Protein AF-A4HXS5-F1 (afdb_monomer_lite)

InterPro domains:
  IPR011990 Tetratricopeptide-like helical domain superfamily [G3DSA:1.25.40.10] (96-306)

Organism: Leishmania infantum (NCBI:txid5671)

Sequence (420 aa):
MPPLTLEQVLARSMRLPRQRTQQQASRLYKRHESAELGGSPGWAPSTATGSSPVDSGAPRSSRIAALMGSRHAGKHGGAGCSGVSETVANKAKLNFFELMEREDAQRRASRLSIHSSGHLVRNSADLTTYLTTAQRTGDWEGGLRAFAEATALPAVAAMLPASEATATSAASTAGTSTTSTSLPPAPSRSGINPNEVQITAVLDMCANAEKWDLVEKIGVFFAPAYPDTFSRAVELLARRMPSDSSAGEGGWRSAFAYLTTRCPLPAAEITVEAFNVCLRGCEAALDWRGAMEVVRAMGPNPLQGWRAADEEEDEAGCAEAAASLGCPVTASDPTEADTVSSSPPTASASPARSMSTPPSPNVVSYATLIATLEQAGKESLASAVLNRLPAVEKEEITASYAALIMVWSNQILHKQRRRF

Secondary structure (DSSP, 8-state):
-PPPPHHHHHHHHTTTHHHHHHHHHHHHHHHHHHHSSSPPPP-------------------------------------------SSHHHHHHHHHHHHHHHHHHHHHHS-------S----SHHHHHHHHHHHHHHT-HHHHHHHHHHHHT-HHHHHHS---GGGTTSSS------------PPPP---PPPPPHHHHHHHHHHHHHTT-HHHHHHHHHHHTTT-HHHHHHHHHHHHT----S-TT---HHHHHHHIIIII--S-TTTS-HHHHHHHHHHHHHHT-HHHHHHHHHHSSS-TTTT---HHHHHHHHHHHHHHHHT-------------------------------PPPPP-HHHHHHHHHHHHHHT-HHHHHHHHHHS-HHHHHHHHHHHHHHHHHHHHHHHHHHHTT-

Foldseek 3Di:
DPFDDLLNLLVVLVVPVVVVVVVVVVVVVVVVVVVVPDDDPDDDDDDDDDDDDDDDDDDDDDDDDDDDDDDDDDDDDDDDDDDDPDPDVVVVVVVVVVVVVVVLVVVLVPPPVVPPPVPQPADLVSLLVVLLVCLSSLVLLVNLVSLCLQQVDVLSVVVRPPPPVPVPPPPPDPDDDDDDDDDPPDPPNNHDNHDPSNLLSSLSSCLSNVVLVSLLSSLQVCCVPCVVSVLSSLLSQLPDPQDPPPVRPFSLVVSLCSLPPVRPDQLVSVDLSSLLSSLVSCLVVLPLVSLLVSLLLAFDFLSPVDDDPVVVVVVVVVVVVVVVVDDPPDDDDDDDDDDDDDDDPPDDPDPPPPRRGHHHHDLSSLSSSLSSCVVNVVPVVSVVSLVRGPPVSNCVSVVSSVVVVVVVVVVVVVVVVVVD

Structure (mmCIF, N/CA/C/O backbone):
data_AF-A4HXS5-F1
#
_entry.id   AF-A4HXS5-F1
#
loop_
_atom_site.group_PDB
_atom_site.id
_atom_site.type_symbol
_atom_site.label_atom_id
_atom_site.label_alt_id
_atom_site.label_comp_id
_atom_site.label_asym_id
_atom_site.label_entity_id
_atom_site.label_seq_id
_atom_site.pdbx_PDB_ins_code
_atom_site.Cartn_x
_atom_site.Cartn_y
_atom_site.Cartn_z
_atom_site.occupancy
_atom_site.B_iso_or_equiv
_atom_site.auth_seq_id
_atom_site.auth_comp_id
_atom_site.auth_asym_id
_atom_site.auth_atom_id
_atom_site.pdbx_PDB_model_num
ATOM 1 N N . MET A 1 1 ? 0.702 -5.540 -3.771 1.00 55.38 1 MET A N 1
ATOM 2 C CA . MET A 1 1 ? 0.378 -6.340 -2.561 1.00 55.38 1 MET A CA 1
ATOM 3 C C . MET A 1 1 ? -0.875 -7.152 -2.856 1.00 55.38 1 MET A C 1
ATOM 5 O O . MET A 1 1 ? -1.703 -6.617 -3.582 1.00 55.38 1 MET A O 1
ATOM 9 N N . PRO A 1 2 ? -1.035 -8.390 -2.350 1.00 75.00 2 PRO A N 1
ATOM 10 C CA . PRO A 1 2 ? -2.293 -9.116 -2.530 1.00 75.00 2 PRO A CA 1
ATOM 11 C C . PRO A 1 2 ? -3.463 -8.298 -1.950 1.00 75.00 2 PRO A C 1
ATOM 13 O O . PRO A 1 2 ? -3.253 -7.600 -0.947 1.00 75.00 2 PRO A O 1
ATOM 16 N N . PRO A 1 3 ? -4.659 -8.340 -2.567 1.00 75.88 3 PRO A N 1
ATOM 17 C CA . PRO A 1 3 ? -5.843 -7.700 -2.006 1.00 75.88 3 PRO A CA 1
ATOM 18 C C . PRO A 1 3 ? -6.067 -8.227 -0.585 1.00 75.88 3 PRO A C 1
ATOM 20 O O . PRO A 1 3 ? -5.872 -9.416 -0.318 1.00 75.88 3 PRO A O 1
ATOM 23 N N . LEU A 1 4 ? -6.418 -7.335 0.346 1.00 76.38 4 LEU A N 1
ATOM 24 C CA . LEU A 1 4 ? -6.735 -7.775 1.701 1.00 76.38 4 LEU A CA 1
ATOM 25 C C . LEU A 1 4 ? -7.970 -8.659 1.653 1.00 76.38 4 LEU A C 1
ATOM 27 O O . LEU A 1 4 ? -8.987 -8.290 1.066 1.00 76.38 4 LEU A O 1
ATOM 31 N N . THR A 1 5 ? -7.881 -9.809 2.306 1.00 86.12 5 THR A N 1
ATOM 32 C CA . THR A 1 5 ? -9.061 -10.631 2.537 1.00 86.12 5 THR A CA 1
ATOM 33 C C . THR A 1 5 ? -9.920 -9.976 3.616 1.00 86.12 5 THR A C 1
ATOM 35 O O . THR A 1 5 ? -9.410 -9.281 4.502 1.00 86.12 5 THR A O 1
ATOM 38 N N . LEU A 1 6 ? -11.228 -10.224 3.572 1.00 83.06 6 LEU A N 1
ATOM 39 C CA . LEU A 1 6 ? -12.172 -9.798 4.608 1.00 83.06 6 LEU A CA 1
ATOM 40 C C . LEU A 1 6 ? -11.681 -10.191 6.015 1.00 83.06 6 LEU A C 1
ATOM 42 O O . LEU A 1 6 ? -11.707 -9.386 6.943 1.00 83.06 6 LEU A O 1
ATOM 46 N N . GLU A 1 7 ? -11.105 -11.388 6.145 1.00 79.81 7 GLU A N 1
ATOM 47 C CA . GLU A 1 7 ? -10.490 -11.882 7.381 1.00 79.81 7 GLU A CA 1
ATOM 48 C C . GLU A 1 7 ? -9.375 -10.969 7.907 1.00 79.81 7 GLU A C 1
ATOM 50 O O . GLU A 1 7 ? -9.277 -10.749 9.113 1.00 79.81 7 GLU A O 1
ATOM 55 N N . GLN A 1 8 ? -8.526 -10.425 7.028 1.00 85.69 8 GLN A N 1
ATOM 56 C CA . GLN A 1 8 ? -7.425 -9.552 7.435 1.00 85.69 8 GLN A CA 1
ATOM 57 C C . GLN A 1 8 ? -7.924 -8.191 7.928 1.00 85.69 8 GLN A C 1
ATOM 59 O O . GLN A 1 8 ? -7.355 -7.661 8.885 1.00 85.69 8 GLN A O 1
ATOM 64 N N . VAL A 1 9 ? -8.975 -7.640 7.310 1.00 79.00 9 VAL A N 1
ATOM 65 C CA . VAL A 1 9 ? -9.614 -6.387 7.753 1.00 79.00 9 VAL A CA 1
ATOM 66 C C . VAL A 1 9 ? -10.234 -6.578 9.137 1.00 79.00 9 VAL A C 1
ATOM 68 O O . VAL A 1 9 ? -9.950 -5.822 10.065 1.00 79.00 9 VAL A O 1
ATOM 71 N N . LEU A 1 10 ? -10.985 -7.660 9.329 1.00 79.88 10 LEU A N 1
ATOM 72 C CA . LEU A 1 10 ? -11.649 -7.954 10.601 1.00 79.88 10 LEU A CA 1
ATOM 73 C C . LEU A 1 10 ? -10.666 -8.335 11.711 1.00 79.88 10 LEU A C 1
ATOM 75 O O . LEU A 1 10 ? -10.813 -7.939 12.868 1.00 79.88 10 LEU A O 1
ATOM 79 N N . ALA A 1 11 ? -9.599 -9.059 11.373 1.00 81.94 11 ALA A N 1
ATOM 80 C CA . ALA A 1 11 ? -8.534 -9.355 12.323 1.00 81.94 11 ALA A CA 1
ATOM 81 C C . ALA A 1 11 ? -7.845 -8.080 12.832 1.00 81.94 11 ALA A C 1
ATOM 83 O O . ALA A 1 11 ? -7.330 -8.079 13.953 1.00 81.94 11 ALA A O 1
ATOM 84 N N . ARG A 1 12 ? -7.813 -7.003 12.035 1.00 79.94 12 ARG A N 1
ATOM 85 C CA . ARG A 1 12 ? -7.285 -5.698 12.457 1.00 79.94 12 ARG A CA 1
ATOM 86 C C . ARG A 1 12 ? -8.260 -4.964 13.369 1.00 79.94 12 ARG A C 1
ATOM 88 O O . ARG A 1 12 ? -7.825 -4.548 14.442 1.00 79.94 12 ARG A O 1
ATOM 95 N N . SER A 1 13 ? -9.548 -4.897 13.020 1.00 73.75 13 SER A N 1
ATOM 96 C CA . SER A 1 13 ? -10.560 -4.241 13.866 1.00 73.75 13 SER A CA 1
ATOM 97 C C . SER A 1 13 ? -10.621 -4.868 15.267 1.00 73.75 13 SER A C 1
ATOM 99 O O . SER A 1 13 ? -10.551 -4.170 16.280 1.00 73.75 13 SER A O 1
ATOM 101 N N . MET A 1 14 ? -10.577 -6.201 15.353 1.00 71.12 14 MET A N 1
ATOM 102 C CA . MET A 1 14 ? -10.619 -6.932 16.628 1.00 71.12 14 MET A CA 1
ATOM 103 C C . MET A 1 14 ? -9.320 -6.895 17.444 1.00 71.12 14 MET A C 1
ATOM 105 O O . MET A 1 14 ? -9.315 -7.299 18.609 1.00 71.12 14 MET A O 1
ATOM 109 N N . ARG A 1 15 ? -8.192 -6.434 16.887 1.00 68.38 15 ARG A N 1
ATOM 110 C CA . ARG A 1 15 ? -6.939 -6.296 17.659 1.00 68.38 15 ARG A CA 1
ATOM 111 C C . ARG A 1 15 ? -6.950 -5.080 18.591 1.00 68.38 15 ARG A C 1
ATOM 113 O O . ARG A 1 15 ? -6.119 -5.013 19.501 1.00 68.38 15 ARG A O 1
ATOM 120 N N . LEU A 1 16 ? -7.905 -4.166 18.429 1.00 56.75 16 LEU A N 1
ATOM 121 C CA . LEU A 1 16 ? -7.929 -2.868 19.104 1.00 56.75 16 LEU A CA 1
ATOM 122 C C . LEU A 1 16 ? -8.620 -2.763 20.477 1.00 56.75 16 LEU A C 1
ATOM 124 O O . LEU A 1 16 ? -8.361 -1.754 21.144 1.00 56.75 16 LEU A O 1
ATOM 128 N N . PRO A 1 17 ? -9.337 -3.769 21.034 1.00 57.59 17 PRO A N 1
ATOM 129 C CA . PRO A 1 17 ? -9.777 -3.685 22.424 1.00 57.59 17 PRO A CA 1
ATOM 130 C C . PRO A 1 17 ? -8.595 -3.483 23.368 1.00 57.59 17 PRO A C 1
ATOM 132 O O . PRO A 1 17 ? -8.714 -2.746 24.341 1.00 57.59 17 PRO A O 1
ATOM 135 N N . ARG A 1 18 ? -7.426 -4.071 23.059 1.00 59.59 18 ARG A N 1
ATOM 136 C CA . ARG A 1 18 ? -6.234 -3.983 23.911 1.00 59.59 18 ARG A CA 1
ATOM 137 C C . ARG A 1 18 ? -5.646 -2.589 23.982 1.00 59.59 18 ARG A C 1
ATOM 139 O O . ARG A 1 18 ? -5.269 -2.192 25.070 1.00 59.59 18 ARG A O 1
ATOM 146 N N . GLN A 1 19 ? -5.577 -1.841 22.884 1.00 64.75 19 GLN A N 1
ATOM 147 C CA . GLN A 1 19 ? -5.007 -0.495 22.952 1.00 64.75 19 GLN A CA 1
ATOM 148 C C . GLN A 1 19 ? -5.925 0.464 23.704 1.00 64.75 19 GLN A C 1
ATOM 150 O O . GLN A 1 19 ? -5.430 1.196 24.553 1.00 64.75 19 GLN A O 1
ATOM 155 N N . ARG A 1 20 ? -7.249 0.417 23.489 1.00 63.81 20 ARG A N 1
ATOM 156 C CA . ARG A 1 20 ? -8.184 1.250 24.263 1.00 63.81 20 ARG A CA 1
ATOM 157 C C . ARG A 1 20 ? -8.248 0.847 25.729 1.00 63.81 20 ARG A C 1
ATOM 159 O O . ARG A 1 20 ? -8.138 1.723 26.577 1.00 63.81 20 ARG A O 1
ATOM 166 N N . THR A 1 21 ? -8.346 -0.445 26.052 1.00 64.25 21 THR A N 1
ATOM 167 C CA . THR A 1 21 ? -8.286 -0.878 27.462 1.00 64.25 21 THR A CA 1
ATOM 168 C C . THR A 1 21 ? -6.932 -0.578 28.087 1.00 64.25 21 THR A C 1
ATOM 170 O O . THR A 1 21 ? -6.897 -0.176 29.239 1.00 64.25 21 THR A O 1
ATOM 173 N N . GLN A 1 22 ? -5.821 -0.679 27.353 1.00 73.81 22 GLN A N 1
ATOM 174 C CA . GLN A 1 22 ? -4.501 -0.303 27.860 1.00 73.81 22 GLN A CA 1
ATOM 175 C C . GLN A 1 22 ? -4.367 1.214 28.036 1.00 73.81 22 GLN A C 1
ATOM 177 O O . GLN A 1 22 ? -3.787 1.643 29.028 1.00 73.81 22 GLN A O 1
ATOM 182 N N . GLN A 1 23 ? -4.925 2.037 27.144 1.00 76.50 23 GLN A N 1
ATOM 183 C CA . GLN A 1 23 ? -4.972 3.498 27.285 1.00 76.50 23 GLN A CA 1
ATOM 184 C C . GLN A 1 23 ? -5.893 3.931 28.433 1.00 76.50 23 GLN A C 1
ATOM 186 O O . GLN A 1 23 ? -5.523 4.795 29.221 1.00 76.50 23 GLN A O 1
ATOM 191 N N . GLN A 1 24 ? -7.065 3.315 28.583 1.00 76.75 24 GLN A N 1
ATOM 192 C CA . GLN A 1 24 ? -7.969 3.569 29.706 1.00 76.75 24 GLN A CA 1
ATOM 193 C C . GLN A 1 24 ? -7.358 3.091 31.027 1.00 76.75 24 GLN A C 1
ATOM 195 O O . GLN A 1 24 ? -7.349 3.847 31.994 1.00 76.75 24 GLN A O 1
ATOM 200 N N . ALA A 1 25 ? -6.761 1.897 31.063 1.00 74.50 25 ALA A N 1
ATOM 201 C CA . ALA A 1 25 ? -6.050 1.394 32.234 1.00 74.50 25 ALA A CA 1
ATOM 202 C C . ALA A 1 25 ? -4.868 2.300 32.597 1.00 74.50 25 ALA A C 1
ATOM 204 O O . ALA A 1 25 ? -4.728 2.679 33.753 1.00 74.50 25 ALA A O 1
ATOM 205 N N . SER A 1 26 ? -4.052 2.725 31.628 1.00 79.12 26 SER A N 1
ATOM 206 C CA . SER A 1 26 ? -2.940 3.650 31.895 1.00 79.12 26 SER A CA 1
ATOM 207 C C . SER A 1 26 ? -3.409 5.046 32.316 1.00 79.12 26 SER A C 1
ATOM 209 O O . SER A 1 26 ? -2.752 5.663 33.150 1.00 79.12 26 SER A O 1
ATOM 211 N N . ARG A 1 27 ? -4.566 5.531 31.839 1.00 81.06 27 ARG A N 1
ATOM 212 C CA . ARG A 1 27 ? -5.207 6.749 32.370 1.00 81.06 27 ARG A CA 1
ATOM 213 C C . ARG A 1 27 ? -5.671 6.571 33.818 1.00 81.06 27 ARG A C 1
ATOM 215 O O . ARG A 1 27 ? -5.453 7.471 34.623 1.00 81.06 27 ARG A O 1
ATOM 222 N N . LEU A 1 28 ? -6.262 5.426 34.162 1.00 79.25 28 LEU A N 1
ATOM 223 C CA . LEU A 1 28 ? -6.671 5.119 35.538 1.00 79.25 28 LEU A CA 1
ATOM 224 C C . LEU A 1 28 ? -5.460 5.000 36.478 1.00 79.25 28 LEU A C 1
ATOM 226 O O . LEU A 1 28 ? -5.486 5.574 37.564 1.00 79.25 28 LEU A O 1
ATOM 230 N N . TYR A 1 29 ? -4.375 4.354 36.039 1.00 78.62 29 TYR A N 1
ATOM 231 C CA . TYR A 1 29 ? -3.130 4.260 36.810 1.00 78.62 29 TYR A CA 1
ATOM 232 C C . TYR A 1 29 ? -2.439 5.623 36.985 1.00 78.62 29 TYR A C 1
ATOM 234 O O . TYR A 1 29 ? -2.093 5.980 38.108 1.00 78.62 29 TYR A O 1
ATOM 242 N N . LYS A 1 30 ? -2.323 6.444 35.927 1.00 80.81 30 LYS A N 1
ATOM 243 C CA . LYS A 1 30 ? -1.758 7.807 36.037 1.00 80.81 30 LYS A CA 1
ATOM 244 C C . LYS A 1 30 ? -2.554 8.711 36.981 1.00 80.81 30 LYS A C 1
ATOM 246 O O . LYS A 1 30 ? -1.973 9.580 37.631 1.00 80.81 30 LYS A O 1
ATOM 251 N N . ARG A 1 31 ? -3.877 8.520 37.069 1.00 77.00 31 ARG A N 1
ATOM 252 C CA . ARG A 1 31 ? -4.730 9.285 37.989 1.00 77.00 31 ARG A CA 1
ATOM 253 C C . ARG A 1 31 ? -4.448 8.943 39.454 1.00 77.00 31 ARG A C 1
ATOM 255 O O . ARG A 1 31 ? -4.532 9.835 40.289 1.00 77.00 31 ARG A O 1
ATOM 262 N N . HIS A 1 32 ? -4.080 7.697 39.751 1.00 70.88 32 HIS A N 1
ATOM 263 C CA . HIS A 1 32 ? -3.674 7.291 41.098 1.00 70.88 32 HIS A CA 1
ATOM 264 C C . HIS A 1 32 ? -2.292 7.836 41.476 1.00 70.88 32 HIS A C 1
ATOM 266 O O . HIS A 1 32 ? -2.119 8.343 42.577 1.00 70.88 32 HIS A O 1
ATOM 272 N N . GLU A 1 33 ? -1.342 7.825 40.543 1.00 73.19 33 GLU A N 1
ATOM 273 C CA . GLU A 1 33 ? 0.026 8.303 40.791 1.00 73.19 33 GLU A CA 1
ATOM 274 C C . GLU A 1 33 ? 0.094 9.833 40.977 1.00 73.19 33 GLU A C 1
ATOM 276 O O . GLU A 1 33 ? 0.899 10.346 41.748 1.00 73.19 33 GLU A O 1
ATOM 281 N N . SER A 1 34 ? -0.815 10.578 40.334 1.00 67.62 34 SER A N 1
ATOM 282 C CA . SER A 1 34 ? -0.904 12.041 40.486 1.00 67.62 34 SER A CA 1
ATOM 283 C C . SER A 1 34 ? -1.618 12.482 41.772 1.00 67.62 34 SER A C 1
ATOM 285 O O . SER A 1 34 ? -1.484 13.634 42.177 1.00 67.62 34 SER A O 1
ATOM 287 N N . ALA A 1 35 ? -2.383 11.593 42.416 1.00 63.44 35 ALA A N 1
ATOM 288 C CA . ALA A 1 35 ? -3.103 11.901 43.651 1.00 63.44 35 ALA A CA 1
ATOM 289 C C . ALA A 1 35 ? -2.226 11.755 44.910 1.00 63.44 35 ALA A C 1
ATOM 291 O O . ALA A 1 35 ? -2.546 12.349 45.935 1.00 63.44 35 ALA A O 1
ATOM 292 N N . GLU A 1 36 ? -1.108 11.025 44.841 1.00 62.62 36 GLU A N 1
ATOM 293 C CA . GLU A 1 36 ? -0.224 10.801 45.998 1.00 62.62 36 GLU A CA 1
ATOM 294 C C . GLU A 1 36 ? 0.846 11.892 46.201 1.00 62.62 36 GLU A C 1
ATOM 296 O O . GLU A 1 36 ? 1.478 11.942 47.252 1.00 62.62 36 GLU A O 1
ATOM 301 N N . LEU A 1 37 ? 1.022 12.817 45.249 1.00 63.19 37 LEU A N 1
ATOM 302 C CA . LEU A 1 37 ? 2.010 13.910 45.333 1.00 63.19 37 LEU A CA 1
ATOM 303 C C . LEU A 1 37 ? 1.407 15.284 45.686 1.00 63.19 37 LEU A C 1
ATOM 305 O O . LEU A 1 37 ? 2.134 16.273 45.788 1.00 63.19 37 LEU A O 1
ATOM 309 N N . GLY A 1 38 ? 0.094 15.357 45.919 1.00 59.19 38 GLY A N 1
ATOM 310 C CA . GLY A 1 38 ? -0.591 16.560 46.395 1.00 59.19 38 GLY A CA 1
ATOM 311 C C . GLY A 1 38 ? -0.661 16.600 47.920 1.00 59.19 38 GLY A C 1
ATOM 312 O O . GLY A 1 38 ? -1.488 15.919 48.520 1.00 59.19 38 GLY A O 1
ATOM 313 N N . GLY A 1 39 ? 0.203 17.405 48.542 1.00 52.56 39 GLY A N 1
ATOM 314 C CA . GLY A 1 39 ? 0.246 17.631 49.987 1.00 52.56 39 GLY A CA 1
ATOM 315 C C . GLY A 1 39 ? -1.119 17.977 50.596 1.00 52.56 39 GLY A C 1
ATOM 316 O O . GLY A 1 39 ? -1.818 18.881 50.145 1.00 52.56 39 GLY A O 1
ATOM 317 N N . SER A 1 40 ? -1.461 17.240 51.649 1.00 52.09 40 SER A N 1
ATOM 318 C CA . SER A 1 40 ? -2.684 17.360 52.443 1.00 52.09 40 SER A CA 1
ATOM 319 C C . SER A 1 40 ? -2.570 18.487 53.485 1.00 52.09 40 SER A C 1
ATOM 321 O O . SER A 1 40 ? -1.656 18.431 54.312 1.00 52.09 40 SER A O 1
ATOM 323 N N . PRO A 1 41 ? -3.478 19.485 53.529 1.00 52.50 41 PRO A N 1
ATOM 324 C CA . PRO A 1 41 ? -3.761 20.239 54.741 1.00 52.50 41 PRO A CA 1
ATOM 325 C C . PRO A 1 41 ? -4.930 19.567 55.474 1.00 52.50 41 PRO A C 1
ATOM 327 O O . PRO A 1 41 ? -6.026 19.392 54.942 1.00 52.50 41 PRO A O 1
ATOM 330 N N . GLY A 1 42 ? -4.636 19.120 56.692 1.00 43.88 42 GLY A N 1
ATOM 331 C CA . GLY A 1 42 ? -5.389 18.088 57.388 1.00 43.88 42 GLY A CA 1
ATOM 332 C C . GLY A 1 42 ? -6.784 18.461 57.862 1.00 43.88 42 GLY A C 1
ATOM 333 O O . GLY A 1 42 ? -7.038 19.581 58.288 1.00 43.88 42 GLY A O 1
ATOM 334 N N . TRP A 1 43 ? -7.647 17.448 57.884 1.00 57.94 43 TRP A N 1
ATOM 335 C CA . TRP A 1 43 ? -8.905 17.429 58.619 1.00 57.94 43 TRP A CA 1
ATOM 336 C C . TRP A 1 43 ? -8.903 16.264 59.624 1.00 57.94 43 TRP A C 1
ATOM 338 O O . TRP A 1 43 ? -8.318 15.208 59.389 1.00 57.94 43 TRP A O 1
ATOM 348 N N . ALA A 1 44 ? -9.497 16.549 60.781 1.00 53.19 44 ALA A N 1
ATOM 349 C CA . ALA A 1 44 ? -9.387 15.874 62.072 1.00 53.19 44 ALA A CA 1
ATOM 350 C C . ALA A 1 44 ? -10.002 14.455 62.142 1.00 53.19 44 ALA A C 1
ATOM 352 O O . ALA A 1 44 ? -10.825 14.092 61.300 1.00 53.19 44 ALA A O 1
ATOM 353 N N . PRO A 1 45 ? -9.641 13.652 63.168 1.00 47.72 45 PRO A N 1
ATOM 354 C CA . PRO A 1 45 ? -10.030 12.252 63.268 1.00 47.72 45 PRO A CA 1
ATOM 355 C C . PRO A 1 45 ? -11.356 12.067 64.020 1.00 47.72 45 PRO A C 1
ATOM 357 O O . PRO A 1 45 ? -11.674 12.794 64.961 1.00 47.72 45 PRO A O 1
ATOM 360 N N . SER A 1 46 ? -12.102 11.020 63.672 1.00 59.50 46 SER A N 1
ATOM 361 C CA . SER A 1 46 ? -13.064 10.410 64.590 1.00 59.50 46 SER A CA 1
ATOM 362 C C . SER A 1 46 ? -13.016 8.892 64.506 1.00 59.50 46 SER A C 1
ATOM 364 O O . SER A 1 46 ? -13.161 8.274 63.456 1.00 59.50 46 SER A O 1
ATOM 366 N N . THR A 1 47 ? -12.742 8.344 65.679 1.00 43.22 47 THR A N 1
ATOM 367 C CA . THR A 1 47 ? -12.621 6.958 66.112 1.00 43.22 47 THR A CA 1
ATOM 368 C C . THR A 1 47 ? -13.971 6.250 66.214 1.00 43.22 47 THR A C 1
ATOM 370 O O . THR A 1 47 ? -14.867 6.794 66.853 1.00 43.22 47 THR A O 1
ATOM 373 N N . ALA A 1 48 ? -14.067 5.005 65.731 1.00 52.53 48 ALA A N 1
ATOM 374 C CA . ALA A 1 48 ? -14.857 3.936 66.367 1.00 52.53 48 ALA A CA 1
ATOM 375 C C . ALA A 1 48 ? -14.502 2.543 65.797 1.00 52.53 48 ALA A C 1
ATOM 377 O O . ALA A 1 48 ? -14.963 2.124 64.742 1.00 52.53 48 ALA A O 1
ATOM 378 N N . THR A 1 49 ? -13.610 1.884 66.532 1.00 48.31 49 THR A N 1
ATOM 379 C CA . THR A 1 49 ? -13.542 0.472 66.951 1.00 48.31 49 THR A CA 1
ATOM 380 C C . THR A 1 49 ? -14.521 -0.557 66.352 1.00 48.31 49 THR A C 1
ATOM 382 O O . THR A 1 49 ? -15.732 -0.442 66.508 1.00 48.31 49 THR A O 1
ATOM 385 N N . GLY A 1 50 ? -13.975 -1.666 65.831 1.00 52.12 50 GLY A N 1
ATOM 386 C CA . GLY A 1 50 ? -14.721 -2.893 65.517 1.00 52.12 50 GLY A CA 1
ATOM 387 C C . GLY A 1 50 ? -13.820 -4.032 65.019 1.00 52.12 50 GLY A C 1
ATOM 388 O O . GLY A 1 50 ? -13.488 -4.108 63.846 1.00 52.12 50 GLY A O 1
ATOM 389 N N . SER A 1 51 ? -13.399 -4.880 65.952 1.00 45.81 51 SER A N 1
ATOM 390 C CA . SER A 1 51 ? -12.443 -5.999 65.898 1.00 45.81 51 SER A CA 1
ATOM 391 C C . SER A 1 51 ? -12.932 -7.298 65.231 1.00 45.81 51 SER A C 1
ATOM 393 O O . SER A 1 51 ? -14.075 -7.681 65.456 1.00 45.81 51 SER A O 1
ATOM 395 N N . SER A 1 52 ? -12.028 -8.056 64.583 1.00 49.47 52 SER A N 1
ATOM 396 C CA . SER A 1 52 ? -11.800 -9.503 64.840 1.00 49.47 52 SER A CA 1
ATOM 397 C C . SER A 1 52 ? -10.669 -10.097 63.956 1.00 49.47 52 SER A C 1
ATOM 399 O O . SER A 1 52 ? -10.632 -9.785 62.765 1.00 49.47 52 SER A O 1
ATOM 401 N N . PRO A 1 53 ? -9.770 -10.950 64.501 1.00 47.56 53 PRO A N 1
ATOM 402 C CA . PRO A 1 53 ? -8.628 -11.559 63.809 1.00 47.56 53 PRO A CA 1
ATOM 403 C C . PRO A 1 53 ? -8.755 -13.086 63.607 1.00 47.56 53 PRO A C 1
ATOM 405 O O . PRO A 1 53 ? -9.240 -13.785 64.491 1.00 47.56 53 PRO A O 1
ATOM 408 N N . VAL A 1 54 ? -8.227 -13.618 62.499 1.00 57.44 54 VAL A N 1
ATOM 409 C CA . VAL A 1 54 ? -7.739 -15.012 62.353 1.00 57.44 54 VAL A CA 1
ATOM 410 C C . VAL A 1 54 ? -7.018 -15.157 61.004 1.00 57.44 54 VAL A C 1
ATOM 412 O O . VAL A 1 54 ? -7.394 -14.493 60.046 1.00 57.44 54 VAL A O 1
ATOM 415 N N . ASP A 1 55 ? -6.129 -16.112 60.763 1.00 44.31 55 ASP A N 1
ATOM 416 C CA . ASP A 1 55 ? -4.855 -16.499 61.375 1.00 44.31 55 ASP A CA 1
ATOM 417 C C . ASP A 1 55 ? -4.146 -17.362 60.298 1.00 44.31 55 ASP A C 1
ATOM 419 O O . ASP A 1 55 ? -4.805 -18.080 59.551 1.00 44.31 55 ASP A O 1
ATOM 423 N N . SER A 1 56 ? -2.821 -17.236 60.218 1.00 41.12 56 SER A N 1
ATOM 424 C CA . SER A 1 56 ? -1.801 -18.215 59.793 1.00 41.12 56 SER A CA 1
ATOM 425 C C . SER A 1 56 ? -1.958 -19.128 58.556 1.00 41.12 56 SER A C 1
ATOM 427 O O . SER A 1 56 ? -2.819 -19.999 58.489 1.00 41.12 56 SER A O 1
ATOM 429 N N . GLY A 1 57 ? -0.939 -19.101 57.675 1.00 42.09 57 GLY A N 1
ATOM 430 C CA . GLY A 1 57 ? -0.617 -20.260 56.823 1.00 42.09 57 GLY A CA 1
ATOM 431 C C . GLY A 1 57 ? 0.315 -20.035 55.622 1.00 42.09 57 GLY A C 1
ATOM 432 O O . GLY A 1 57 ? -0.127 -20.147 54.485 1.00 42.09 57 GLY A O 1
ATOM 433 N N . ALA A 1 58 ? 1.613 -19.791 55.840 1.00 45.25 58 ALA A N 1
ATOM 434 C CA . ALA A 1 58 ? 2.660 -20.098 54.844 1.00 45.25 58 ALA A CA 1
ATOM 435 C C . ALA A 1 58 ? 3.129 -21.558 55.032 1.00 45.25 58 ALA A C 1
ATOM 437 O O . ALA A 1 58 ? 3.056 -22.050 56.162 1.00 45.25 58 ALA A O 1
ATOM 438 N N . PRO A 1 59 ? 3.660 -22.257 53.999 1.00 50.12 59 PRO A N 1
ATOM 439 C CA . PRO A 1 59 ? 5.128 -22.308 53.882 1.00 50.12 59 PRO A CA 1
ATOM 440 C C . PRO A 1 59 ? 5.737 -22.580 52.470 1.00 50.12 59 PRO A C 1
ATOM 442 O O . PRO A 1 59 ? 5.163 -23.240 51.617 1.00 50.12 59 PRO A O 1
ATOM 445 N N . ARG A 1 60 ? 6.994 -22.125 52.314 1.00 44.78 60 ARG A N 1
ATOM 446 C CA . ARG A 1 60 ? 8.203 -22.813 51.778 1.00 44.78 60 ARG A CA 1
ATOM 447 C C . ARG A 1 60 ? 8.229 -23.534 50.398 1.00 44.78 60 ARG A C 1
ATOM 449 O O . ARG A 1 60 ? 7.730 -24.634 50.244 1.00 44.78 60 ARG A O 1
ATOM 456 N N . SER A 1 61 ? 9.156 -23.030 49.562 1.00 40.28 61 SER A N 1
ATOM 457 C CA . SER A 1 61 ? 10.394 -23.696 49.062 1.00 40.28 61 SER A CA 1
ATOM 458 C C . SER A 1 61 ? 10.363 -24.810 47.990 1.00 40.28 61 SER A C 1
ATOM 460 O O . SER A 1 61 ? 10.027 -25.950 48.280 1.00 40.28 61 SER A O 1
ATOM 462 N N . SER A 1 62 ? 10.963 -24.528 46.819 1.00 45.91 62 SER A N 1
ATOM 463 C CA . SER A 1 62 ? 12.071 -25.260 46.122 1.00 45.91 62 SER A CA 1
ATOM 464 C C . SER A 1 62 ? 12.151 -24.738 44.666 1.00 45.91 62 SER A C 1
ATOM 466 O O . SER A 1 62 ? 11.116 -24.536 44.051 1.00 45.91 62 SER A O 1
ATOM 468 N N . ARG A 1 63 ? 13.252 -24.280 44.047 1.00 41.19 63 ARG A N 1
ATOM 469 C CA . ARG A 1 63 ? 14.694 -24.615 43.963 1.00 41.19 63 ARG A CA 1
ATOM 470 C C . ARG A 1 63 ? 15.024 -25.809 43.049 1.00 41.19 63 ARG A C 1
ATOM 472 O O . ARG A 1 63 ? 15.248 -26.898 43.552 1.00 41.19 63 ARG A O 1
ATOM 479 N N . ILE A 1 64 ? 15.168 -25.541 41.742 1.00 46.81 64 ILE A N 1
ATOM 480 C CA . ILE A 1 64 ? 15.972 -26.271 40.727 1.00 46.81 64 ILE A CA 1
ATOM 481 C C . ILE A 1 64 ? 16.375 -25.188 39.690 1.00 46.81 64 ILE A C 1
ATOM 483 O O . ILE A 1 64 ? 15.482 -24.552 39.149 1.00 46.81 64 ILE A O 1
ATOM 487 N N . ALA A 1 65 ? 17.604 -24.689 39.500 1.00 40.50 65 ALA A N 1
ATOM 488 C CA . ALA A 1 65 ? 18.964 -25.227 39.357 1.00 40.50 65 ALA A CA 1
ATOM 489 C C . ALA A 1 65 ? 19.307 -25.800 37.958 1.00 40.50 65 ALA A C 1
ATOM 491 O O . ALA A 1 65 ? 18.955 -26.931 37.652 1.00 40.50 65 ALA A O 1
ATOM 492 N N . ALA A 1 66 ? 20.128 -25.025 37.222 1.00 44.16 66 ALA A N 1
ATOM 493 C CA . ALA A 1 66 ? 21.412 -25.417 36.601 1.00 44.16 66 ALA A CA 1
ATOM 494 C C . ALA A 1 66 ? 21.567 -25.412 35.056 1.00 44.16 66 ALA A C 1
ATOM 496 O O . ALA A 1 66 ? 20.667 -25.812 34.328 1.00 44.16 66 ALA A O 1
ATOM 497 N N . LEU A 1 67 ? 22.820 -25.069 34.662 1.00 44.91 67 LEU A N 1
ATOM 498 C CA . LEU A 1 67 ? 23.600 -25.364 33.427 1.00 44.91 67 LEU A CA 1
ATOM 499 C C . LEU A 1 67 ? 23.522 -24.309 32.291 1.00 44.91 67 LEU A C 1
ATOM 501 O O . LEU A 1 67 ? 22.431 -23.995 31.849 1.00 44.91 67 LEU A O 1
ATOM 505 N N . MET A 1 68 ? 24.583 -23.705 31.717 1.00 49.41 68 MET A N 1
ATOM 506 C CA . MET A 1 68 ? 26.066 -23.767 31.784 1.00 49.41 68 MET A CA 1
ATOM 507 C C . MET A 1 68 ? 26.639 -22.387 31.345 1.00 49.41 68 MET A C 1
ATOM 509 O O . MET A 1 68 ? 25.992 -21.715 30.554 1.00 49.41 68 MET A O 1
ATOM 513 N N . GLY A 1 69 ? 27.732 -21.848 31.919 1.00 46.09 69 GLY A N 1
ATOM 514 C CA . GLY A 1 69 ? 29.137 -21.969 31.442 1.00 46.09 69 GLY A CA 1
ATOM 515 C C . GLY A 1 69 ? 29.506 -20.823 30.463 1.00 46.09 69 GLY A C 1
ATOM 516 O O . GLY A 1 69 ? 28.703 -20.509 29.608 1.00 46.09 69 GLY A O 1
ATOM 517 N N . SER A 1 70 ? 30.650 -20.126 30.449 1.00 52.28 70 SER A N 1
ATOM 518 C CA . SER A 1 70 ? 31.967 -20.255 31.083 1.00 52.28 70 SER A CA 1
ATOM 519 C C . SER A 1 70 ? 32.827 -19.012 30.704 1.00 52.28 70 SER A C 1
ATOM 521 O O . SER A 1 70 ? 32.790 -18.623 29.545 1.00 52.28 70 SER A O 1
ATOM 523 N N . ARG A 1 71 ? 33.553 -18.424 31.684 1.00 49.00 71 ARG A N 1
ATOM 524 C CA . ARG A 1 71 ? 34.971 -17.921 31.730 1.00 49.00 71 ARG A CA 1
ATOM 525 C C . ARG A 1 71 ? 35.561 -17.111 30.537 1.00 49.00 71 ARG A C 1
ATOM 527 O O . ARG A 1 71 ? 35.341 -17.472 29.398 1.00 49.00 71 ARG A O 1
ATOM 534 N N . HIS A 1 72 ? 36.382 -16.052 30.656 1.00 52.34 72 HIS A N 1
ATOM 535 C CA . HIS A 1 72 ? 37.510 -15.650 31.537 1.00 52.34 72 HIS A CA 1
ATOM 536 C C . HIS A 1 72 ? 37.666 -14.101 31.464 1.00 52.34 72 HIS A C 1
ATOM 538 O O . HIS A 1 72 ? 37.452 -13.544 30.397 1.00 52.34 72 HIS A O 1
ATOM 544 N N . ALA A 1 73 ? 37.867 -13.296 32.518 1.00 47.06 73 ALA A N 1
ATOM 545 C CA . ALA A 1 73 ? 38.959 -13.162 33.503 1.00 47.06 73 ALA A CA 1
ATOM 546 C C . ALA A 1 73 ? 40.288 -12.578 32.954 1.00 47.06 73 ALA A C 1
ATOM 548 O O . ALA A 1 73 ? 41.100 -13.299 32.388 1.00 47.06 73 ALA A O 1
ATOM 549 N N . GLY A 1 74 ? 40.532 -11.290 33.239 1.00 57.94 74 GLY A N 1
ATOM 550 C CA . GLY A 1 74 ? 41.820 -10.589 33.141 1.00 57.94 74 GLY A CA 1
ATOM 551 C C . GLY A 1 74 ? 41.758 -9.293 33.963 1.00 57.94 74 GLY A C 1
ATOM 552 O O . GLY A 1 74 ? 40.801 -8.540 33.842 1.00 57.94 74 GLY A O 1
ATOM 553 N N . LYS A 1 75 ? 42.706 -9.112 34.886 1.00 56.78 75 LYS A N 1
ATOM 554 C CA . LYS A 1 75 ? 42.622 -8.347 36.146 1.00 56.78 75 LYS A CA 1
ATOM 555 C C . LYS A 1 75 ? 43.634 -7.187 36.166 1.00 56.78 75 LYS A C 1
ATOM 557 O O . LYS A 1 75 ? 44.579 -7.212 35.388 1.00 56.78 75 LYS A O 1
ATOM 562 N N . HIS A 1 76 ? 43.474 -6.312 37.169 1.00 55.25 76 HIS A N 1
ATOM 563 C CA . HIS A 1 76 ? 44.338 -5.213 37.661 1.00 55.25 76 HIS A CA 1
ATOM 564 C C . HIS A 1 76 ? 43.972 -3.830 37.096 1.00 55.25 76 HIS A C 1
ATOM 566 O O . HIS A 1 76 ? 43.924 -3.653 35.893 1.00 55.25 76 HIS A O 1
ATOM 572 N N . GLY A 1 77 ? 43.688 -2.790 37.881 1.00 45.34 77 GLY A N 1
ATOM 573 C CA . GLY A 1 77 ? 43.770 -2.564 39.326 1.00 45.34 77 GLY A CA 1
ATOM 574 C C . GLY A 1 77 ? 44.154 -1.094 39.540 1.00 45.34 77 GLY A C 1
ATOM 575 O O . GLY A 1 77 ? 45.112 -0.643 38.927 1.00 45.34 77 GLY A O 1
ATOM 576 N N . GLY A 1 78 ? 43.428 -0.347 40.374 1.00 56.06 78 GLY A N 1
ATOM 577 C CA . GLY A 1 78 ? 43.799 1.034 40.713 1.00 56.06 78 GLY A CA 1
ATOM 578 C C . GLY A 1 78 ? 42.619 1.858 41.213 1.00 56.06 78 GLY A C 1
ATOM 579 O O . GLY A 1 78 ? 41.757 2.243 40.436 1.00 56.06 78 GLY A O 1
ATOM 580 N N . ALA A 1 79 ? 42.574 2.060 42.527 1.00 48.38 79 ALA A N 1
ATOM 581 C CA . ALA A 1 79 ? 41.501 2.695 43.279 1.00 48.38 79 ALA A CA 1
ATOM 582 C C . ALA A 1 79 ? 41.455 4.223 43.115 1.00 48.38 79 ALA A C 1
ATOM 584 O O . ALA A 1 79 ? 42.496 4.864 43.001 1.00 48.38 79 ALA A O 1
ATOM 585 N N . GLY A 1 80 ? 40.255 4.803 43.224 1.00 48.97 80 GLY A N 1
ATOM 586 C CA . GLY A 1 80 ? 40.104 6.238 43.466 1.00 48.97 80 GLY A CA 1
ATOM 587 C C . GLY A 1 80 ? 38.704 6.793 43.213 1.00 48.97 80 GLY A C 1
ATOM 588 O O . GLY A 1 80 ? 38.410 7.222 42.110 1.00 48.97 80 GLY A O 1
ATOM 589 N N . CYS A 1 81 ? 37.898 6.838 44.276 1.00 53.44 81 CYS A N 1
ATOM 590 C CA . CYS A 1 81 ? 36.867 7.845 44.564 1.00 53.44 81 CYS A CA 1
ATOM 591 C C . CYS A 1 81 ? 35.650 8.033 43.627 1.00 53.44 81 CYS A C 1
ATOM 593 O O . CYS A 1 81 ? 35.696 8.732 42.627 1.00 53.44 81 CYS A O 1
ATOM 595 N N . SER A 1 82 ? 34.508 7.550 44.137 1.00 48.31 82 SER A N 1
ATOM 596 C CA . SER A 1 82 ? 33.293 8.339 44.424 1.00 48.31 82 SER A CA 1
ATOM 597 C C . SER A 1 82 ? 32.617 9.119 43.283 1.00 48.31 82 SER A C 1
ATOM 599 O O . SER A 1 82 ? 33.040 10.216 42.933 1.00 48.31 82 SER A O 1
ATOM 601 N N . GLY A 1 83 ? 31.451 8.627 42.841 1.00 48.81 83 GLY A N 1
ATOM 602 C CA . GLY A 1 83 ? 30.433 9.457 42.184 1.00 48.81 83 GLY A CA 1
ATOM 603 C C . GLY A 1 83 ? 29.565 8.719 41.161 1.00 48.81 83 GLY A C 1
ATOM 604 O O . GLY A 1 83 ? 29.982 8.514 40.031 1.00 48.81 83 GLY A O 1
ATOM 605 N N . VAL A 1 84 ? 28.346 8.342 41.566 1.00 59.00 84 VAL A N 1
ATOM 606 C CA . VAL A 1 84 ? 27.132 8.186 40.728 1.00 59.00 84 VAL A CA 1
ATOM 607 C C . VAL A 1 84 ? 27.339 7.514 39.352 1.00 59.00 84 VAL A C 1
ATOM 609 O O . VAL A 1 84 ? 27.431 8.172 38.322 1.00 59.00 84 VAL A O 1
ATOM 612 N N . SER A 1 85 ? 27.386 6.180 39.312 1.00 49.19 85 SER A N 1
ATOM 613 C CA . SER A 1 85 ? 27.582 5.399 38.076 1.00 49.19 85 SER A CA 1
ATOM 614 C C . SER A 1 85 ? 26.367 4.526 37.753 1.00 49.19 85 SER A C 1
ATOM 616 O O . SER A 1 85 ? 26.422 3.308 37.870 1.00 49.19 85 SER A O 1
ATOM 618 N N . GLU A 1 86 ? 25.266 5.143 37.324 1.00 54.50 86 GLU A N 1
ATOM 619 C CA . GLU A 1 86 ? 24.089 4.415 36.822 1.00 54.50 86 GLU A CA 1
ATOM 620 C C . GLU A 1 86 ? 23.514 5.076 35.558 1.00 54.50 86 GLU A C 1
ATOM 622 O O . GLU A 1 86 ? 22.318 5.277 35.417 1.00 54.50 86 GLU A O 1
ATOM 627 N N . THR A 1 87 ? 24.376 5.472 34.613 1.00 58.00 87 THR A N 1
ATOM 628 C CA . THR A 1 87 ? 23.933 5.992 33.296 1.00 58.00 87 THR A CA 1
ATOM 629 C C . THR A 1 87 ? 24.833 5.611 32.112 1.00 58.00 87 THR A C 1
ATOM 631 O O . THR A 1 87 ? 24.466 5.840 30.961 1.00 58.00 87 THR A O 1
ATOM 634 N N . VAL A 1 88 ? 25.986 4.966 32.328 1.00 58.31 88 VAL A N 1
ATOM 635 C CA . VAL A 1 88 ? 26.988 4.763 31.258 1.00 58.31 88 VAL A CA 1
ATOM 636 C C . VAL A 1 88 ? 26.684 3.549 30.364 1.00 58.31 88 VAL A C 1
ATOM 638 O O . VAL A 1 88 ? 26.903 3.604 29.154 1.00 58.31 88 VAL A O 1
ATOM 641 N N . ALA A 1 89 ? 26.097 2.475 30.905 1.00 58.59 89 ALA A N 1
ATOM 642 C CA . ALA A 1 89 ? 25.810 1.262 30.126 1.00 58.59 89 ALA A CA 1
ATOM 643 C C . ALA A 1 89 ? 24.660 1.439 29.112 1.00 58.59 89 ALA A C 1
ATOM 645 O O . ALA A 1 89 ? 24.689 0.849 28.032 1.00 58.59 89 ALA A O 1
ATOM 646 N N . ASN A 1 90 ? 23.678 2.295 29.417 1.00 59.16 90 ASN A N 1
ATOM 647 C CA . ASN A 1 90 ? 22.586 2.608 28.488 1.00 59.16 90 ASN A CA 1
ATOM 648 C C . ASN A 1 90 ? 23.012 3.625 27.417 1.00 59.16 90 ASN A C 1
ATOM 650 O O . ASN A 1 90 ? 22.544 3.544 26.283 1.00 59.16 90 ASN A O 1
ATOM 654 N N . LYS A 1 91 ? 23.978 4.503 27.723 1.00 59.62 91 LYS A N 1
ATOM 655 C CA . LYS A 1 91 ? 24.559 5.441 26.750 1.00 59.62 91 LYS A CA 1
ATOM 656 C C . LYS A 1 91 ? 25.354 4.717 25.653 1.00 59.62 91 LYS A C 1
ATOM 658 O O . LYS A 1 91 ? 25.285 5.096 24.491 1.00 59.62 91 LYS A O 1
ATOM 663 N N . ALA A 1 92 ? 26.024 3.611 25.992 1.00 60.09 92 ALA A N 1
ATOM 664 C CA . ALA A 1 92 ? 26.741 2.787 25.014 1.00 60.09 92 ALA A CA 1
ATOM 665 C C . ALA A 1 92 ? 25.812 2.014 24.054 1.00 60.09 92 ALA A C 1
ATOM 667 O O . ALA A 1 92 ? 26.177 1.794 22.903 1.00 60.09 92 ALA A O 1
ATOM 668 N N . LYS A 1 93 ? 24.607 1.619 24.495 1.00 62.09 93 LYS A N 1
ATOM 669 C CA . LYS A 1 93 ? 23.626 0.938 23.628 1.00 62.09 93 LYS A CA 1
ATOM 670 C C . LYS A 1 93 ? 22.877 1.899 22.704 1.00 62.09 93 LYS A C 1
ATOM 672 O O . LYS A 1 93 ? 22.573 1.514 21.579 1.00 62.09 93 LYS A O 1
ATOM 677 N N . LEU A 1 94 ? 22.629 3.134 23.143 1.00 59.38 94 LEU A N 1
ATOM 678 C CA . LEU A 1 94 ? 22.048 4.178 22.288 1.00 59.38 94 LEU A CA 1
ATOM 679 C C . LEU A 1 94 ? 23.028 4.620 21.188 1.00 59.38 94 LEU A C 1
ATOM 681 O O . LEU A 1 94 ? 22.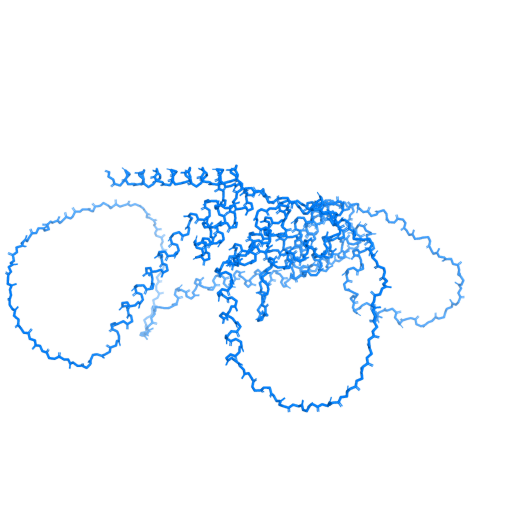612 4.796 20.047 1.00 59.38 94 LEU A O 1
ATOM 685 N N . ASN A 1 95 ? 24.335 4.627 21.478 1.00 76.88 95 ASN A N 1
ATOM 686 C CA . ASN A 1 95 ? 25.365 4.897 20.474 1.00 76.88 95 ASN A CA 1
ATOM 687 C C . ASN A 1 95 ? 25.397 3.871 19.328 1.00 76.88 95 ASN A C 1
ATOM 689 O O . ASN A 1 95 ? 25.828 4.230 18.244 1.00 76.88 95 ASN A O 1
ATOM 693 N N . PHE A 1 96 ? 24.978 2.611 19.516 1.00 79.75 96 PHE A N 1
ATOM 694 C CA . PHE A 1 96 ? 25.036 1.626 18.424 1.00 79.75 96 PHE A CA 1
ATOM 695 C C . PHE A 1 96 ? 24.006 1.916 17.327 1.00 79.75 96 PHE A C 1
ATOM 697 O O . PHE A 1 96 ? 24.338 1.829 16.148 1.00 79.75 96 PHE A O 1
ATOM 704 N N . PHE A 1 97 ? 22.776 2.281 17.702 1.00 79.25 97 PHE A N 1
ATOM 705 C CA . PHE A 1 97 ? 21.738 2.626 16.728 1.00 79.25 97 PHE A CA 1
ATOM 706 C C . PHE A 1 97 ? 22.040 3.953 16.038 1.00 79.25 97 PHE A C 1
ATOM 708 O O . PHE A 1 97 ? 21.964 4.001 14.818 1.00 79.25 97 PHE A O 1
ATOM 715 N N . GLU A 1 98 ? 22.484 4.975 16.778 1.00 84.75 98 GLU A N 1
ATOM 716 C CA . GLU A 1 98 ? 22.947 6.230 16.169 1.00 84.75 98 GLU A CA 1
ATOM 717 C C . GLU A 1 98 ? 24.162 6.015 15.260 1.00 84.75 98 GLU A C 1
ATOM 719 O O . GLU A 1 98 ? 24.260 6.648 14.215 1.00 84.75 98 GLU A O 1
ATOM 724 N N . LEU A 1 99 ? 25.090 5.120 15.616 1.00 84.06 99 LEU A N 1
ATOM 725 C CA . LEU A 1 99 ? 26.266 4.831 14.794 1.00 84.06 99 LEU A CA 1
ATOM 726 C C . LEU A 1 99 ? 25.901 4.013 13.552 1.00 84.06 99 LEU A C 1
ATOM 728 O O . LEU A 1 99 ? 26.428 4.318 12.488 1.00 84.06 99 LEU A O 1
ATOM 732 N N . MET A 1 100 ? 24.963 3.061 13.649 1.00 82.12 100 MET A N 1
ATOM 733 C CA . MET A 1 100 ? 24.385 2.405 12.470 1.00 82.12 100 MET A CA 1
ATOM 734 C C . MET A 1 100 ? 23.652 3.409 11.586 1.00 82.12 100 MET A C 1
ATOM 736 O O . MET A 1 100 ? 23.910 3.437 10.395 1.00 82.12 100 MET A O 1
ATOM 740 N N . GLU A 1 101 ? 22.774 4.249 12.136 1.00 85.12 101 GLU A N 1
ATOM 741 C CA . GLU A 1 101 ? 22.015 5.240 11.367 1.00 85.12 101 GLU A CA 1
ATOM 742 C C . GLU A 1 101 ? 22.935 6.289 10.734 1.00 85.12 101 GLU A C 1
ATOM 744 O O . GLU A 1 101 ? 22.733 6.667 9.582 1.00 85.12 101 GLU A O 1
ATOM 749 N N . ARG A 1 102 ? 24.002 6.692 11.435 1.00 84.62 102 ARG A N 1
ATOM 750 C CA . ARG A 1 102 ? 25.050 7.572 10.912 1.00 84.62 102 ARG A CA 1
ATOM 751 C C . ARG A 1 102 ? 25.892 6.892 9.843 1.00 84.62 102 ARG A C 1
ATOM 753 O O . ARG A 1 102 ? 26.202 7.548 8.859 1.00 84.62 102 ARG A O 1
ATOM 760 N N . GLU A 1 103 ? 26.264 5.624 10.000 1.00 83.44 103 GLU A N 1
ATOM 761 C CA . GLU A 1 103 ? 26.980 4.870 8.965 1.00 83.44 103 GLU A CA 1
ATOM 762 C C . GLU A 1 103 ? 26.094 4.680 7.732 1.00 83.44 103 GLU A C 1
ATOM 764 O O . GLU A 1 103 ? 26.560 4.862 6.615 1.00 83.44 103 GLU A O 1
ATOM 769 N N . ASP A 1 104 ? 24.807 4.395 7.914 1.00 79.19 104 ASP A N 1
ATOM 770 C CA . ASP A 1 104 ? 23.844 4.236 6.828 1.00 79.19 104 ASP A CA 1
ATOM 771 C C . ASP A 1 104 ? 23.575 5.578 6.129 1.00 79.19 104 ASP A C 1
ATOM 773 O O . ASP A 1 104 ? 23.591 5.660 4.902 1.00 79.19 104 ASP A O 1
ATOM 777 N N . ALA A 1 105 ? 23.437 6.668 6.890 1.00 78.94 105 ALA A N 1
ATOM 778 C CA . ALA A 1 105 ? 23.393 8.028 6.362 1.00 78.94 105 ALA A CA 1
ATOM 779 C C . ALA A 1 105 ? 24.707 8.406 5.667 1.00 78.94 105 ALA A C 1
ATOM 781 O O . ALA A 1 105 ? 24.676 9.074 4.640 1.00 78.94 105 ALA A O 1
ATOM 782 N N . GLN A 1 106 ? 25.857 7.948 6.170 1.00 78.00 106 GLN A N 1
ATOM 783 C CA . GLN A 1 106 ? 27.161 8.168 5.555 1.00 78.00 106 GLN A CA 1
ATOM 784 C C . GLN A 1 106 ? 27.348 7.314 4.303 1.00 78.00 106 GLN A C 1
ATOM 786 O O . GLN A 1 106 ? 27.974 7.801 3.377 1.00 78.00 106 GLN A O 1
ATOM 791 N N . ARG A 1 107 ? 26.757 6.117 4.207 1.00 76.19 107 ARG A N 1
ATOM 792 C CA . ARG A 1 107 ? 26.682 5.322 2.969 1.00 76.19 107 ARG A CA 1
ATOM 793 C C . ARG A 1 107 ? 25.761 5.972 1.938 1.00 76.19 107 ARG A C 1
ATOM 795 O O . ARG A 1 107 ? 26.076 5.946 0.753 1.00 76.19 107 ARG A O 1
ATOM 802 N N . ARG A 1 108 ? 24.660 6.598 2.378 1.00 70.38 108 ARG A N 1
ATOM 803 C CA . ARG A 1 108 ? 23.786 7.426 1.523 1.00 70.38 108 ARG A CA 1
ATOM 804 C C . ARG A 1 108 ? 24.490 8.712 1.069 1.00 70.38 108 ARG A C 1
ATOM 806 O O . ARG A 1 108 ? 24.362 9.108 -0.085 1.00 70.38 108 ARG A O 1
ATOM 813 N N . ALA A 1 109 ? 25.252 9.352 1.959 1.00 67.88 109 ALA A N 1
ATOM 814 C CA . ALA A 1 109 ? 25.966 10.605 1.704 1.00 67.88 109 ALA A CA 1
ATOM 815 C C . ALA A 1 109 ? 27.289 10.406 0.956 1.00 67.88 109 ALA A C 1
ATOM 817 O O . ALA A 1 109 ? 27.681 11.273 0.174 1.00 67.88 109 ALA A O 1
ATOM 818 N N . SER A 1 110 ? 27.952 9.256 1.122 1.00 62.53 110 SER A N 1
ATOM 819 C CA . SER A 1 110 ? 28.985 8.761 0.218 1.00 62.53 110 SER A CA 1
ATOM 820 C C . SER A 1 110 ? 28.279 8.320 -1.053 1.00 62.53 110 SER A C 1
ATOM 822 O O . SER A 1 110 ? 28.165 7.132 -1.352 1.00 62.53 110 SER A O 1
ATOM 824 N N . ARG A 1 111 ? 27.753 9.312 -1.777 1.00 55.97 111 ARG A N 1
ATOM 825 C CA . ARG A 1 111 ? 27.344 9.207 -3.162 1.00 55.97 111 ARG A CA 1
ATOM 826 C C . ARG A 1 111 ? 28.521 8.567 -3.884 1.00 55.97 111 ARG A C 1
ATOM 828 O O . ARG A 1 111 ? 29.433 9.256 -4.335 1.00 55.97 111 ARG A O 1
ATOM 835 N N . LEU A 1 112 ? 28.483 7.244 -4.025 1.00 57.91 112 LEU A N 1
ATOM 836 C CA . LEU A 1 112 ? 28.932 6.606 -5.243 1.00 57.91 112 LEU A CA 1
ATOM 837 C C . LEU A 1 112 ? 28.047 7.258 -6.291 1.00 57.91 112 LEU A C 1
ATOM 839 O O . LEU A 1 112 ? 26.947 6.790 -6.569 1.00 57.91 112 LEU A O 1
ATOM 843 N N . SER A 1 113 ? 28.466 8.442 -6.746 1.00 59.75 113 SER A N 1
ATOM 844 C CA . SER A 1 113 ? 27.938 9.027 -7.949 1.00 59.75 113 SER A CA 1
ATOM 845 C C . SER A 1 113 ? 28.121 7.901 -8.936 1.00 59.75 113 SER A C 1
ATOM 847 O O . SER A 1 113 ? 29.253 7.491 -9.214 1.00 59.75 113 SER A O 1
ATOM 849 N N . ILE A 1 114 ? 27.002 7.299 -9.335 1.00 61.16 114 ILE A N 1
ATOM 850 C CA . ILE A 1 114 ? 26.978 6.325 -10.407 1.00 61.16 114 ILE A CA 1
ATOM 851 C C . ILE A 1 114 ? 27.235 7.192 -11.627 1.00 61.16 114 ILE A C 1
ATOM 853 O O . ILE A 1 114 ? 26.316 7.610 -12.328 1.00 61.16 114 ILE A O 1
ATOM 857 N N . HIS A 1 115 ? 28.494 7.620 -11.748 1.00 55.81 115 HIS A N 1
ATOM 858 C CA . HIS A 1 115 ? 28.956 8.512 -12.771 1.00 55.81 115 HIS A CA 1
ATOM 859 C C . HIS A 1 115 ? 28.516 7.848 -14.051 1.00 55.81 115 HIS A C 1
ATOM 861 O O . HIS A 1 115 ? 28.718 6.645 -14.232 1.00 55.81 115 HIS A O 1
ATOM 867 N N . SER A 1 116 ? 27.847 8.643 -14.874 1.00 57.62 116 SER A N 1
ATOM 868 C CA . SER A 1 116 ? 27.380 8.318 -16.205 1.00 57.62 116 SER A CA 1
ATOM 869 C C . SER A 1 116 ? 28.575 7.930 -17.074 1.00 57.62 116 SER A C 1
ATOM 871 O O . SER A 1 116 ? 28.977 8.658 -17.980 1.00 57.62 116 SER A O 1
ATOM 873 N N . SER A 1 117 ? 29.205 6.790 -16.798 1.00 58.97 117 SER A N 1
ATOM 874 C CA . SER A 1 117 ? 29.958 6.087 -17.807 1.00 58.97 117 SER A CA 1
ATOM 875 C C . SER A 1 117 ? 28.923 5.856 -18.889 1.00 58.97 117 SER A C 1
ATOM 877 O O . SER A 1 117 ? 27.930 5.179 -18.626 1.00 58.97 117 SER A O 1
ATOM 879 N N . GLY A 1 118 ? 29.099 6.474 -20.058 1.00 62.78 118 GLY A N 1
ATOM 880 C CA . GLY A 1 118 ? 28.173 6.419 -21.197 1.00 62.78 118 GLY A CA 1
ATOM 881 C C . GLY A 1 118 ? 27.925 5.009 -21.751 1.00 62.78 118 GLY A C 1
ATOM 882 O O . GLY A 1 118 ? 27.495 4.850 -22.889 1.00 62.78 118 GLY A O 1
ATOM 883 N N . HIS A 1 119 ? 28.206 3.972 -20.966 1.00 60.84 119 HIS A N 1
ATOM 884 C CA . HIS A 1 119 ? 27.684 2.637 -21.111 1.00 60.84 119 HIS A CA 1
ATOM 885 C C . HIS A 1 119 ? 26.179 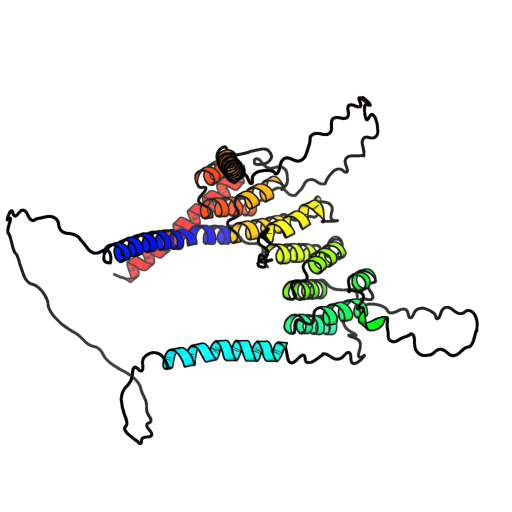2.664 -20.850 1.00 60.84 119 HIS A C 1
ATOM 887 O O . HIS A 1 119 ? 25.704 2.422 -19.742 1.00 60.84 119 HIS A O 1
ATOM 893 N N . LEU A 1 120 ? 25.450 3.005 -21.919 1.00 65.00 120 LEU A N 1
ATOM 894 C CA . LEU A 1 120 ? 24.003 2.893 -22.007 1.00 65.00 120 LEU A CA 1
ATOM 895 C C . LEU A 1 120 ? 23.549 1.611 -21.315 1.00 65.00 120 LEU A C 1
ATOM 897 O O . LEU A 1 120 ? 24.056 0.530 -21.611 1.00 65.00 120 LEU A O 1
ATOM 901 N N . VAL A 1 121 ? 22.557 1.741 -20.450 1.00 78.19 121 VAL A N 1
ATOM 902 C CA . VAL A 1 121 ? 21.667 0.649 -20.088 1.00 78.19 121 VAL A CA 1
ATOM 903 C C . VAL A 1 121 ? 21.114 0.066 -21.396 1.00 78.19 121 VAL A C 1
ATOM 905 O O . VAL A 1 121 ? 20.261 0.675 -22.037 1.00 78.19 121 VAL A O 1
ATOM 908 N N . ARG A 1 122 ? 21.677 -1.057 -21.865 1.00 81.56 122 ARG A N 1
ATOM 909 C CA . ARG A 1 122 ? 21.333 -1.633 -23.182 1.00 81.56 122 ARG A CA 1
ATOM 910 C C . ARG A 1 122 ? 20.163 -2.606 -23.111 1.00 81.56 122 ARG A C 1
ATOM 912 O O . ARG A 1 122 ? 19.576 -2.914 -24.142 1.00 81.56 122 ARG A O 1
ATOM 919 N N . ASN A 1 123 ? 19.845 -3.103 -21.919 1.00 90.94 123 ASN A N 1
ATOM 920 C CA . ASN A 1 123 ? 18.830 -4.122 -21.696 1.00 90.94 123 ASN A CA 1
ATOM 921 C C . ASN A 1 123 ? 17.839 -3.692 -20.599 1.00 90.94 123 ASN A C 1
ATOM 923 O O . ASN A 1 123 ? 18.174 -2.935 -19.688 1.00 90.94 123 ASN A O 1
ATOM 927 N N . SER A 1 124 ? 16.616 -4.218 -20.661 1.00 94.12 124 SER A N 1
ATOM 928 C CA . SER A 1 124 ? 15.553 -4.005 -19.678 1.00 94.12 124 SER A CA 1
ATOM 929 C C . SER A 1 124 ? 15.935 -4.477 -18.266 1.00 94.12 124 SER A C 1
ATOM 931 O O . SER A 1 124 ? 15.546 -3.847 -17.277 1.00 94.12 124 SER A O 1
ATOM 933 N N . ALA A 1 125 ? 16.727 -5.549 -18.156 1.00 95.19 125 ALA A N 1
ATOM 934 C CA . ALA A 1 125 ? 17.239 -6.059 -16.882 1.00 95.19 125 ALA A CA 1
ATOM 935 C C . ALA A 1 125 ? 18.246 -5.094 -16.229 1.00 95.19 125 ALA A C 1
ATOM 937 O O . ALA A 1 125 ? 18.159 -4.819 -15.028 1.00 95.19 125 ALA A O 1
ATOM 938 N N . ASP A 1 126 ? 19.146 -4.519 -17.030 1.00 94.44 126 ASP A N 1
ATOM 939 C CA . ASP A 1 126 ? 20.123 -3.530 -16.566 1.00 94.44 126 ASP A CA 1
ATOM 940 C C . ASP A 1 126 ? 19.409 -2.263 -16.086 1.00 94.44 126 ASP A C 1
ATOM 942 O O . ASP A 1 126 ? 19.755 -1.722 -15.037 1.00 94.44 126 ASP A O 1
ATOM 946 N N . LEU A 1 127 ? 18.353 -1.840 -16.798 1.00 95.81 127 LEU A N 1
ATOM 947 C CA . LEU A 1 127 ? 17.555 -0.670 -16.422 1.00 95.81 127 LEU A CA 1
ATOM 948 C C . LEU A 1 127 ? 16.900 -0.871 -15.064 1.00 95.81 127 LEU A C 1
ATOM 950 O O . LEU A 1 127 ? 16.966 -0.005 -14.200 1.00 95.81 127 LEU A O 1
ATOM 954 N N . THR A 1 128 ? 16.314 -2.046 -14.858 1.00 96.75 128 THR A N 1
ATOM 955 C CA . THR A 1 128 ? 15.674 -2.405 -13.590 1.00 96.75 128 THR A CA 1
ATOM 956 C C . THR A 1 128 ? 16.693 -2.418 -12.447 1.00 96.75 128 THR A C 1
ATOM 958 O O . THR A 1 128 ? 16.443 -1.883 -11.366 1.00 96.75 128 THR A O 1
ATOM 961 N N . THR A 1 129 ? 17.883 -2.973 -12.687 1.00 95.88 129 THR A N 1
ATOM 962 C CA . THR A 1 129 ? 18.970 -3.010 -11.696 1.00 95.88 129 THR A CA 1
ATOM 963 C C . THR A 1 129 ? 19.470 -1.603 -11.361 1.00 95.88 129 THR A C 1
ATOM 965 O O . THR A 1 129 ? 19.685 -1.276 -10.193 1.00 95.88 129 THR A O 1
ATOM 968 N N . TYR A 1 130 ? 19.596 -0.736 -12.366 1.00 95.25 130 TYR A N 1
ATOM 969 C CA . TYR A 1 130 ? 19.976 0.658 -12.167 1.00 95.25 130 TYR A CA 1
ATOM 970 C C . TYR A 1 130 ? 18.923 1.417 -11.353 1.00 95.25 130 TYR A C 1
ATOM 972 O O . TYR A 1 130 ? 19.262 2.051 -10.360 1.00 95.25 130 TYR A O 1
ATOM 980 N N . LEU A 1 131 ? 17.643 1.293 -11.711 1.00 96.81 131 LEU A N 1
ATOM 981 C CA . LEU A 1 131 ? 16.536 1.953 -11.015 1.00 96.81 131 LEU A CA 1
ATOM 982 C C . LEU A 1 131 ? 16.404 1.510 -9.559 1.00 96.81 131 LEU A C 1
ATOM 984 O O . LEU A 1 131 ? 16.257 2.343 -8.671 1.00 96.81 131 LEU A O 1
ATOM 988 N N . THR A 1 132 ? 16.522 0.211 -9.291 1.00 96.38 132 THR A N 1
ATOM 989 C CA . THR A 1 132 ? 16.511 -0.311 -7.914 1.00 96.38 132 THR A CA 1
ATOM 990 C C . THR A 1 132 ? 17.733 0.144 -7.116 1.00 96.38 132 THR A C 1
ATOM 992 O O . THR A 1 132 ? 17.643 0.349 -5.906 1.00 96.38 132 THR A O 1
ATOM 995 N N . THR A 1 133 ? 18.875 0.354 -7.774 1.00 95.06 133 THR A N 1
ATOM 996 C CA . THR A 1 133 ? 20.058 0.946 -7.139 1.00 95.06 133 THR A CA 1
ATOM 997 C C . THR A 1 133 ? 19.832 2.428 -6.838 1.00 95.06 133 THR A C 1
ATOM 999 O O . THR A 1 133 ? 20.053 2.841 -5.703 1.00 95.06 133 THR A O 1
ATOM 1002 N N . ALA A 1 134 ? 19.311 3.201 -7.795 1.00 95.25 134 ALA A N 1
ATOM 1003 C CA . ALA A 1 134 ? 18.955 4.611 -7.626 1.00 95.25 134 ALA A CA 1
ATOM 1004 C C . ALA A 1 134 ? 17.915 4.818 -6.509 1.00 95.25 134 ALA A C 1
ATOM 1006 O O . ALA A 1 134 ? 18.047 5.720 -5.684 1.00 95.25 134 ALA A O 1
ATOM 1007 N N . GLN A 1 135 ? 16.929 3.921 -6.410 1.00 95.88 135 GLN A N 1
ATOM 1008 C CA . GLN A 1 135 ? 15.960 3.879 -5.314 1.00 95.88 135 GLN A CA 1
ATOM 1009 C C . GLN A 1 135 ? 16.631 3.708 -3.943 1.00 95.88 135 GLN A C 1
ATOM 1011 O O . GLN A 1 135 ? 16.215 4.344 -2.977 1.00 95.88 135 GLN A O 1
ATOM 1016 N N . ARG A 1 136 ? 17.655 2.848 -3.839 1.00 94.88 136 ARG A N 1
ATOM 1017 C CA . ARG A 1 136 ? 18.390 2.597 -2.585 1.00 94.88 136 ARG A CA 1
ATOM 1018 C C . ARG A 1 136 ? 19.330 3.741 -2.213 1.00 94.88 136 ARG A C 1
ATOM 1020 O O . ARG A 1 136 ? 19.507 4.009 -1.030 1.00 94.88 136 ARG A O 1
ATOM 1027 N N . THR A 1 137 ? 19.944 4.392 -3.200 1.00 93.62 137 THR A N 1
ATOM 1028 C CA . THR A 1 137 ? 20.861 5.522 -2.981 1.00 93.62 137 THR A CA 1
ATOM 1029 C C . THR A 1 137 ? 20.138 6.859 -2.819 1.00 93.62 137 THR A C 1
ATOM 1031 O O . THR A 1 137 ? 20.757 7.831 -2.393 1.00 93.62 137 THR A O 1
ATOM 1034 N N . GLY A 1 138 ? 18.843 6.925 -3.146 1.00 93.69 138 GLY A N 1
ATOM 1035 C CA . GLY A 1 138 ? 18.067 8.166 -3.162 1.00 93.69 138 GLY A CA 1
ATOM 1036 C C . GLY A 1 138 ? 18.388 9.077 -4.354 1.00 93.69 138 GLY A C 1
ATOM 1037 O O . GLY A 1 138 ? 17.995 10.244 -4.351 1.00 93.69 138 GLY A O 1
ATOM 1038 N N . ASP A 1 139 ? 19.093 8.577 -5.377 1.00 94.50 139 ASP A N 1
ATOM 1039 C CA . ASP A 1 139 ? 19.438 9.335 -6.588 1.00 94.50 139 ASP A CA 1
ATOM 1040 C C . ASP A 1 139 ? 18.298 9.306 -7.616 1.00 94.50 139 ASP A C 1
ATOM 1042 O O . ASP A 1 139 ? 18.408 8.754 -8.714 1.00 94.50 139 ASP A O 1
ATOM 1046 N N . TRP A 1 140 ? 17.159 9.886 -7.234 1.00 95.69 140 TRP A N 1
ATOM 1047 C CA . TRP A 1 140 ? 15.955 9.878 -8.063 1.00 95.69 140 TRP A CA 1
ATOM 1048 C C . TRP A 1 140 ? 16.135 10.637 -9.389 1.00 95.69 140 TRP A C 1
ATOM 1050 O O . TRP A 1 140 ? 15.544 10.247 -10.394 1.00 95.69 140 TRP A O 1
ATOM 1060 N N . GLU A 1 141 ? 16.972 11.679 -9.427 1.00 95.38 141 GLU A N 1
ATOM 1061 C CA . GLU A 1 141 ? 17.270 12.435 -10.652 1.00 95.38 141 GLU A CA 1
ATOM 1062 C C . GLU A 1 141 ? 18.094 11.605 -11.639 1.00 95.38 141 GLU A C 1
ATOM 1064 O O . GLU A 1 141 ? 17.777 11.573 -12.830 1.00 95.38 141 GLU A O 1
ATOM 1069 N N . GLY A 1 142 ? 19.141 10.922 -11.156 1.00 93.25 142 GLY A N 1
ATOM 1070 C CA . GLY A 1 142 ? 19.945 10.004 -11.962 1.00 93.25 142 GLY A CA 1
ATOM 1071 C C . GLY A 1 142 ? 19.113 8.840 -12.494 1.00 93.25 142 GLY A C 1
ATOM 1072 O O . GLY A 1 142 ? 19.138 8.561 -13.693 1.00 93.25 142 GLY A O 1
ATOM 1073 N N . GLY A 1 143 ? 18.299 8.229 -11.629 1.00 95.31 143 GLY A N 1
ATOM 1074 C CA . GLY A 1 143 ? 17.353 7.174 -11.997 1.00 95.31 143 GLY A CA 1
ATOM 1075 C C . GLY A 1 143 ? 16.356 7.602 -13.072 1.00 95.31 143 GLY A C 1
ATOM 1076 O O . GLY A 1 143 ? 16.201 6.911 -14.080 1.00 95.31 143 GLY A O 1
ATOM 1077 N N . LEU A 1 144 ? 15.715 8.763 -12.899 1.00 96.06 144 LEU A N 1
ATOM 1078 C CA . LEU A 1 144 ? 14.720 9.270 -13.844 1.00 96.06 144 LEU A CA 1
ATOM 1079 C C . LEU A 1 144 ? 15.358 9.675 -15.181 1.00 96.06 144 LEU A C 1
ATOM 1081 O O . LEU A 1 144 ? 14.782 9.412 -16.237 1.00 96.06 144 LEU A O 1
ATOM 1085 N N . ARG A 1 145 ? 16.570 10.245 -15.155 1.00 94.25 145 ARG A N 1
ATOM 1086 C CA . ARG A 1 145 ? 17.348 10.549 -16.364 1.00 94.25 145 ARG A CA 1
ATOM 1087 C C . ARG A 1 145 ? 17.720 9.281 -17.129 1.00 94.25 145 ARG A C 1
ATOM 1089 O O . ARG A 1 145 ? 17.450 9.205 -18.323 1.00 94.25 145 ARG A O 1
ATOM 1096 N N . ALA A 1 146 ? 18.257 8.267 -16.448 1.00 93.75 146 ALA A N 1
ATOM 1097 C CA . ALA A 1 146 ? 18.591 6.986 -17.068 1.00 93.75 146 ALA A CA 1
ATOM 1098 C C . ALA A 1 146 ? 17.351 6.295 -17.660 1.00 93.75 146 ALA A C 1
ATOM 1100 O O . ALA A 1 146 ? 17.416 5.735 -18.752 1.00 93.75 146 ALA A O 1
ATOM 1101 N N . PHE A 1 147 ? 16.205 6.382 -16.979 1.00 96.00 147 PHE A N 1
ATOM 1102 C CA . PHE A 1 147 ? 14.933 5.878 -17.492 1.00 96.00 147 PHE A CA 1
ATOM 1103 C C . PHE A 1 147 ? 14.468 6.629 -18.744 1.00 96.00 147 PHE A C 1
ATOM 1105 O O . PHE A 1 147 ? 14.118 5.990 -19.736 1.00 96.00 147 PHE A O 1
ATOM 1112 N N . ALA A 1 148 ? 14.510 7.964 -18.743 1.00 94.75 148 ALA A N 1
ATOM 1113 C CA . ALA A 1 148 ? 14.142 8.778 -19.902 1.00 94.75 148 ALA A CA 1
ATOM 1114 C C . ALA A 1 148 ? 15.061 8.516 -21.110 1.00 94.75 148 ALA A C 1
ATOM 1116 O O . ALA A 1 148 ? 14.582 8.385 -22.235 1.00 94.75 148 ALA A O 1
ATOM 1117 N N . GLU A 1 149 ? 16.370 8.384 -20.883 1.00 92.81 149 GLU A N 1
ATOM 1118 C CA . GLU A 1 149 ? 17.350 8.091 -21.933 1.00 92.81 149 GLU A CA 1
ATOM 1119 C C . GLU A 1 149 ? 17.193 6.678 -22.507 1.00 92.81 149 GLU A C 1
ATOM 1121 O O . GLU A 1 149 ? 17.241 6.506 -23.726 1.00 92.81 149 GLU A O 1
ATOM 1126 N N . ALA A 1 150 ? 16.987 5.673 -21.649 1.00 94.31 150 ALA A N 1
ATOM 1127 C CA . ALA A 1 150 ? 16.853 4.281 -22.068 1.00 94.31 150 ALA A CA 1
ATOM 1128 C C . ALA A 1 150 ? 15.524 4.011 -22.789 1.00 94.31 150 ALA A C 1
ATOM 1130 O O . ALA A 1 150 ? 15.492 3.253 -23.759 1.00 94.31 150 ALA A O 1
ATOM 1131 N N . THR A 1 151 ? 14.432 4.635 -22.339 1.00 94.81 151 THR A N 1
ATOM 1132 C CA . THR A 1 151 ? 13.098 4.471 -22.946 1.00 94.81 151 THR A CA 1
ATOM 1133 C C . THR A 1 151 ? 12.849 5.417 -24.118 1.00 94.81 151 THR A C 1
ATOM 1135 O O . THR A 1 151 ? 11.930 5.192 -24.901 1.00 94.81 151 THR A O 1
ATOM 1138 N N . ALA A 1 152 ? 13.672 6.463 -24.257 1.00 93.62 152 ALA A N 1
ATOM 1139 C CA . ALA A 1 152 ? 13.523 7.530 -25.243 1.00 93.62 152 ALA A CA 1
ATOM 1140 C C . ALA A 1 152 ? 12.129 8.195 -25.231 1.00 93.62 152 ALA A C 1
ATOM 1142 O O . ALA A 1 152 ? 11.666 8.674 -26.265 1.00 93.62 152 ALA A O 1
ATOM 1143 N N . LEU A 1 153 ? 11.454 8.231 -24.072 1.00 93.62 153 LEU A N 1
ATOM 1144 C CA . LEU A 1 153 ? 10.119 8.815 -23.913 1.00 93.62 153 LEU A CA 1
ATOM 1145 C C . LEU A 1 153 ? 10.196 10.337 -23.684 1.00 93.62 153 LEU A C 1
ATOM 1147 O O . LEU A 1 153 ? 10.581 10.768 -22.591 1.00 93.62 153 LEU A O 1
ATOM 1151 N N . PRO A 1 154 ? 9.762 11.180 -24.648 1.00 92.75 154 PRO A N 1
ATOM 1152 C CA . PRO A 1 154 ? 9.889 12.635 -24.527 1.00 92.75 154 PRO A CA 1
ATOM 1153 C C . PRO A 1 154 ? 9.084 13.216 -23.362 1.00 92.75 154 PRO A C 1
ATOM 1155 O O . PRO A 1 154 ? 9.506 14.183 -22.737 1.00 92.75 154 PRO A O 1
ATOM 1158 N N . ALA A 1 155 ? 7.941 12.607 -23.037 1.00 92.94 155 ALA A N 1
ATOM 1159 C CA . ALA A 1 155 ? 7.093 13.051 -21.936 1.00 92.94 155 ALA A CA 1
ATOM 1160 C C . ALA A 1 155 ? 7.790 12.914 -20.576 1.00 92.94 155 ALA A C 1
ATOM 1162 O O . ALA A 1 155 ? 7.705 13.819 -19.755 1.00 92.94 155 ALA A O 1
ATOM 1163 N N . VAL A 1 156 ? 8.526 11.820 -20.359 1.00 93.00 156 VAL A N 1
ATOM 1164 C CA . VAL A 1 156 ? 9.308 11.620 -19.132 1.00 93.00 156 VAL A CA 1
ATOM 1165 C C . VAL A 1 156 ? 10.490 12.588 -19.097 1.00 93.00 156 VAL A C 1
ATOM 1167 O O . VAL A 1 156 ? 10.770 13.177 -18.056 1.00 93.00 156 VAL A O 1
ATOM 1170 N N . ALA A 1 157 ? 11.142 12.821 -20.241 1.00 93.19 157 ALA A N 1
ATOM 1171 C CA . ALA A 1 157 ? 12.211 13.813 -20.343 1.00 93.19 157 ALA A CA 1
ATOM 1172 C C . ALA A 1 157 ? 11.722 15.232 -19.996 1.00 93.19 157 ALA A C 1
ATOM 1174 O O . ALA A 1 157 ? 12.444 15.982 -19.348 1.00 93.19 157 ALA A O 1
ATOM 1175 N N . ALA A 1 158 ? 10.481 15.577 -20.352 1.00 94.38 158 ALA A N 1
ATOM 1176 C CA . ALA A 1 158 ? 9.858 16.851 -19.995 1.00 94.38 158 ALA A CA 1
ATOM 1177 C C . ALA A 1 158 ? 9.478 16.965 -18.503 1.00 94.38 158 ALA A C 1
ATOM 1179 O O . ALA A 1 158 ? 9.260 18.073 -18.017 1.00 94.38 158 ALA A O 1
ATOM 1180 N N . MET A 1 159 ? 9.386 15.847 -17.769 1.00 93.56 159 MET A N 1
ATOM 1181 C CA . MET A 1 159 ? 9.133 15.852 -16.320 1.00 93.56 159 MET A CA 1
ATOM 1182 C C . MET A 1 159 ? 10.393 16.131 -15.498 1.00 93.56 159 MET A C 1
ATOM 1184 O O . MET A 1 159 ? 10.276 16.513 -14.332 1.00 93.56 159 MET A O 1
ATOM 1188 N N . LEU A 1 160 ? 11.584 15.935 -16.073 1.00 91.69 160 LEU A N 1
ATOM 1189 C CA . LEU A 1 160 ? 12.830 16.293 -15.406 1.00 91.69 160 LEU A CA 1
ATOM 1190 C C . LEU A 1 160 ? 12.875 17.817 -15.246 1.00 91.69 160 LEU A C 1
ATOM 1192 O O . LEU A 1 160 ? 12.677 18.529 -16.235 1.00 91.69 160 LEU A O 1
ATOM 1196 N N . PRO A 1 161 ? 13.142 18.341 -14.034 1.00 83.38 161 PRO A N 1
ATOM 1197 C CA . PRO A 1 161 ? 13.396 19.764 -13.888 1.00 83.38 161 PRO A CA 1
ATOM 1198 C C . PRO A 1 161 ? 14.545 20.109 -14.832 1.00 83.38 161 PRO A C 1
ATOM 1200 O O . PRO A 1 161 ? 15.574 19.425 -14.824 1.00 83.38 161 PRO A O 1
ATOM 1203 N N . ALA A 1 162 ? 14.348 21.122 -15.680 1.00 76.12 162 ALA A N 1
ATOM 1204 C CA . ALA A 1 162 ? 15.415 21.659 -16.506 1.00 76.12 162 ALA A CA 1
ATOM 1205 C C . ALA A 1 162 ? 16.520 22.077 -15.541 1.00 76.12 162 ALA A C 1
ATOM 1207 O O . ALA A 1 162 ? 16.397 23.089 -14.859 1.00 76.12 162 ALA A O 1
ATOM 1208 N N . SER A 1 163 ? 17.531 21.224 -15.381 1.00 63.25 163 SER A N 1
ATOM 1209 C CA . SER A 1 163 ? 18.606 21.471 -14.439 1.00 63.25 163 SER A CA 1
ATOM 1210 C C . SER A 1 163 ? 19.270 22.760 -14.898 1.00 63.25 163 SER A C 1
ATOM 1212 O O . SER A 1 163 ? 19.963 22.773 -15.921 1.00 63.25 163 SER A O 1
ATOM 1214 N N . GLU A 1 164 ? 19.002 23.850 -14.173 1.00 56.28 164 GLU A N 1
ATOM 1215 C CA . GLU A 1 164 ? 19.480 25.204 -14.479 1.00 56.28 164 GLU A CA 1
ATOM 1216 C C . GLU A 1 164 ? 21.006 25.232 -14.671 1.00 56.28 164 GLU A C 1
ATOM 1218 O O . GLU A 1 164 ? 21.541 26.092 -15.365 1.00 56.28 164 GLU A O 1
ATOM 1223 N N . ALA A 1 165 ? 21.707 24.219 -14.158 1.00 53.81 165 ALA A N 1
ATOM 1224 C CA . ALA A 1 165 ? 23.141 24.024 -14.296 1.00 53.81 165 ALA A CA 1
ATOM 1225 C C . ALA A 1 165 ? 23.643 23.736 -15.728 1.00 53.81 165 ALA A C 1
ATOM 1227 O O . ALA A 1 165 ? 24.851 23.789 -15.945 1.00 53.81 165 ALA A O 1
ATOM 1228 N N . THR A 1 166 ? 22.781 23.455 -16.716 1.00 52.94 166 THR A N 1
ATOM 1229 C CA . THR A 1 166 ? 23.250 23.141 -18.090 1.00 52.94 166 THR A CA 1
ATOM 1230 C C . THR A 1 166 ? 23.107 24.302 -19.080 1.00 52.94 166 THR A C 1
ATOM 1232 O O . THR A 1 166 ? 23.686 24.255 -20.164 1.00 52.94 166 THR A O 1
ATOM 1235 N N . ALA A 1 167 ? 22.403 25.380 -18.721 1.00 54.56 167 ALA A N 1
ATOM 1236 C CA . ALA A 1 167 ? 22.233 26.532 -19.613 1.00 54.56 167 ALA A CA 1
ATOM 1237 C C . ALA A 1 167 ? 23.492 27.421 -19.718 1.00 54.56 167 ALA A C 1
ATOM 1239 O O . ALA A 1 167 ? 23.613 28.206 -20.655 1.00 54.56 167 ALA A O 1
ATOM 1240 N N . THR A 1 168 ? 24.462 27.288 -18.809 1.00 54.16 168 THR A N 1
ATOM 1241 C CA . THR A 1 168 ? 25.642 28.171 -18.744 1.00 54.16 168 THR A CA 1
ATOM 1242 C C . THR A 1 168 ? 26.918 27.621 -19.391 1.00 54.16 168 THR A C 1
ATOM 1244 O O . THR A 1 168 ? 27.882 28.370 -19.517 1.00 54.16 168 THR A O 1
ATOM 1247 N N . SER A 1 169 ? 26.949 26.374 -19.885 1.00 49.69 169 SER A N 1
ATOM 1248 C CA . SER A 1 169 ? 28.190 25.769 -20.421 1.00 49.69 169 SER A CA 1
ATOM 1249 C C . SER A 1 169 ? 28.264 25.609 -21.951 1.00 49.69 169 SER A C 1
ATOM 1251 O O . SER A 1 169 ? 29.214 25.002 -22.443 1.00 49.69 169 SER A O 1
ATOM 1253 N N . ALA A 1 170 ? 27.325 26.171 -22.723 1.00 48.75 170 ALA A N 1
ATOM 1254 C CA . ALA A 1 170 ? 27.372 26.151 -24.197 1.00 48.75 170 ALA A CA 1
ATOM 1255 C C . ALA A 1 170 ? 27.574 27.537 -24.850 1.00 48.75 170 ALA A C 1
ATOM 1257 O O . ALA A 1 170 ? 27.605 27.640 -26.073 1.00 48.75 170 ALA A O 1
ATOM 1258 N N . ALA A 1 171 ? 27.750 28.605 -24.062 1.00 49.28 171 ALA A N 1
ATOM 1259 C CA . ALA A 1 171 ? 27.878 29.978 -24.571 1.00 49.28 171 ALA A CA 1
ATOM 1260 C C . ALA A 1 171 ? 29.330 30.482 -24.755 1.00 49.28 171 ALA A C 1
ATOM 1262 O O . ALA A 1 171 ? 29.525 31.631 -25.140 1.00 49.28 171 ALA A O 1
ATOM 1263 N N . SER A 1 172 ? 30.352 29.640 -24.553 1.00 50.84 172 SER A N 1
ATOM 1264 C CA . SER A 1 172 ? 31.768 30.021 -24.717 1.00 50.84 172 SER A CA 1
ATOM 1265 C C . SER A 1 172 ? 32.479 29.215 -25.803 1.00 50.84 172 SER A C 1
ATOM 1267 O O . SER A 1 172 ? 33.467 28.531 -25.557 1.00 50.84 172 SER A O 1
ATOM 1269 N N . THR A 1 173 ? 32.000 29.318 -27.041 1.00 48.75 173 THR A N 1
ATOM 1270 C CA . THR A 1 173 ? 32.877 29.274 -28.224 1.00 48.75 173 THR A CA 1
ATOM 1271 C C . THR A 1 173 ? 32.278 30.180 -29.298 1.00 48.75 173 THR A C 1
ATOM 1273 O O . THR A 1 173 ? 31.703 29.741 -30.290 1.00 48.75 173 THR A O 1
ATOM 1276 N N . ALA A 1 174 ? 32.358 31.489 -29.053 1.00 51.56 174 ALA A N 1
ATOM 1277 C CA . ALA A 1 174 ? 32.154 32.492 -30.084 1.00 51.56 174 ALA A CA 1
ATOM 1278 C C . ALA A 1 174 ? 33.275 32.349 -31.122 1.00 51.56 174 ALA A C 1
ATOM 1280 O O . ALA A 1 174 ? 34.448 32.534 -30.807 1.00 51.56 174 ALA A O 1
ATOM 1281 N N . GLY A 1 175 ? 32.912 31.985 -32.349 1.00 58.06 175 GLY A N 1
ATOM 1282 C CA . GLY A 1 175 ? 33.877 31.830 -33.429 1.00 58.06 175 GLY A CA 1
ATOM 1283 C C . GLY A 1 175 ? 33.250 31.276 -34.696 1.00 58.06 175 GLY A C 1
ATOM 1284 O O . GLY A 1 175 ? 33.542 30.153 -35.076 1.00 58.06 175 GLY A O 1
ATOM 1285 N N . THR A 1 176 ? 32.380 32.077 -35.319 1.00 49.38 176 THR A N 1
ATOM 1286 C CA . THR A 1 176 ? 32.261 32.218 -36.784 1.00 49.38 176 THR A CA 1
ATOM 1287 C C . THR A 1 176 ? 32.483 30.963 -37.635 1.00 49.38 176 THR A C 1
ATOM 1289 O O . THR A 1 176 ? 33.624 30.599 -37.908 1.00 49.38 176 THR A O 1
ATOM 1292 N N . SER A 1 177 ? 31.413 30.419 -38.219 1.00 48.34 177 SER A N 1
ATOM 1293 C CA . SER A 1 177 ? 31.242 30.424 -39.683 1.00 48.34 177 SER A CA 1
ATOM 1294 C C . SER A 1 177 ? 29.924 29.775 -40.094 1.00 48.34 177 SER A C 1
ATOM 1296 O O . SER A 1 177 ? 29.619 28.620 -39.815 1.00 48.34 177 SER A O 1
ATOM 1298 N N . THR A 1 178 ? 29.154 30.597 -40.784 1.00 49.06 178 THR A N 1
ATOM 1299 C CA . THR A 1 178 ? 27.961 30.337 -41.574 1.00 49.06 178 THR A CA 1
ATOM 1300 C C . THR A 1 178 ? 28.159 29.194 -42.571 1.00 49.06 178 THR A C 1
ATOM 1302 O O . THR A 1 178 ? 28.867 29.378 -43.556 1.00 49.06 178 THR A O 1
ATOM 1305 N N . THR A 1 179 ? 27.476 28.061 -42.387 1.00 52.44 179 THR A N 1
ATOM 1306 C CA . THR A 1 179 ? 27.155 27.162 -43.511 1.00 52.44 179 THR A CA 1
ATOM 1307 C C . THR A 1 179 ? 25.944 26.286 -43.197 1.00 52.44 179 THR A C 1
ATOM 1309 O O . THR A 1 179 ? 26.020 25.303 -42.473 1.00 52.44 179 THR A O 1
ATOM 1312 N N . SER A 1 180 ? 24.811 26.722 -43.739 1.00 48.69 180 SER A N 1
ATOM 1313 C CA . SER A 1 180 ? 23.886 25.938 -44.561 1.00 48.69 180 SER A CA 1
ATOM 1314 C C . SER A 1 180 ? 23.564 24.481 -44.174 1.00 48.69 180 SER A C 1
ATOM 1316 O O . SER A 1 180 ? 24.311 23.553 -44.460 1.00 48.69 180 SER A O 1
ATOM 1318 N N . THR A 1 181 ? 22.333 24.297 -43.687 1.00 46.72 181 THR A N 1
ATOM 1319 C CA . THR A 1 181 ? 21.337 23.379 -44.281 1.00 46.72 181 THR A CA 1
ATOM 1320 C C . THR A 1 181 ? 21.728 21.902 -44.454 1.00 46.72 181 THR A C 1
ATOM 1322 O O . THR A 1 181 ? 21.789 21.382 -45.561 1.00 46.72 181 THR A O 1
ATOM 1325 N N . SER A 1 182 ? 21.843 21.161 -43.353 1.00 54.22 182 SER A N 1
ATOM 1326 C CA . SER A 1 182 ? 21.312 19.791 -43.310 1.00 54.22 182 SER A CA 1
ATOM 1327 C C . SER A 1 182 ? 20.948 19.450 -41.870 1.00 54.22 182 SER A C 1
ATOM 1329 O O . SER A 1 182 ? 21.787 19.504 -40.975 1.00 54.22 182 SER A O 1
ATOM 1331 N N . LEU A 1 183 ? 19.664 19.170 -41.628 1.00 61.28 183 LEU A N 1
ATOM 1332 C CA . LEU A 1 183 ? 19.219 18.566 -40.377 1.00 61.28 183 LEU A CA 1
ATOM 1333 C C . LEU A 1 183 ? 19.951 17.214 -40.293 1.00 61.28 183 LEU A C 1
ATOM 1335 O O . LEU A 1 183 ? 19.734 16.387 -41.185 1.00 61.28 183 LEU A O 1
ATOM 1339 N N . PRO A 1 184 ? 20.843 16.969 -39.315 1.00 64.19 184 PRO A N 1
ATOM 1340 C CA . PRO A 1 184 ? 21.423 15.645 -39.176 1.00 64.19 184 PRO A CA 1
ATOM 1341 C C . PRO A 1 184 ? 20.264 14.661 -38.952 1.00 64.19 184 PRO A C 1
ATOM 1343 O O . PRO A 1 184 ? 19.363 14.970 -38.164 1.00 64.19 184 PRO A O 1
ATOM 1346 N N . PRO A 1 185 ? 20.227 13.515 -39.658 1.00 66.25 185 PRO A N 1
ATOM 1347 C CA . PRO A 1 185 ? 19.174 12.530 -39.464 1.00 66.25 185 PRO A CA 1
ATOM 1348 C C . PRO A 1 185 ? 19.158 12.151 -37.985 1.00 66.25 185 PRO A C 1
ATOM 1350 O O . PRO A 1 185 ? 20.168 11.688 -37.451 1.00 66.25 185 PRO A O 1
ATOM 1353 N N . ALA A 1 186 ? 18.035 12.422 -37.311 1.00 63.94 186 ALA A N 1
ATOM 1354 C CA . ALA A 1 186 ? 17.868 12.087 -35.907 1.00 63.94 186 ALA A CA 1
ATOM 1355 C C . ALA A 1 186 ? 18.211 10.599 -35.749 1.00 63.94 186 ALA A C 1
ATOM 1357 O O . ALA A 1 186 ? 17.613 9.776 -36.450 1.00 63.94 186 ALA A O 1
ATOM 1358 N N . PRO A 1 187 ? 19.195 10.231 -34.905 1.00 67.88 187 PRO A N 1
ATOM 1359 C CA . PRO A 1 187 ? 19.527 8.832 -34.725 1.00 6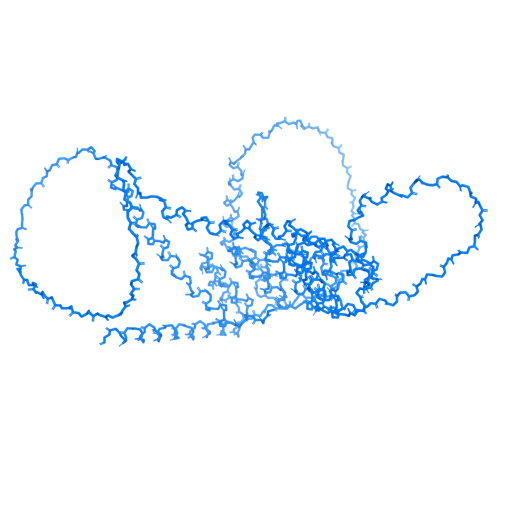7.88 187 PRO A CA 1
ATOM 1360 C C . PRO A 1 187 ? 18.253 8.139 -34.257 1.00 67.88 187 PRO A C 1
ATOM 1362 O O . PRO A 1 187 ? 17.674 8.546 -33.248 1.00 67.88 187 PRO A O 1
ATOM 1365 N N . SER A 1 188 ? 17.798 7.133 -35.006 1.00 72.31 188 SER A N 1
ATOM 1366 C CA . SER A 1 188 ? 16.666 6.281 -34.647 1.00 72.31 188 SER A CA 1
ATOM 1367 C C . SER A 1 188 ? 17.040 5.479 -33.403 1.00 72.31 188 SER A C 1
ATOM 1369 O O . SER A 1 188 ? 17.384 4.301 -33.469 1.00 72.31 188 SER A O 1
ATOM 1371 N N . ARG A 1 189 ? 17.070 6.147 -32.249 1.00 70.88 189 ARG A N 1
ATOM 1372 C CA . ARG A 1 189 ? 17.281 5.522 -30.953 1.00 70.88 189 ARG A CA 1
ATOM 1373 C C . ARG A 1 189 ? 16.024 4.715 -30.680 1.00 70.88 189 ARG A C 1
ATOM 1375 O O . ARG A 1 189 ? 15.018 5.257 -30.238 1.00 70.88 189 ARG A O 1
ATOM 1382 N N . SER A 1 190 ? 16.075 3.430 -31.019 1.00 82.25 190 SER A N 1
ATOM 1383 C CA . SER A 1 190 ? 15.067 2.468 -30.594 1.00 82.25 190 SER A CA 1
ATOM 1384 C C . SER A 1 190 ? 15.134 2.395 -29.072 1.00 82.25 190 SER A C 1
ATOM 1386 O O . SER A 1 190 ? 16.018 1.738 -28.523 1.00 82.25 190 SER A O 1
ATOM 1388 N N . GLY A 1 191 ? 14.255 3.135 -28.400 1.00 90.06 191 GLY A N 1
ATOM 1389 C CA . GLY A 1 191 ? 14.112 3.077 -26.951 1.00 90.06 191 GLY A CA 1
ATOM 1390 C C . GLY A 1 191 ? 13.666 1.687 -26.500 1.00 90.06 191 GLY A C 1
ATOM 1391 O O . GLY A 1 191 ? 13.023 0.944 -27.244 1.00 90.06 191 GLY A O 1
ATOM 1392 N N . ILE A 1 192 ? 14.017 1.331 -25.269 1.00 92.50 192 ILE A N 1
ATOM 1393 C CA . ILE A 1 192 ? 13.483 0.150 -24.592 1.00 92.50 192 ILE A CA 1
ATOM 1394 C C . ILE A 1 192 ? 12.028 0.458 -24.229 1.00 92.50 192 ILE A C 1
ATOM 1396 O O . ILE A 1 192 ? 11.760 1.464 -23.575 1.00 92.50 192 ILE A O 1
ATOM 1400 N N . ASN A 1 193 ? 11.082 -0.396 -24.626 1.00 94.56 193 ASN A N 1
ATOM 1401 C CA . ASN A 1 193 ? 9.701 -0.252 -24.166 1.00 94.56 193 ASN A CA 1
ATOM 1402 C C . ASN A 1 193 ? 9.667 -0.498 -22.644 1.00 94.56 193 ASN A C 1
ATOM 1404 O O . ASN A 1 193 ? 10.075 -1.587 -22.219 1.00 94.56 193 ASN A O 1
ATOM 1408 N N . PRO A 1 194 ? 9.264 0.492 -21.823 1.00 95.88 194 PRO A N 1
ATOM 1409 C CA . PRO A 1 194 ? 9.272 0.329 -20.380 1.00 95.88 194 PRO A CA 1
ATOM 1410 C C . PRO A 1 194 ? 8.311 -0.778 -19.967 1.00 95.88 194 PRO A C 1
ATOM 1412 O O . PRO A 1 194 ? 7.165 -0.785 -20.400 1.00 95.88 194 PRO A O 1
ATOM 1415 N N . ASN A 1 195 ? 8.758 -1.691 -19.110 1.00 95.94 195 ASN A N 1
ATOM 1416 C CA . ASN A 1 195 ? 7.878 -2.694 -18.513 1.00 95.94 195 ASN A CA 1
ATOM 1417 C C . ASN A 1 195 ? 7.291 -2.197 -17.177 1.00 95.94 195 ASN A C 1
ATOM 1419 O O . ASN A 1 195 ? 7.769 -1.228 -16.583 1.00 95.94 195 ASN A O 1
ATOM 1423 N N . GLU A 1 196 ? 6.271 -2.895 -16.678 1.00 96.69 196 GLU A N 1
ATOM 1424 C CA . GLU A 1 196 ? 5.603 -2.574 -15.409 1.00 96.69 196 GLU A CA 1
ATOM 1425 C C . GLU A 1 196 ? 6.587 -2.501 -14.222 1.00 96.69 196 GLU A C 1
ATOM 1427 O O . GLU A 1 196 ? 6.511 -1.605 -13.380 1.00 96.69 196 GLU A O 1
ATOM 1432 N N . VAL A 1 197 ? 7.574 -3.402 -14.185 1.00 97.25 197 VAL A N 1
ATOM 1433 C CA . VAL A 1 197 ? 8.590 -3.478 -13.121 1.00 97.25 197 VAL A CA 1
ATOM 1434 C C . VAL A 1 197 ? 9.477 -2.228 -13.091 1.00 97.25 197 VAL A C 1
ATOM 1436 O O . VAL A 1 197 ? 9.828 -1.729 -12.026 1.00 97.25 197 VAL A O 1
ATOM 1439 N N . GLN A 1 198 ? 9.829 -1.682 -14.253 1.00 97.62 198 GLN A N 1
ATOM 1440 C CA . GLN A 1 198 ? 10.623 -0.459 -14.347 1.00 97.62 198 GLN A CA 1
ATOM 1441 C C . GLN A 1 198 ? 9.803 0.761 -13.934 1.00 97.62 198 GLN A C 1
ATOM 1443 O O . GLN A 1 198 ? 10.300 1.596 -13.184 1.00 97.62 198 GLN A O 1
ATOM 1448 N N . ILE A 1 199 ? 8.543 0.851 -14.371 1.00 97.88 199 ILE A N 1
ATOM 1449 C CA . ILE A 1 199 ? 7.662 1.972 -14.016 1.00 97.88 199 ILE A CA 1
ATOM 1450 C C . ILE A 1 199 ? 7.411 1.983 -12.504 1.00 97.88 199 ILE A C 1
ATOM 1452 O O . ILE A 1 199 ? 7.554 3.024 -11.864 1.00 97.88 199 ILE A O 1
ATOM 1456 N N . THR A 1 200 ? 7.111 0.826 -11.908 1.00 97.75 200 THR A N 1
ATOM 1457 C CA . THR A 1 200 ? 6.939 0.702 -10.451 1.00 97.75 200 THR A CA 1
ATOM 1458 C C . THR A 1 200 ? 8.215 1.051 -9.683 1.00 97.75 200 THR A C 1
ATOM 1460 O O . THR A 1 200 ? 8.130 1.758 -8.680 1.00 97.75 200 THR A O 1
ATOM 1463 N N . ALA A 1 201 ? 9.396 0.656 -10.171 1.00 97.56 201 ALA A N 1
ATOM 1464 C CA . ALA A 1 201 ? 10.670 1.049 -9.568 1.00 97.56 201 ALA A CA 1
ATOM 1465 C C . ALA A 1 201 ? 10.909 2.570 -9.628 1.00 97.56 201 ALA A C 1
ATOM 1467 O O . ALA A 1 201 ? 11.375 3.150 -8.647 1.00 97.56 201 ALA A O 1
ATOM 1468 N N . VAL A 1 202 ? 10.556 3.234 -10.737 1.00 98.19 202 VAL A N 1
ATOM 1469 C CA . VAL A 1 202 ? 10.632 4.703 -10.853 1.00 98.19 202 VAL A CA 1
ATOM 1470 C C . VAL A 1 202 ? 9.658 5.380 -9.887 1.00 98.19 202 VAL A C 1
ATOM 1472 O O . VAL A 1 202 ? 10.056 6.307 -9.183 1.00 98.19 202 VAL A O 1
ATOM 1475 N N . LEU A 1 203 ? 8.406 4.913 -9.813 1.00 98.31 203 LEU A N 1
ATOM 1476 C CA . LEU A 1 203 ? 7.406 5.446 -8.882 1.00 98.31 203 LEU A CA 1
ATOM 1477 C C . LEU A 1 203 ? 7.878 5.320 -7.426 1.00 98.31 203 LEU A C 1
ATOM 1479 O O . LEU A 1 203 ? 7.835 6.298 -6.682 1.00 98.31 203 LEU A O 1
ATOM 1483 N N . ASP A 1 204 ? 8.384 4.147 -7.037 1.00 97.88 204 ASP A N 1
ATOM 1484 C CA . ASP A 1 204 ? 8.891 3.899 -5.686 1.00 97.88 204 ASP A CA 1
ATOM 1485 C C . ASP A 1 204 ? 10.130 4.752 -5.368 1.00 97.88 204 ASP A C 1
ATOM 1487 O O . ASP A 1 204 ? 10.269 5.266 -4.260 1.00 97.88 204 ASP A O 1
ATOM 1491 N N . MET A 1 205 ? 11.022 4.942 -6.340 1.00 97.62 205 MET A N 1
ATOM 1492 C CA . MET A 1 205 ? 12.180 5.829 -6.222 1.00 97.62 205 MET A CA 1
ATOM 1493 C C . MET A 1 205 ? 11.762 7.292 -6.022 1.00 97.62 205 MET A C 1
ATOM 1495 O O . MET A 1 205 ? 12.287 7.956 -5.129 1.00 97.62 205 MET A O 1
ATOM 1499 N N . CYS A 1 206 ? 10.806 7.796 -6.809 1.00 97.38 206 CYS A N 1
ATOM 1500 C CA . CYS A 1 206 ? 10.279 9.153 -6.655 1.00 97.38 206 CYS A CA 1
ATOM 1501 C C . CYS A 1 206 ? 9.560 9.339 -5.311 1.00 97.38 206 CYS A C 1
ATOM 1503 O O . CYS A 1 206 ? 9.756 10.365 -4.662 1.00 97.38 206 CYS A O 1
ATOM 1505 N N . ALA A 1 207 ? 8.778 8.351 -4.868 1.00 96.75 207 ALA A N 1
ATOM 1506 C CA . ALA A 1 207 ? 8.098 8.383 -3.574 1.00 96.75 207 ALA A CA 1
ATOM 1507 C C . ALA A 1 207 ? 9.085 8.369 -2.395 1.00 96.75 207 ALA A C 1
ATOM 1509 O O . ALA A 1 207 ? 8.931 9.157 -1.466 1.00 96.75 207 ALA A O 1
ATOM 1510 N N . ASN A 1 208 ? 10.143 7.550 -2.459 1.00 95.38 208 ASN A N 1
ATOM 1511 C CA . ASN A 1 208 ? 11.212 7.532 -1.453 1.00 95.38 208 ASN A CA 1
ATOM 1512 C C . ASN A 1 208 ? 11.962 8.870 -1.355 1.00 95.38 208 ASN A C 1
ATOM 1514 O O . ASN A 1 208 ? 12.481 9.206 -0.296 1.00 95.38 208 ASN A O 1
ATOM 1518 N N . ALA A 1 209 ? 12.028 9.623 -2.455 1.00 95.25 209 ALA A N 1
ATOM 1519 C CA . ALA A 1 209 ? 12.606 10.963 -2.504 1.00 95.25 209 ALA A CA 1
ATOM 1520 C C . ALA A 1 209 ? 11.587 12.089 -2.228 1.00 95.25 209 ALA A C 1
ATOM 1522 O O . ALA A 1 209 ? 11.885 13.260 -2.479 1.00 95.25 209 ALA A O 1
ATOM 1523 N N . GLU A 1 210 ? 10.379 11.738 -1.773 1.00 95.12 210 GLU A N 1
ATOM 1524 C CA . GLU A 1 210 ? 9.265 12.651 -1.484 1.00 95.12 210 GLU A CA 1
ATOM 1525 C C . GLU A 1 210 ? 8.855 13.539 -2.677 1.00 95.12 210 GLU A C 1
ATOM 1527 O O . GLU A 1 210 ? 8.310 14.632 -2.519 1.00 95.12 210 GLU A O 1
ATOM 1532 N N . LYS A 1 211 ? 9.093 13.075 -3.912 1.00 95.56 211 LYS A N 1
ATOM 1533 C CA . LYS A 1 211 ? 8.709 13.775 -5.148 1.00 95.56 211 LYS A CA 1
ATOM 1534 C C . LYS A 1 211 ? 7.312 13.366 -5.603 1.00 95.56 211 LYS A C 1
ATOM 1536 O O . LYS A 1 211 ? 7.133 12.790 -6.675 1.00 95.56 211 LYS A O 1
ATOM 1541 N N . TRP A 1 212 ? 6.316 13.684 -4.781 1.00 95.19 212 TRP A N 1
ATOM 1542 C CA . TRP A 1 212 ? 4.917 13.289 -4.987 1.00 95.19 212 TRP A CA 1
ATOM 1543 C C . TRP A 1 212 ? 4.324 13.800 -6.305 1.00 95.19 212 TRP A C 1
ATOM 1545 O O . TRP A 1 212 ? 3.654 13.040 -6.998 1.00 95.19 212 TRP A O 1
ATOM 1555 N N . ASP A 1 213 ? 4.671 15.019 -6.728 1.00 94.94 213 ASP A N 1
ATOM 1556 C CA . ASP A 1 213 ? 4.226 15.562 -8.020 1.00 94.94 213 ASP A CA 1
ATOM 1557 C C . ASP A 1 213 ? 4.706 14.711 -9.209 1.00 94.94 213 ASP A C 1
ATOM 1559 O O . ASP A 1 213 ? 4.018 14.599 -10.224 1.0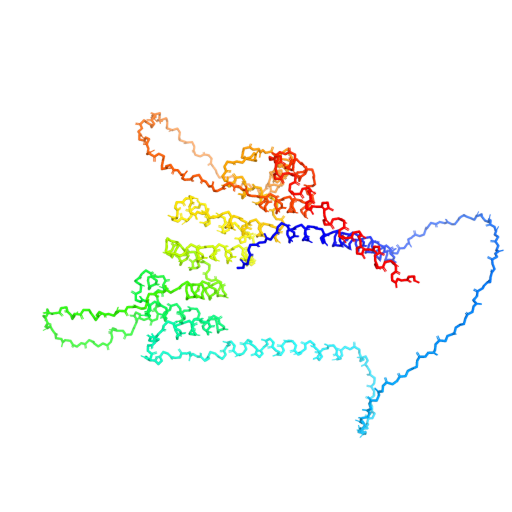0 94.94 213 ASP A O 1
ATOM 1563 N N . LEU A 1 214 ? 5.896 14.103 -9.102 1.00 96.31 214 LEU A N 1
ATOM 1564 C CA . LEU A 1 214 ? 6.414 13.194 -10.127 1.00 96.31 214 LEU A CA 1
ATOM 1565 C C . LEU A 1 214 ? 5.684 11.854 -10.089 1.00 96.31 214 LEU A C 1
ATOM 1567 O O . LEU A 1 214 ? 5.348 11.337 -11.148 1.00 96.31 214 LEU A O 1
ATOM 1571 N N . VAL A 1 215 ? 5.389 11.323 -8.898 1.00 97.31 215 VAL A N 1
ATOM 1572 C CA . VAL A 1 215 ? 4.588 10.094 -8.741 1.00 97.31 215 VAL A CA 1
ATOM 1573 C C . VAL A 1 215 ? 3.232 10.256 -9.431 1.00 97.31 215 VAL A C 1
ATOM 1575 O O . VAL A 1 215 ? 2.833 9.392 -10.211 1.00 97.31 215 VAL A O 1
ATOM 1578 N N . GLU A 1 216 ? 2.562 11.391 -9.222 1.00 95.75 216 GLU A N 1
ATOM 1579 C CA . GLU A 1 216 ? 1.278 11.693 -9.859 1.00 95.75 216 GLU A CA 1
ATOM 1580 C C . GLU A 1 216 ? 1.399 11.791 -11.386 1.00 95.75 216 GLU A C 1
ATOM 1582 O O . GLU A 1 216 ? 0.649 11.131 -12.110 1.00 95.75 216 GLU A O 1
ATOM 1587 N N . LYS A 1 217 ? 2.361 12.578 -11.889 1.00 95.44 217 LYS A N 1
ATOM 1588 C CA . LYS A 1 217 ? 2.576 12.777 -13.334 1.00 95.44 217 LYS A CA 1
ATOM 1589 C C . LYS A 1 217 ? 2.939 11.478 -14.051 1.00 95.44 217 LYS A C 1
ATOM 1591 O O . LYS A 1 217 ? 2.381 11.193 -15.109 1.00 95.44 217 LYS A O 1
ATOM 1596 N N . ILE A 1 218 ? 3.849 10.690 -13.479 1.00 96.38 218 ILE A N 1
ATOM 1597 C CA . ILE A 1 218 ? 4.293 9.408 -14.042 1.00 96.38 218 ILE A CA 1
ATOM 1598 C C . ILE A 1 218 ? 3.140 8.404 -14.014 1.00 96.38 218 ILE A C 1
ATOM 1600 O O . ILE A 1 218 ? 2.877 7.759 -15.027 1.00 96.38 218 ILE A O 1
ATOM 1604 N N . GLY A 1 219 ? 2.406 8.315 -12.900 1.00 95.50 219 GLY A N 1
ATOM 1605 C CA . GLY A 1 219 ? 1.244 7.436 -12.797 1.00 95.50 219 GLY A CA 1
ATOM 1606 C C . GLY A 1 219 ? 0.158 7.782 -13.820 1.00 95.50 219 GLY A C 1
ATOM 1607 O O . GLY A 1 219 ? -0.332 6.889 -14.498 1.00 95.50 219 GLY A O 1
ATOM 1608 N N . VAL A 1 220 ? -0.161 9.073 -14.008 1.00 94.06 220 VAL A N 1
ATOM 1609 C CA . VAL A 1 220 ? -1.155 9.535 -15.003 1.00 94.06 220 VAL A CA 1
ATOM 1610 C C . VAL A 1 220 ? -0.699 9.194 -16.416 1.00 94.06 220 VAL A C 1
ATOM 1612 O O . VAL A 1 220 ? -1.499 8.748 -17.233 1.00 94.06 220 VAL A O 1
ATOM 1615 N N . PHE A 1 221 ? 0.590 9.382 -16.700 1.00 94.81 221 PHE A N 1
ATOM 1616 C CA . PHE A 1 221 ? 1.153 9.120 -18.018 1.00 94.81 221 PHE A CA 1
ATOM 1617 C C . PHE A 1 221 ? 1.094 7.634 -18.400 1.00 94.81 221 PHE A C 1
ATOM 1619 O O . PHE A 1 221 ? 0.751 7.312 -19.536 1.00 94.81 221 PHE A O 1
ATOM 1626 N N . PHE A 1 222 ? 1.398 6.729 -17.464 1.00 95.00 222 PHE A N 1
ATOM 1627 C CA . PHE A 1 222 ? 1.414 5.286 -17.726 1.00 95.00 222 PHE A CA 1
ATOM 1628 C C . PHE A 1 222 ? 0.083 4.575 -17.452 1.00 95.00 222 PHE A C 1
ATOM 1630 O O . PHE A 1 222 ? -0.070 3.431 -17.883 1.00 95.00 222 PHE A O 1
ATOM 1637 N N . ALA A 1 223 ? -0.886 5.235 -16.809 1.00 93.25 223 ALA A N 1
ATOM 1638 C CA . ALA A 1 223 ? -2.167 4.635 -16.438 1.00 93.25 223 ALA A CA 1
ATOM 1639 C C . ALA A 1 223 ? -2.882 3.910 -17.594 1.00 93.25 223 ALA A C 1
ATOM 1641 O O . ALA A 1 223 ? -3.276 2.764 -17.379 1.00 93.25 223 ALA A O 1
ATOM 1642 N N . PRO A 1 224 ? -3.010 4.481 -18.815 1.00 91.88 224 PRO A N 1
ATOM 1643 C CA . PRO A 1 224 ? -3.750 3.819 -19.896 1.00 91.88 224 PRO A CA 1
ATOM 1644 C C . PRO A 1 224 ? -3.103 2.522 -20.397 1.00 91.88 224 PRO A C 1
ATOM 1646 O O . PRO A 1 224 ? -3.785 1.665 -20.947 1.00 91.88 224 PRO A O 1
ATOM 1649 N N . ALA A 1 225 ? -1.782 2.384 -20.246 1.00 93.00 225 ALA A N 1
ATOM 1650 C CA . ALA A 1 225 ? -1.036 1.214 -20.711 1.00 93.00 225 ALA A CA 1
ATOM 1651 C C . ALA A 1 225 ? -0.781 0.188 -19.595 1.00 93.00 225 ALA A C 1
ATOM 1653 O O . ALA A 1 225 ? -0.631 -0.999 -19.876 1.00 93.00 225 ALA A O 1
ATOM 1654 N N . TYR A 1 226 ? -0.721 0.642 -18.341 1.00 93.50 226 TYR A N 1
ATOM 1655 C CA . TYR A 1 226 ? -0.318 -0.156 -17.187 1.00 93.50 226 TYR A CA 1
ATOM 1656 C C . TYR A 1 226 ? -1.211 0.154 -15.969 1.00 93.50 226 TYR A C 1
ATOM 1658 O O . TYR A 1 226 ? -0.780 0.876 -15.060 1.00 93.50 226 TYR A O 1
ATOM 1666 N N . PRO A 1 227 ? -2.440 -0.390 -15.896 1.00 90.81 227 PRO A N 1
ATOM 1667 C CA . PRO A 1 227 ? -3.387 -0.099 -14.809 1.00 90.81 227 PRO A CA 1
ATOM 1668 C C . PRO A 1 227 ? -2.857 -0.484 -13.414 1.00 90.81 227 PRO A C 1
ATOM 1670 O O . PRO A 1 227 ? -3.164 0.172 -12.414 1.00 90.81 227 PRO A O 1
ATOM 1673 N N . ASP A 1 228 ? -1.982 -1.487 -13.332 1.00 90.69 228 ASP A N 1
ATOM 1674 C CA . ASP A 1 228 ? -1.327 -1.873 -12.077 1.00 90.69 228 ASP A CA 1
ATOM 1675 C C . ASP A 1 228 ? -0.346 -0.799 -11.577 1.00 90.69 228 ASP A C 1
ATOM 1677 O O . ASP A 1 228 ? -0.260 -0.531 -10.374 1.00 90.69 228 ASP A O 1
ATOM 1681 N N . THR A 1 229 ? 0.331 -0.088 -12.489 1.00 92.94 229 THR A N 1
ATOM 1682 C CA . THR A 1 229 ? 1.207 1.041 -12.122 1.00 92.94 229 THR A CA 1
ATOM 1683 C C . THR A 1 229 ? 0.407 2.227 -11.594 1.00 92.94 229 THR A C 1
ATOM 1685 O O . THR A 1 229 ? 0.852 2.902 -10.665 1.00 92.94 229 THR A O 1
ATOM 1688 N N . PHE A 1 230 ? -0.804 2.442 -12.117 1.00 92.94 230 PHE A N 1
ATOM 1689 C CA . PHE A 1 230 ? -1.730 3.443 -11.596 1.00 92.94 230 PHE A CA 1
ATOM 1690 C C . PHE A 1 230 ? -2.167 3.099 -10.168 1.00 92.94 230 PHE A C 1
ATOM 1692 O O . PHE A 1 230 ? -2.038 3.925 -9.263 1.00 92.94 230 PHE A O 1
ATOM 1699 N N . SER A 1 231 ? -2.578 1.850 -9.933 1.00 92.56 231 SER A N 1
ATOM 1700 C CA . SER A 1 231 ? -2.908 1.354 -8.589 1.00 92.56 231 SER A CA 1
ATOM 1701 C C . SER A 1 231 ? -1.730 1.507 -7.618 1.00 92.56 231 SER A C 1
ATOM 1703 O O . SER A 1 231 ? -1.916 1.875 -6.455 1.00 92.56 231 SER A O 1
ATOM 1705 N N . ARG A 1 232 ? -0.494 1.295 -8.095 1.00 95.19 232 ARG A N 1
ATOM 1706 C CA . ARG A 1 232 ? 0.720 1.533 -7.307 1.00 95.19 232 ARG A CA 1
ATOM 1707 C C . ARG A 1 232 ? 0.933 3.013 -6.982 1.00 95.19 232 ARG A C 1
ATOM 1709 O O . ARG A 1 232 ? 1.284 3.321 -5.846 1.00 95.19 232 ARG A O 1
ATOM 1716 N N . ALA A 1 233 ? 0.706 3.927 -7.924 1.00 96.50 233 ALA A N 1
ATOM 1717 C CA . ALA A 1 233 ? 0.801 5.365 -7.670 1.00 96.50 233 ALA A CA 1
ATOM 1718 C C . ALA A 1 233 ? -0.198 5.813 -6.587 1.00 96.50 233 ALA A C 1
ATOM 1720 O O . ALA A 1 233 ? 0.190 6.503 -5.645 1.00 96.50 233 ALA A O 1
ATOM 1721 N N . VAL A 1 234 ? -1.447 5.335 -6.652 1.00 96.38 234 VAL A N 1
ATOM 1722 C CA . VAL A 1 234 ? -2.480 5.572 -5.622 1.00 96.38 234 VAL A CA 1
ATOM 1723 C C . VAL A 1 234 ? -2.018 5.052 -4.255 1.00 96.38 234 VAL A C 1
ATOM 1725 O O . VAL A 1 234 ? -2.160 5.742 -3.247 1.00 96.38 234 VAL A O 1
ATOM 1728 N N . GLU A 1 235 ? -1.412 3.860 -4.209 1.00 95.75 235 GLU A N 1
ATOM 1729 C CA . GLU A 1 235 ? -0.851 3.280 -2.980 1.00 95.75 235 GLU A CA 1
ATOM 1730 C C . GLU A 1 235 ? 0.271 4.123 -2.379 1.00 95.75 235 GLU A C 1
ATOM 1732 O O . GLU A 1 235 ? 0.301 4.319 -1.163 1.00 95.75 235 GLU A O 1
ATOM 1737 N N . LEU A 1 236 ? 1.176 4.636 -3.208 1.00 96.62 236 LEU A N 1
ATOM 1738 C CA . LEU A 1 236 ? 2.258 5.501 -2.750 1.00 96.62 236 LEU A CA 1
ATOM 1739 C C . LEU A 1 236 ? 1.721 6.826 -2.206 1.00 96.62 236 LEU A C 1
ATOM 1741 O O . LEU A 1 236 ? 2.132 7.242 -1.125 1.00 96.62 236 LEU A O 1
ATOM 1745 N N . LEU A 1 237 ? 0.761 7.441 -2.899 1.00 96.62 237 LEU A N 1
ATOM 1746 C CA . LEU A 1 237 ? 0.126 8.682 -2.454 1.00 96.62 237 LEU A CA 1
ATOM 1747 C C . LEU A 1 237 ? -0.632 8.486 -1.138 1.00 96.62 237 LEU A C 1
ATOM 1749 O O . LEU A 1 237 ? -0.481 9.291 -0.225 1.00 96.62 237 LEU A O 1
ATOM 1753 N N . ALA A 1 238 ? -1.368 7.382 -0.982 1.00 95.31 238 ALA A N 1
ATOM 1754 C CA . ALA A 1 238 ? -2.122 7.098 0.240 1.00 95.31 238 ALA A CA 1
ATOM 1755 C C . ALA A 1 238 ? -1.215 6.865 1.461 1.00 95.31 238 ALA A C 1
ATOM 1757 O O . ALA A 1 238 ? -1.629 7.115 2.591 1.00 95.31 238 ALA A O 1
ATOM 1758 N N . ARG A 1 239 ? 0.021 6.399 1.236 1.00 93.19 239 ARG A N 1
ATOM 1759 C CA . ARG A 1 239 ? 1.051 6.203 2.270 1.00 93.19 239 ARG A CA 1
ATOM 1760 C C . ARG A 1 239 ? 1.828 7.471 2.610 1.00 93.19 239 ARG A C 1
ATOM 1762 O O . ARG A 1 239 ? 2.645 7.428 3.529 1.00 93.19 239 ARG A O 1
ATOM 1769 N N . ARG A 1 240 ? 1.619 8.570 1.880 1.00 93.62 240 ARG A N 1
ATOM 1770 C CA . ARG A 1 240 ? 2.278 9.843 2.161 1.00 93.62 240 ARG A CA 1
ATOM 1771 C C . ARG A 1 240 ? 1.956 10.264 3.592 1.00 93.62 240 ARG A C 1
ATOM 1773 O O . ARG A 1 240 ? 0.805 10.539 3.933 1.00 93.62 240 ARG A O 1
ATOM 1780 N N . MET A 1 241 ? 2.994 10.317 4.416 1.00 87.00 241 MET A N 1
ATOM 1781 C CA . MET A 1 241 ? 2.896 10.913 5.739 1.00 87.00 241 MET A CA 1
ATOM 1782 C C . MET A 1 241 ? 2.770 12.430 5.571 1.00 87.00 241 MET A C 1
ATOM 1784 O O . MET A 1 241 ? 3.432 12.992 4.692 1.00 87.00 241 MET A O 1
ATOM 1788 N N . PRO A 1 242 ? 1.931 13.105 6.372 1.00 83.19 242 PRO A N 1
ATOM 1789 C CA . PRO A 1 242 ? 1.926 14.556 6.398 1.00 83.19 242 PRO A CA 1
ATOM 1790 C C . PRO A 1 242 ? 3.299 15.012 6.908 1.00 83.19 242 PRO A C 1
ATOM 1792 O O . PRO A 1 242 ? 3.599 14.878 8.091 1.00 83.19 242 PRO A O 1
ATOM 1795 N N . SER A 1 243 ? 4.165 15.487 6.008 1.00 82.44 243 SER A N 1
ATOM 1796 C CA . SER A 1 243 ? 5.330 16.291 6.396 1.00 82.44 243 SER A CA 1
ATOM 1797 C C . SER A 1 243 ? 4.806 17.489 7.190 1.00 82.44 243 SER A C 1
ATOM 1799 O O . SER A 1 243 ? 3.716 17.950 6.866 1.00 82.44 243 SER A O 1
ATOM 1801 N N . ASP A 1 244 ? 5.554 17.975 8.185 1.00 69.38 244 ASP A N 1
ATOM 1802 C CA . ASP A 1 244 ? 5.162 18.914 9.263 1.00 69.38 244 ASP A CA 1
ATOM 1803 C C . ASP A 1 244 ? 4.488 20.257 8.863 1.00 69.38 244 ASP A C 1
ATOM 1805 O O . ASP A 1 244 ? 4.370 21.169 9.684 1.00 69.38 244 ASP A O 1
ATOM 1809 N N . SER A 1 245 ? 4.024 20.431 7.622 1.00 59.94 245 SER A N 1
ATOM 1810 C CA . SER A 1 245 ? 3.126 21.514 7.256 1.00 59.94 245 SER A CA 1
ATOM 1811 C C . SER A 1 245 ? 1.828 21.400 8.062 1.00 59.94 245 SER A C 1
ATOM 1813 O O . SER A 1 245 ? 1.084 20.419 8.028 1.00 59.94 245 SER A O 1
ATOM 1815 N N . SER A 1 246 ? 1.564 22.458 8.820 1.00 58.16 246 SER A N 1
ATOM 1816 C CA . SER A 1 246 ? 0.478 22.605 9.791 1.00 58.16 246 SER A CA 1
ATOM 1817 C C . SER A 1 246 ? -0.942 22.480 9.221 1.00 58.16 246 SER A C 1
ATOM 1819 O O . SER A 1 246 ? -1.907 22.584 9.970 1.00 58.16 246 SER A O 1
ATOM 1821 N N . ALA A 1 247 ? -1.086 22.231 7.920 1.00 62.78 247 ALA A N 1
ATOM 1822 C CA . ALA A 1 247 ? -2.358 22.010 7.241 1.00 62.78 247 ALA A CA 1
ATOM 1823 C C . ALA A 1 247 ? -2.534 20.552 6.775 1.00 62.78 247 ALA A C 1
ATOM 1825 O O . ALA A 1 247 ? -3.335 20.311 5.881 1.00 62.78 247 ALA A O 1
ATOM 1826 N N . GLY A 1 248 ? -1.768 19.614 7.353 1.00 62.06 248 GLY A N 1
ATOM 1827 C CA . GLY A 1 248 ? -1.584 18.213 6.954 1.00 62.06 248 GLY A CA 1
ATOM 1828 C C . GLY A 1 248 ? -2.824 17.454 6.479 1.00 62.06 248 GLY A C 1
ATOM 1829 O O . GLY A 1 248 ? -3.375 16.616 7.192 1.00 62.06 248 GLY A O 1
ATOM 1830 N N . GLU A 1 249 ? -3.211 17.680 5.227 1.00 77.19 249 GLU A N 1
ATOM 1831 C CA . GLU A 1 249 ? -4.099 16.798 4.490 1.00 77.19 249 GLU A CA 1
ATOM 1832 C C . GLU A 1 249 ? -3.413 15.432 4.401 1.00 77.19 249 GLU A C 1
ATOM 1834 O O . GLU A 1 249 ? -2.326 15.296 3.835 1.00 77.19 249 GLU A O 1
ATOM 1839 N N . GLY A 1 250 ? -4.014 14.419 5.030 1.00 87.12 250 GLY A N 1
ATOM 1840 C CA . GLY A 1 250 ? -3.452 13.070 5.042 1.00 87.12 250 GLY A CA 1
ATOM 1841 C C . GLY A 1 250 ? -3.250 12.540 3.620 1.00 87.12 250 GLY A C 1
ATOM 1842 O O . GLY A 1 250 ? -4.024 12.867 2.721 1.00 87.12 250 GLY A O 1
ATOM 1843 N N . GLY A 1 251 ? -2.245 11.682 3.409 1.00 93.81 251 GLY A N 1
ATOM 1844 C CA . GLY A 1 251 ? -1.919 11.133 2.083 1.00 93.81 251 GLY A CA 1
ATOM 1845 C C . GLY A 1 251 ? -3.103 10.490 1.352 1.00 93.81 251 GLY A C 1
ATOM 1846 O O . GLY A 1 251 ? -3.185 10.532 0.123 1.00 93.81 251 GLY A O 1
ATOM 1847 N N . TRP A 1 252 ? -4.086 9.973 2.098 1.00 94.81 252 TRP A N 1
ATOM 1848 C CA . TRP A 1 252 ? -5.332 9.450 1.538 1.00 94.81 252 TRP A CA 1
ATOM 1849 C C . TRP A 1 252 ? -6.112 10.496 0.723 1.00 94.81 252 TRP A C 1
ATOM 1851 O O . TRP A 1 252 ? -6.685 10.125 -0.299 1.00 94.81 252 TRP A O 1
ATOM 1861 N N . ARG A 1 253 ? -6.092 11.786 1.106 1.00 95.19 253 ARG A N 1
ATOM 1862 C CA . ARG A 1 253 ? -6.753 12.878 0.364 1.00 95.19 253 ARG A CA 1
ATOM 1863 C C . ARG A 1 253 ? -6.074 13.134 -0.965 1.00 95.19 253 ARG A C 1
ATOM 1865 O O . ARG A 1 253 ? -6.759 13.239 -1.975 1.00 95.19 253 ARG A O 1
ATOM 1872 N N . SER A 1 254 ? -4.740 13.163 -0.992 1.00 94.00 254 SER A N 1
ATOM 1873 C CA . SER A 1 254 ? -3.990 13.286 -2.248 1.00 94.00 254 SER A CA 1
ATOM 1874 C C . SER A 1 254 ? -4.283 12.105 -3.176 1.00 94.00 254 SER A C 1
ATOM 1876 O O . SER A 1 254 ? -4.573 12.308 -4.351 1.00 94.00 254 SER A O 1
ATOM 1878 N N . ALA A 1 255 ? -4.299 10.877 -2.645 1.00 96.44 255 ALA A N 1
ATOM 1879 C CA . ALA A 1 255 ? -4.658 9.685 -3.414 1.00 96.44 255 ALA A CA 1
ATOM 1880 C C . ALA A 1 255 ? -6.110 9.723 -3.923 1.00 96.44 255 ALA A C 1
ATOM 1882 O O . ALA A 1 255 ? -6.384 9.355 -5.063 1.00 96.44 255 ALA A O 1
ATOM 1883 N N . PHE A 1 256 ? -7.044 10.203 -3.104 1.00 96.06 256 PHE A N 1
ATOM 1884 C CA . PHE A 1 256 ? -8.451 10.314 -3.472 1.00 96.06 256 PHE A CA 1
ATOM 1885 C C . PHE A 1 256 ? -8.695 11.412 -4.517 1.00 96.06 256 PHE A C 1
ATOM 1887 O O . PHE A 1 256 ? -9.397 11.182 -5.503 1.00 96.06 256 PHE A O 1
ATOM 1894 N N . ALA A 1 257 ? -8.052 12.572 -4.373 1.00 94.19 257 ALA A N 1
ATOM 1895 C CA . ALA A 1 257 ? -8.051 13.628 -5.380 1.00 94.19 257 ALA A CA 1
ATOM 1896 C C . ALA A 1 257 ? -7.427 13.134 -6.692 1.00 94.19 257 ALA A C 1
ATOM 1898 O O . ALA A 1 257 ? -7.944 13.409 -7.774 1.00 94.19 257 ALA A O 1
ATOM 1899 N N . TYR A 1 258 ? -6.351 12.352 -6.611 1.00 94.06 258 TYR A N 1
ATOM 1900 C CA . TYR A 1 258 ? -5.719 11.729 -7.766 1.00 94.06 258 TYR A CA 1
ATOM 1901 C C . TYR A 1 258 ? -6.679 10.790 -8.516 1.00 94.06 258 TYR A C 1
ATOM 1903 O O . TYR A 1 258 ? -6.797 10.893 -9.737 1.00 94.06 258 TYR A O 1
ATOM 1911 N N . LEU A 1 259 ? -7.435 9.956 -7.792 1.00 93.81 259 LEU A N 1
ATOM 1912 C CA . LEU A 1 259 ? -8.453 9.069 -8.368 1.00 93.81 259 LEU A CA 1
ATOM 1913 C C . LEU A 1 259 ? -9.621 9.820 -9.015 1.00 93.81 259 LEU A C 1
ATOM 1915 O O . LEU A 1 259 ? -10.062 9.446 -10.097 1.00 93.81 259 LEU A O 1
ATOM 1919 N N . THR A 1 260 ? -10.133 10.854 -8.351 1.00 92.00 260 THR A N 1
ATOM 1920 C CA . THR A 1 260 ? -11.398 11.506 -8.730 1.00 92.00 260 THR A CA 1
ATOM 1921 C C . THR A 1 260 ? -11.227 12.672 -9.698 1.00 92.00 260 THR A C 1
ATOM 1923 O O . THR A 1 260 ? -12.107 12.912 -10.520 1.00 92.00 260 THR A O 1
ATOM 1926 N N . THR A 1 261 ? -10.110 13.400 -9.623 1.00 90.31 261 THR A N 1
ATOM 1927 C CA . THR A 1 261 ? -9.908 14.638 -10.399 1.00 90.31 261 THR A CA 1
ATOM 1928 C C . THR A 1 261 ? -8.832 14.525 -11.471 1.00 90.31 261 THR A C 1
ATOM 1930 O O . THR A 1 261 ? -8.910 15.226 -12.478 1.00 90.31 261 THR A O 1
ATOM 1933 N N . ARG A 1 262 ? -7.820 13.667 -11.277 1.00 85.31 262 ARG A N 1
ATOM 1934 C CA . ARG A 1 262 ? -6.638 13.610 -12.160 1.00 85.31 262 ARG A CA 1
ATOM 1935 C C . ARG A 1 262 ? -6.543 12.348 -13.003 1.00 85.31 262 ARG A C 1
ATOM 1937 O O . ARG A 1 262 ? -5.724 12.313 -13.919 1.00 85.31 262 ARG A O 1
ATOM 1944 N N . CYS A 1 263 ? -7.340 11.327 -12.705 1.00 79.50 263 CYS A N 1
ATOM 1945 C CA . CYS A 1 263 ? -7.301 10.068 -13.428 1.00 79.50 263 CYS A CA 1
ATOM 1946 C C . CYS A 1 263 ? -7.744 10.274 -14.890 1.00 79.50 263 CYS A C 1
ATOM 1948 O O . CYS A 1 263 ? -8.877 10.698 -15.124 1.00 79.50 263 CYS A O 1
ATOM 1950 N N . PRO A 1 264 ? -6.883 9.984 -15.885 1.00 75.75 264 PRO A N 1
ATOM 1951 C CA . PRO A 1 264 ? -7.255 10.067 -17.295 1.00 75.75 264 PRO A CA 1
ATOM 1952 C C . PRO A 1 264 ? -8.072 8.851 -17.752 1.00 75.75 264 PRO A C 1
ATOM 1954 O O . PRO A 1 264 ? -8.556 8.841 -18.884 1.00 75.75 264 PRO A O 1
ATOM 1957 N N . LEU A 1 265 ? -8.183 7.815 -16.913 1.00 78.81 265 LEU A N 1
ATOM 1958 C CA . LEU A 1 265 ? -8.900 6.595 -17.249 1.00 78.81 265 LEU A CA 1
ATOM 1959 C C . LEU A 1 265 ? -10.409 6.849 -17.213 1.00 78.81 265 LEU A C 1
ATOM 1961 O O . LEU A 1 265 ? -10.891 7.570 -16.331 1.00 78.81 265 LEU A O 1
ATOM 1965 N N . PRO A 1 266 ? -11.185 6.236 -18.122 1.00 81.31 266 PRO A N 1
ATOM 1966 C CA . PRO A 1 266 ? -12.617 6.141 -17.906 1.00 81.31 266 PRO A CA 1
ATOM 1967 C C . PRO A 1 266 ? -12.836 5.449 -16.555 1.00 81.31 266 PRO A C 1
ATOM 1969 O O . PRO A 1 266 ? -12.195 4.453 -16.244 1.00 81.31 266 PRO A O 1
ATOM 1972 N N . ALA A 1 267 ? -13.753 5.943 -15.732 1.00 76.38 267 ALA A N 1
ATOM 1973 C CA . ALA A 1 267 ? -14.022 5.386 -14.405 1.00 76.38 267 ALA A CA 1
ATOM 1974 C C . ALA A 1 267 ? -14.441 3.907 -14.426 1.00 76.38 267 ALA A C 1
ATOM 1976 O O . ALA A 1 267 ? -14.359 3.257 -13.392 1.00 76.38 267 ALA A O 1
ATOM 1977 N N . ALA A 1 268 ? -14.833 3.366 -15.587 1.00 76.00 268 ALA A N 1
ATOM 1978 C CA . ALA A 1 268 ? -15.051 1.933 -15.778 1.00 76.00 268 ALA A CA 1
ATOM 1979 C C . ALA A 1 268 ? -13.763 1.097 -15.611 1.00 76.00 268 ALA A C 1
ATOM 1981 O O . ALA A 1 268 ? -13.844 -0.088 -15.310 1.00 76.00 268 ALA A O 1
ATOM 1982 N N . GLU A 1 269 ? -12.589 1.704 -15.798 1.00 85.06 269 GLU A N 1
ATOM 1983 C CA . GLU A 1 269 ? -11.275 1.073 -15.626 1.00 85.06 269 GLU A CA 1
ATOM 1984 C C . GLU A 1 269 ? -10.683 1.311 -14.230 1.00 85.06 269 GLU A C 1
ATOM 1986 O O . GLU A 1 269 ? -9.703 0.665 -13.857 1.00 85.06 269 GLU A O 1
ATOM 1991 N N . ILE A 1 270 ? -11.268 2.211 -13.429 1.00 90.12 270 ILE A N 1
ATOM 1992 C CA . ILE A 1 270 ? -10.827 2.414 -12.048 1.00 90.12 270 ILE A CA 1
ATOM 1993 C C . ILE A 1 270 ? -11.330 1.239 -11.216 1.00 90.12 270 ILE A C 1
ATOM 1995 O O . ILE A 1 270 ? -12.531 1.030 -11.051 1.00 90.12 270 ILE A O 1
ATOM 1999 N N . THR A 1 271 ? -10.394 0.471 -10.677 1.00 92.00 271 THR A N 1
ATOM 2000 C CA . THR A 1 271 ? -10.692 -0.724 -9.895 1.00 92.00 271 THR A CA 1
ATOM 2001 C C . THR A 1 271 ? -11.156 -0.370 -8.477 1.00 92.00 271 THR A C 1
ATOM 2003 O O . THR A 1 271 ? -10.786 0.662 -7.905 1.00 92.00 271 THR A O 1
ATOM 2006 N N . VAL A 1 272 ? -11.966 -1.244 -7.870 1.00 94.38 272 VAL A N 1
ATOM 2007 C CA . VAL A 1 272 ? -12.420 -1.099 -6.471 1.00 94.38 272 VAL A CA 1
ATOM 2008 C C . VAL A 1 272 ? -11.223 -1.095 -5.511 1.00 94.38 272 VAL A C 1
ATOM 2010 O O . VAL A 1 272 ? -11.228 -0.428 -4.474 1.00 94.38 272 VAL A O 1
ATOM 2013 N N . GLU A 1 273 ? -10.159 -1.806 -5.875 1.00 93.69 273 GLU A N 1
ATOM 2014 C CA . GLU A 1 273 ? -8.902 -1.903 -5.146 1.00 93.69 273 GLU A CA 1
ATOM 2015 C C . GLU A 1 273 ? -8.253 -0.535 -4.925 1.00 93.69 273 GLU A C 1
ATOM 2017 O O . GLU A 1 273 ? -7.715 -0.295 -3.842 1.00 93.69 273 GLU A O 1
ATOM 2022 N N . ALA A 1 274 ? -8.339 0.375 -5.898 1.00 94.06 274 ALA A N 1
ATOM 2023 C CA . ALA A 1 274 ? -7.765 1.710 -5.783 1.00 94.06 274 ALA A CA 1
ATOM 2024 C C . ALA A 1 274 ? -8.495 2.560 -4.725 1.00 94.06 274 ALA A C 1
ATOM 2026 O O . ALA A 1 274 ? -7.860 3.215 -3.900 1.00 94.06 274 ALA A O 1
ATOM 2027 N N . PHE A 1 275 ? -9.824 2.464 -4.643 1.00 96.25 275 PHE A N 1
ATOM 2028 C CA . PHE A 1 275 ? -10.587 3.082 -3.552 1.00 96.25 275 PHE A CA 1
ATOM 2029 C C . PHE A 1 275 ? -10.301 2.410 -2.200 1.00 96.25 275 PHE A C 1
ATOM 2031 O O . PHE A 1 275 ? -10.130 3.093 -1.189 1.00 96.25 275 PHE A O 1
ATOM 2038 N N . ASN A 1 276 ? -10.148 1.082 -2.173 1.00 96.19 276 ASN A N 1
ATOM 2039 C CA . ASN A 1 276 ? -9.756 0.348 -0.963 1.00 96.19 276 ASN A CA 1
ATOM 2040 C C . ASN A 1 276 ? -8.348 0.727 -0.466 1.00 96.19 276 ASN A C 1
ATOM 2042 O O . ASN A 1 276 ? -8.040 0.582 0.717 1.00 96.19 276 ASN A O 1
ATOM 2046 N N . VAL A 1 277 ? -7.462 1.217 -1.335 1.00 94.81 277 VAL A N 1
ATOM 2047 C CA . VAL A 1 277 ? -6.187 1.825 -0.929 1.00 94.81 277 VAL A CA 1
ATOM 2048 C C . VAL A 1 277 ? -6.423 3.142 -0.183 1.00 94.81 277 VAL A C 1
ATOM 2050 O O . VAL A 1 277 ? -5.864 3.314 0.900 1.00 94.81 277 VAL A O 1
ATOM 2053 N N . CYS A 1 278 ? -7.276 4.032 -0.700 1.00 96.81 278 CYS A N 1
ATOM 2054 C CA . CYS A 1 278 ? -7.643 5.274 -0.011 1.00 96.81 278 CYS A CA 1
ATOM 2055 C C . CYS A 1 278 ? -8.289 4.999 1.351 1.00 96.81 278 CYS A C 1
ATOM 2057 O O . CYS A 1 278 ? -7.849 5.574 2.343 1.00 96.81 278 CYS A O 1
ATOM 2059 N N . LEU A 1 279 ? -9.234 4.051 1.430 1.00 97.25 279 LEU A N 1
ATOM 2060 C CA . LEU A 1 279 ? -9.875 3.660 2.694 1.00 97.25 279 LEU A CA 1
ATOM 2061 C C . LEU A 1 279 ? -8.873 3.178 3.745 1.00 97.25 279 LEU A C 1
ATOM 2063 O O . LEU A 1 279 ? -9.029 3.485 4.921 1.00 97.25 279 LEU A O 1
ATOM 2067 N N . ARG A 1 280 ? -7.809 2.478 3.339 1.00 93.81 280 ARG A N 1
ATOM 2068 C CA . ARG A 1 280 ? -6.725 2.088 4.257 1.00 93.81 280 ARG A CA 1
ATOM 2069 C C . ARG A 1 280 ? -5.900 3.267 4.741 1.00 93.81 280 ARG A C 1
ATOM 2071 O O . ARG A 1 280 ? -5.437 3.252 5.876 1.00 93.81 280 ARG A O 1
ATOM 2078 N N . GLY A 1 281 ? -5.698 4.265 3.886 1.00 93.62 281 GLY A N 1
ATOM 2079 C CA . GLY A 1 281 ? -5.090 5.527 4.293 1.00 93.62 281 GLY A CA 1
ATOM 2080 C C . GLY A 1 281 ? -5.960 6.256 5.323 1.00 93.62 281 GLY A C 1
ATOM 2081 O O . GLY A 1 281 ? -5.435 6.732 6.327 1.00 93.62 281 GLY A O 1
ATOM 2082 N N . CYS A 1 282 ? -7.285 6.268 5.127 1.00 95.62 282 CYS A N 1
ATOM 2083 C CA . CYS A 1 282 ? -8.239 6.798 6.105 1.00 95.62 282 CYS A CA 1
ATOM 2084 C C . CYS A 1 282 ? -8.202 6.011 7.424 1.00 95.62 282 CYS A C 1
ATOM 2086 O O . CYS A 1 282 ? -8.124 6.625 8.484 1.00 95.62 282 CYS A O 1
ATOM 2088 N N . GLU A 1 283 ? -8.191 4.671 7.367 1.00 94.62 283 GLU A N 1
ATOM 2089 C CA . GLU A 1 283 ? -8.069 3.788 8.539 1.00 94.62 283 GLU A CA 1
ATOM 2090 C C . GLU A 1 283 ? -6.787 4.098 9.325 1.00 94.62 283 GLU A C 1
ATOM 2092 O O . GLU A 1 283 ? -6.831 4.310 10.534 1.00 94.62 283 GLU A O 1
ATOM 2097 N N . ALA A 1 284 ? -5.644 4.192 8.638 1.00 92.25 284 ALA A N 1
ATOM 2098 C CA . ALA A 1 284 ? -4.356 4.487 9.262 1.00 92.25 284 ALA A CA 1
ATOM 2099 C C . ALA A 1 284 ? -4.309 5.879 9.916 1.00 92.25 284 ALA A C 1
ATOM 2101 O O . ALA A 1 284 ? -3.661 6.047 10.949 1.00 92.25 284 ALA A O 1
ATOM 2102 N N . ALA A 1 285 ? -4.999 6.863 9.331 1.00 92.38 285 ALA A N 1
ATOM 2103 C CA . ALA A 1 285 ? -5.128 8.214 9.873 1.00 92.38 285 ALA A CA 1
ATOM 2104 C C . ALA A 1 285 ? -6.258 8.358 10.914 1.00 92.38 285 ALA A C 1
ATOM 2106 O O . ALA A 1 285 ? -6.389 9.425 11.510 1.00 92.38 285 ALA A O 1
ATOM 2107 N N . LEU A 1 286 ? -7.075 7.314 11.124 1.00 93.31 286 LEU A N 1
ATOM 2108 C CA . LEU A 1 286 ? -8.328 7.354 11.891 1.00 93.31 286 LEU A CA 1
ATOM 2109 C C . LEU A 1 286 ? -9.299 8.458 11.419 1.00 93.31 286 LEU A C 1
ATOM 2111 O O . LEU A 1 286 ? -10.115 8.960 12.196 1.00 93.31 286 LEU A O 1
ATOM 2115 N N . ASP A 1 287 ? -9.231 8.826 10.135 1.00 94.62 287 ASP A N 1
ATOM 2116 C CA . ASP A 1 287 ? -10.087 9.846 9.524 1.00 94.62 287 ASP A CA 1
ATOM 2117 C C . ASP A 1 287 ? -11.376 9.204 8.998 1.00 94.62 287 ASP A C 1
ATOM 2119 O O . ASP A 1 287 ? -11.511 8.841 7.825 1.00 94.62 287 ASP A O 1
ATOM 2123 N N . TRP A 1 288 ? -12.337 9.029 9.903 1.00 95.44 288 TRP A N 1
ATOM 2124 C CA . TRP A 1 288 ? -13.623 8.416 9.581 1.00 95.44 288 TRP A CA 1
ATOM 2125 C C . TRP A 1 288 ? -14.464 9.248 8.600 1.00 95.44 288 TRP A C 1
ATOM 2127 O O . TRP A 1 288 ? -15.236 8.671 7.832 1.00 95.44 288 TRP A O 1
ATOM 2137 N N . ARG A 1 289 ? -14.295 10.579 8.579 1.00 95.31 289 ARG A N 1
ATOM 2138 C CA . ARG A 1 289 ? -14.972 11.468 7.618 1.00 95.31 289 ARG A CA 1
ATOM 2139 C C . ARG A 1 289 ? -14.453 11.210 6.215 1.00 95.31 289 ARG A C 1
ATOM 2141 O O . ARG A 1 289 ? -15.246 11.019 5.297 1.00 95.31 289 ARG A O 1
ATOM 2148 N N . GLY A 1 290 ? -13.133 11.104 6.085 1.00 95.75 290 GLY A N 1
ATOM 2149 C CA . GLY A 1 290 ? -12.497 10.705 4.840 1.00 95.75 290 GLY A CA 1
ATOM 2150 C C . GLY A 1 290 ? -12.944 9.337 4.348 1.00 95.75 290 GLY A C 1
ATOM 2151 O O . GLY A 1 290 ? -13.273 9.178 3.178 1.00 95.75 290 GLY A O 1
ATOM 2152 N N . ALA A 1 291 ? -13.047 8.353 5.244 1.00 97.38 291 ALA A N 1
ATOM 2153 C CA . ALA A 1 291 ? -13.540 7.030 4.868 1.00 97.38 291 ALA A CA 1
ATOM 2154 C C . ALA A 1 291 ? -14.986 7.080 4.330 1.00 97.38 291 ALA A C 1
ATOM 2156 O O . ALA A 1 291 ? -15.286 6.453 3.313 1.00 97.38 291 ALA A O 1
ATOM 2157 N N . MET A 1 292 ? -15.870 7.852 4.975 1.00 97.12 292 MET A N 1
ATOM 2158 C CA . MET A 1 292 ? -17.247 8.067 4.509 1.00 97.12 292 MET A CA 1
ATOM 2159 C C . MET A 1 292 ? -17.287 8.770 3.147 1.00 97.12 292 MET A C 1
ATOM 2161 O O . MET A 1 292 ? -18.053 8.365 2.275 1.00 97.12 292 MET A O 1
ATOM 2165 N N . GLU A 1 293 ? -16.461 9.798 2.948 1.00 96.25 293 GLU A N 1
ATOM 2166 C CA . GLU A 1 293 ? -16.331 10.514 1.675 1.00 96.25 293 GLU A CA 1
ATOM 2167 C C . GLU A 1 293 ? -15.894 9.577 0.542 1.00 96.25 293 GLU A C 1
ATOM 2169 O O . GLU A 1 293 ? -16.540 9.531 -0.507 1.00 96.25 293 GLU A O 1
ATOM 2174 N N . VAL A 1 294 ? -14.863 8.763 0.784 1.00 97.19 294 VAL A N 1
ATOM 2175 C CA . VAL A 1 294 ? -14.351 7.797 -0.193 1.00 97.19 294 VAL A CA 1
ATOM 2176 C C . VAL A 1 294 ? -15.440 6.799 -0.591 1.00 97.19 294 VAL A C 1
ATOM 2178 O O . VAL A 1 294 ? -15.674 6.631 -1.785 1.00 97.19 294 VAL A O 1
ATOM 2181 N N . VAL A 1 295 ? -16.159 6.181 0.360 1.00 97.69 295 VAL A N 1
ATOM 2182 C CA . VAL A 1 295 ? -17.240 5.225 0.028 1.00 97.69 295 VAL A CA 1
ATOM 2183 C C . VAL A 1 295 ? -18.413 5.906 -0.680 1.00 97.69 295 VAL A C 1
ATOM 2185 O O . VAL A 1 295 ? -18.980 5.336 -1.611 1.00 97.69 295 VAL A O 1
ATOM 2188 N N . ARG A 1 296 ? -18.776 7.136 -0.301 1.00 96.56 296 ARG A N 1
ATOM 2189 C CA . ARG A 1 296 ? -19.835 7.901 -0.984 1.00 96.56 296 ARG A CA 1
ATOM 2190 C C . ARG A 1 296 ? -19.480 8.219 -2.439 1.00 96.56 296 ARG A C 1
ATOM 2192 O O . ARG A 1 296 ? -20.381 8.280 -3.267 1.00 96.56 296 ARG A O 1
ATOM 2199 N N . ALA A 1 297 ? -18.199 8.401 -2.751 1.00 94.75 297 ALA A N 1
ATOM 2200 C CA . ALA A 1 297 ? -17.726 8.662 -4.110 1.00 94.75 297 ALA A CA 1
ATOM 2201 C C . ALA A 1 297 ? -17.554 7.402 -4.972 1.00 94.75 297 ALA A C 1
ATOM 2203 O O . ALA A 1 297 ? -17.404 7.508 -6.190 1.00 94.75 297 ALA A O 1
ATOM 2204 N N . MET A 1 298 ? -17.591 6.213 -4.368 1.00 95.44 298 MET A N 1
ATOM 2205 C CA . MET A 1 298 ? -17.710 4.961 -5.115 1.00 95.44 298 MET A CA 1
ATOM 2206 C C . MET A 1 298 ? -19.090 4.885 -5.784 1.00 95.44 298 MET A C 1
ATOM 2208 O O . MET A 1 298 ? -19.974 5.677 -5.465 1.00 95.44 298 MET A O 1
ATOM 2212 N N . GLY A 1 299 ? -19.260 3.952 -6.724 1.00 91.50 299 GLY A N 1
ATOM 2213 C CA . GLY A 1 299 ? -20.457 3.726 -7.544 1.00 91.50 299 GLY A CA 1
ATOM 2214 C C . GLY A 1 299 ? -21.777 3.634 -6.782 1.00 91.50 299 GLY A C 1
ATOM 2215 O O . GLY A 1 299 ? -21.791 3.770 -5.563 1.00 91.50 299 GLY A O 1
ATOM 2216 N N . PRO A 1 300 ? -22.901 3.379 -7.475 1.00 94.38 300 PRO A N 1
ATOM 2217 C CA . PRO A 1 300 ? -24.230 3.370 -6.869 1.00 94.38 300 PRO A CA 1
ATOM 2218 C C . PRO A 1 300 ? -24.235 2.574 -5.566 1.00 94.38 300 PRO A C 1
ATOM 2220 O O . PRO A 1 300 ? -23.954 1.376 -5.559 1.00 94.38 300 PRO A O 1
ATOM 2223 N N . ASN A 1 301 ? -24.476 3.260 -4.452 1.00 95.88 301 ASN A N 1
ATOM 2224 C CA . ASN A 1 301 ? -24.392 2.650 -3.136 1.00 95.88 301 ASN A CA 1
ATOM 2225 C C . ASN A 1 301 ? -25.369 3.316 -2.159 1.00 95.88 301 ASN A C 1
ATOM 2227 O O . ASN A 1 301 ? -25.656 4.505 -2.301 1.00 95.88 301 ASN A O 1
ATOM 2231 N N . PRO A 1 302 ? -25.882 2.580 -1.156 1.00 96.81 302 PRO A N 1
ATOM 2232 C CA . PRO A 1 302 ? -26.907 3.075 -0.234 1.00 96.81 302 PRO A CA 1
ATOM 2233 C C . PRO A 1 302 ? -26.453 4.242 0.652 1.00 96.81 302 PRO A C 1
ATOM 2235 O O . PRO A 1 302 ? -27.280 4.834 1.344 1.00 96.81 302 PRO A O 1
ATOM 2238 N N . LEU A 1 303 ? -25.155 4.564 0.671 1.00 97.06 303 LEU A N 1
ATOM 2239 C CA . LEU A 1 303 ? -24.615 5.680 1.442 1.00 97.06 303 LEU A CA 1
ATOM 2240 C C . LEU A 1 303 ? -24.532 6.971 0.611 1.00 97.06 303 LEU A C 1
ATOM 2242 O O . LEU A 1 303 ? -24.333 8.041 1.189 1.00 97.06 303 LEU A O 1
ATOM 2246 N N . GLN A 1 304 ? -24.721 6.908 -0.715 1.00 94.44 304 GLN A N 1
ATOM 2247 C CA . GLN A 1 304 ? -24.781 8.095 -1.570 1.00 94.44 304 GLN A CA 1
ATOM 2248 C C . GLN A 1 304 ? -25.953 8.988 -1.155 1.00 94.44 304 GLN A C 1
ATOM 2250 O O . GLN A 1 304 ? -27.108 8.571 -1.151 1.00 94.44 304 GLN A O 1
ATOM 2255 N N . GLY A 1 305 ? -25.647 10.228 -0.775 1.00 92.06 305 GLY A N 1
ATOM 2256 C CA . GLY A 1 305 ? -26.638 11.199 -0.302 1.00 92.06 305 GLY A CA 1
ATOM 2257 C C . GLY A 1 305 ? -27.116 10.985 1.137 1.00 92.06 305 GLY A C 1
ATOM 2258 O O . GLY A 1 305 ? -27.803 11.850 1.676 1.00 92.06 305 GLY A O 1
ATOM 2259 N N . TRP A 1 306 ? -26.730 9.893 1.800 1.00 94.00 306 TRP A N 1
ATOM 2260 C CA . TRP A 1 306 ? -27.015 9.733 3.218 1.00 94.00 306 TRP A CA 1
ATOM 2261 C C . TRP A 1 306 ? -26.031 10.555 4.056 1.00 94.00 306 TRP A C 1
ATOM 2263 O O . TRP A 1 306 ? -24.822 10.355 3.939 1.00 94.00 306 TRP A O 1
ATOM 2273 N N . ARG A 1 307 ? -26.540 11.427 4.934 1.00 92.06 307 ARG A N 1
ATOM 2274 C CA . ARG A 1 307 ? -25.785 12.089 6.011 1.00 92.06 307 ARG A CA 1
ATOM 2275 C C . ARG A 1 307 ? -26.304 11.629 7.369 1.00 92.06 307 ARG A C 1
ATOM 2277 O O . ARG A 1 307 ? -27.509 11.434 7.542 1.00 92.06 307 ARG A O 1
ATOM 2284 N N . ALA A 1 308 ? -25.395 11.387 8.305 1.00 89.62 308 ALA A N 1
ATOM 2285 C CA . ALA A 1 308 ? -25.765 11.011 9.665 1.00 89.62 308 ALA A CA 1
ATOM 2286 C C . ALA A 1 308 ? -25.983 12.260 10.523 1.00 89.62 308 ALA A C 1
ATOM 2288 O O . ALA A 1 308 ? -25.281 13.246 10.334 1.00 89.62 308 ALA A O 1
ATOM 2289 N N . ALA A 1 309 ? -26.892 12.196 11.498 1.00 89.00 309 ALA A N 1
ATOM 2290 C CA . ALA A 1 309 ? -27.077 13.282 12.466 1.00 89.00 309 ALA A CA 1
ATOM 2291 C C . ALA A 1 309 ? -25.758 13.610 13.198 1.00 89.00 309 ALA A C 1
ATOM 2293 O O . ALA A 1 309 ? -25.378 14.770 13.306 1.00 89.00 309 ALA A O 1
ATOM 2294 N N . ASP A 1 310 ? -24.991 12.577 13.564 1.00 83.69 310 ASP A N 1
ATOM 2295 C CA . ASP A 1 310 ? -23.677 12.710 14.208 1.00 83.69 310 ASP A CA 1
ATOM 2296 C C . ASP A 1 310 ? -22.638 13.471 13.348 1.00 83.69 310 ASP A C 1
ATOM 2298 O O . ASP A 1 310 ? -21.661 13.995 13.881 1.00 83.69 310 ASP A O 1
ATOM 2302 N N . GLU A 1 311 ? -22.798 13.527 12.015 1.00 84.50 311 GLU A N 1
ATOM 2303 C CA . GLU A 1 311 ? -21.907 14.322 11.152 1.00 84.50 311 GLU A CA 1
ATOM 2304 C C . GLU A 1 311 ? -22.179 15.824 11.276 1.00 84.50 311 GLU A C 1
ATOM 2306 O O . GLU A 1 311 ? -21.233 16.612 11.166 1.00 84.50 311 GLU A O 1
ATOM 2311 N N . GLU A 1 312 ? -23.441 16.197 11.510 1.00 85.12 312 GLU A N 1
ATOM 2312 C CA . GLU A 1 312 ? -23.909 17.582 11.628 1.00 85.12 312 GLU A CA 1
ATOM 2313 C C . GLU A 1 312 ? -23.488 18.205 12.966 1.00 85.12 312 GLU A C 1
ATOM 2315 O O . GLU A 1 312 ? -23.062 19.359 12.994 1.00 85.12 312 GLU A O 1
ATOM 2320 N N . GLU A 1 313 ? -23.522 17.437 14.062 1.00 87.00 313 GLU A N 1
ATOM 2321 C CA . GLU A 1 313 ? -23.124 17.914 15.398 1.00 87.00 313 GLU A CA 1
ATOM 2322 C C . GLU A 1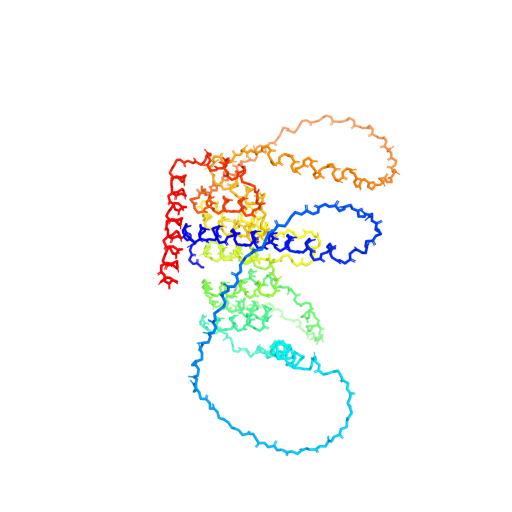 313 ? -21.647 18.333 15.456 1.00 87.00 313 GLU A C 1
ATOM 2324 O O . GLU A 1 313 ? -21.296 19.391 15.984 1.00 87.00 313 GLU A O 1
ATOM 2329 N N . ASP A 1 314 ? -20.772 17.525 14.861 1.00 82.75 314 ASP A N 1
ATOM 2330 C CA . ASP A 1 314 ? -19.335 17.792 14.811 1.00 82.75 314 ASP A CA 1
ATOM 2331 C C . ASP A 1 314 ? -19.006 19.001 13.895 1.00 82.75 314 ASP A C 1
ATOM 2333 O O . ASP A 1 314 ? -18.055 19.734 14.170 1.00 82.75 314 ASP A O 1
ATOM 2337 N N . GLU A 1 315 ? -19.776 19.248 12.821 1.00 81.56 315 GLU A N 1
ATOM 2338 C CA . GLU A 1 315 ? -19.588 20.455 11.989 1.00 81.56 315 GLU A CA 1
ATOM 2339 C C . GLU A 1 315 ? -20.075 21.724 12.693 1.00 81.56 315 GLU A C 1
ATOM 2341 O O . GLU A 1 315 ? -19.400 22.756 12.626 1.00 81.56 315 GLU A O 1
ATOM 2346 N N . ALA A 1 316 ? -21.194 21.645 13.420 1.00 84.50 316 ALA A N 1
ATOM 2347 C CA . ALA A 1 316 ? -21.694 22.753 14.227 1.00 84.50 316 ALA A CA 1
ATOM 2348 C C . ALA A 1 316 ? -20.678 23.166 15.307 1.00 84.50 316 ALA A C 1
ATOM 2350 O O . ALA A 1 316 ? -20.399 24.355 15.469 1.00 84.50 316 ALA A O 1
ATOM 2351 N N . GLY A 1 317 ? -20.048 22.190 15.973 1.00 80.94 317 GLY A N 1
ATOM 2352 C CA . GLY A 1 317 ? -19.007 22.453 16.969 1.00 80.94 317 GLY A CA 1
ATOM 2353 C C . GLY A 1 317 ? -17.763 23.142 16.391 1.00 80.94 317 GLY A C 1
ATOM 2354 O O . GLY A 1 317 ? -17.201 24.042 17.019 1.00 80.94 317 GLY A O 1
ATOM 2355 N N . CYS A 1 318 ? -17.341 22.779 15.174 1.00 75.50 318 CYS A N 1
ATOM 2356 C CA . CYS A 1 318 ? -16.223 23.447 14.501 1.00 75.50 318 CYS A CA 1
ATOM 2357 C C . CYS A 1 318 ? -16.567 24.877 14.060 1.00 75.50 318 CYS A C 1
ATOM 2359 O O . CYS A 1 318 ? -15.721 25.766 14.182 1.00 75.50 318 CYS A O 1
ATOM 2361 N N . ALA A 1 319 ? -17.789 25.116 13.575 1.00 79.25 319 ALA A N 1
ATOM 2362 C CA . ALA A 1 319 ? -18.238 26.452 13.191 1.00 79.25 319 ALA A CA 1
ATOM 2363 C C . ALA A 1 319 ? -18.326 27.395 14.403 1.00 79.25 319 ALA A C 1
ATOM 2365 O O . ALA A 1 319 ? -17.894 28.545 14.317 1.00 79.25 319 ALA A O 1
ATOM 2366 N N . GLU A 1 320 ? -18.807 26.906 15.549 1.00 81.06 320 GLU A N 1
ATOM 2367 C CA . GLU A 1 320 ? -18.868 27.689 16.788 1.00 81.06 320 GLU A CA 1
ATOM 2368 C C . GLU A 1 320 ? -17.469 27.985 17.350 1.00 81.06 320 GLU A C 1
ATOM 2370 O O . GLU A 1 320 ? -17.191 29.115 17.751 1.00 81.06 320 GLU A O 1
ATOM 2375 N N . ALA A 1 321 ? -16.540 27.022 17.297 1.00 77.44 321 ALA A N 1
ATOM 2376 C CA . ALA A 1 321 ? -15.149 27.253 17.690 1.00 77.44 321 ALA A CA 1
ATOM 2377 C C . ALA A 1 321 ? -14.450 28.283 16.784 1.00 77.44 321 ALA A C 1
ATOM 2379 O O . ALA A 1 321 ? -13.726 29.146 17.283 1.00 77.44 321 ALA A O 1
ATOM 2380 N N . ALA A 1 322 ? -14.693 28.237 15.470 1.00 76.81 322 ALA A N 1
ATOM 2381 C CA . ALA A 1 322 ? -14.173 29.228 14.528 1.00 76.81 322 ALA A CA 1
ATOM 2382 C C . ALA A 1 322 ? -14.789 30.621 14.753 1.00 76.81 322 ALA A C 1
ATOM 2384 O O . ALA A 1 322 ? -14.072 31.619 14.699 1.00 76.81 322 ALA A O 1
ATOM 2385 N N . ALA A 1 323 ? -16.087 30.698 15.071 1.00 80.44 323 ALA A N 1
ATOM 2386 C CA . ALA A 1 323 ? -16.754 31.950 15.424 1.00 80.44 323 ALA A CA 1
ATOM 2387 C C . ALA A 1 323 ? -16.250 32.521 16.763 1.00 80.44 323 ALA A C 1
ATOM 2389 O O . ALA A 1 323 ? -16.055 33.729 16.891 1.00 80.44 323 ALA A O 1
ATOM 2390 N N . SER A 1 324 ? -15.976 31.662 17.750 1.00 80.69 324 SER A N 1
ATOM 2391 C CA . SER A 1 324 ? -15.437 32.071 19.052 1.00 80.69 324 SER A CA 1
ATOM 2392 C C . SER A 1 324 ? -13.971 32.503 18.984 1.00 80.69 324 SER A C 1
ATOM 2394 O O . SER A 1 324 ? -13.538 33.301 19.814 1.00 80.69 324 SER A O 1
ATOM 2396 N N . LEU A 1 325 ? -13.207 32.007 18.009 1.00 73.44 325 LEU A N 1
ATOM 2397 C CA . LEU A 1 325 ? -11.843 32.453 17.709 1.00 73.44 325 LEU A CA 1
ATOM 2398 C C . LEU A 1 325 ? -11.810 33.722 16.855 1.00 73.44 325 LEU A C 1
ATOM 2400 O O . LEU A 1 325 ? -10.759 34.029 16.300 1.00 73.44 325 LEU A O 1
ATOM 2404 N N . GLY A 1 326 ? -12.930 34.454 16.775 1.00 58.34 326 GLY A N 1
ATOM 2405 C CA . GLY A 1 326 ? -13.062 35.739 16.103 1.00 58.34 326 GLY A CA 1
ATOM 2406 C C . GLY A 1 326 ? -11.863 36.649 16.354 1.00 58.34 326 GLY A C 1
ATOM 2407 O O . GLY A 1 326 ? -11.826 37.420 17.313 1.00 58.34 326 GLY A O 1
ATOM 2408 N N . CYS A 1 327 ? -10.886 36.577 15.447 1.00 60.00 327 CYS A N 1
ATOM 2409 C CA . CYS A 1 327 ? -9.943 37.649 15.230 1.00 60.00 327 CYS A CA 1
ATOM 2410 C C . CYS A 1 327 ? -10.798 38.883 14.938 1.00 60.00 327 CYS A C 1
ATOM 2412 O O . CYS A 1 327 ? -11.674 38.804 14.071 1.00 60.00 327 CYS A O 1
ATOM 2414 N N . PRO A 1 328 ? -10.587 40.005 15.645 1.00 65.12 328 PRO A N 1
ATOM 2415 C CA . PRO A 1 328 ? -11.276 41.240 15.329 1.00 65.12 328 PRO A CA 1
ATOM 2416 C C . PRO A 1 328 ? -10.911 41.598 13.891 1.00 65.12 328 PRO A C 1
ATOM 2418 O O . PRO A 1 328 ? -9.784 42.000 13.607 1.00 65.12 328 PRO A O 1
ATOM 2421 N N . VAL A 1 329 ? -11.853 41.374 12.973 1.00 66.12 329 VAL A N 1
ATOM 2422 C CA . VAL A 1 329 ? -11.761 41.846 11.598 1.00 66.12 329 VAL A CA 1
ATOM 2423 C C . VAL A 1 329 ? -11.610 43.351 11.698 1.00 66.12 329 VAL A C 1
ATOM 2425 O O . VAL A 1 329 ? -12.519 44.064 12.122 1.00 66.12 329 VAL A O 1
ATOM 2428 N N . THR A 1 330 ? -10.409 43.807 11.366 1.00 66.94 330 THR A N 1
ATOM 2429 C CA . THR A 1 330 ? -10.080 45.206 11.173 1.00 66.94 330 THR A CA 1
ATOM 2430 C C . THR A 1 330 ? -11.078 45.756 10.167 1.00 66.94 330 THR A C 1
ATOM 2432 O O . THR A 1 330 ? -11.068 45.380 8.996 1.00 66.94 330 THR A O 1
ATOM 2435 N N . ALA A 1 331 ? -11.981 46.599 10.659 1.00 57.09 331 ALA A N 1
ATOM 2436 C CA . ALA A 1 331 ? -12.907 47.361 9.848 1.00 57.09 331 ALA A CA 1
ATOM 2437 C C . ALA A 1 331 ? -12.116 48.085 8.750 1.00 57.09 331 ALA A C 1
ATOM 2439 O O . ALA A 1 331 ? -11.228 48.889 9.030 1.00 57.09 331 ALA A O 1
ATOM 2440 N N . SER A 1 332 ? -12.394 47.756 7.496 1.00 67.06 332 SER A N 1
ATOM 2441 C CA . SER A 1 332 ? -11.949 48.522 6.339 1.00 67.06 332 SER A CA 1
ATOM 2442 C C . SER A 1 332 ? -13.159 48.690 5.434 1.00 67.06 332 SER A C 1
ATOM 2444 O O . SER A 1 332 ? -13.628 47.738 4.821 1.00 67.06 332 SER A O 1
ATOM 2446 N N . ASP A 1 333 ? -13.682 49.908 5.534 1.00 65.25 333 ASP A N 1
ATOM 2447 C CA . ASP A 1 333 ? -14.657 50.647 4.738 1.00 65.25 333 ASP A CA 1
ATOM 2448 C C . ASP A 1 333 ? -15.607 49.920 3.764 1.00 65.25 333 ASP A C 1
ATOM 2450 O O . ASP A 1 333 ? -15.167 49.283 2.802 1.00 65.25 333 ASP A O 1
ATOM 2454 N N . PRO A 1 334 ? -16.929 50.156 3.896 1.00 62.84 334 PRO A N 1
ATOM 2455 C CA . PRO A 1 334 ? -17.891 49.868 2.848 1.00 62.84 334 PRO A CA 1
ATOM 2456 C C . PRO A 1 334 ? -17.807 50.975 1.790 1.00 62.84 334 PRO A C 1
ATOM 2458 O O . PRO A 1 334 ? -18.257 52.096 2.008 1.00 62.84 334 PRO A O 1
ATOM 2461 N N . THR A 1 335 ? -17.239 50.671 0.622 1.00 73.69 335 THR A N 1
ATOM 2462 C CA . THR A 1 335 ? -17.435 51.530 -0.553 1.00 73.69 335 THR A CA 1
ATOM 2463 C C . THR A 1 335 ? -18.651 51.025 -1.316 1.00 73.69 335 THR A C 1
ATOM 2465 O O . THR A 1 335 ? -18.589 50.029 -2.036 1.00 73.69 335 THR A O 1
ATOM 2468 N N . GLU A 1 336 ? -19.768 51.712 -1.092 1.00 59.62 336 GLU A N 1
ATOM 2469 C CA . GLU A 1 336 ? -20.982 51.645 -1.894 1.00 59.62 336 GLU A CA 1
ATOM 2470 C C . GLU A 1 336 ? -20.666 51.976 -3.358 1.00 59.62 336 GLU A C 1
ATOM 2472 O O . GLU A 1 336 ? -20.149 53.047 -3.673 1.00 59.62 336 GLU A O 1
ATOM 2477 N N . ALA A 1 337 ? -21.011 51.067 -4.263 1.00 68.06 337 ALA A N 1
ATOM 2478 C CA . ALA A 1 337 ? -21.298 51.407 -5.648 1.00 68.06 337 ALA A CA 1
ATOM 2479 C C . ALA A 1 337 ? -22.300 50.392 -6.198 1.00 68.06 337 ALA A C 1
ATOM 2481 O O . ALA A 1 337 ? -21.947 49.324 -6.700 1.00 68.06 337 ALA A O 1
ATOM 2482 N N . ASP A 1 338 ? -23.571 50.767 -6.060 1.00 56.72 338 ASP A N 1
ATOM 2483 C CA . ASP A 1 338 ? -24.646 50.452 -6.993 1.00 56.72 338 ASP A CA 1
ATOM 2484 C C . ASP A 1 338 ? -24.117 50.296 -8.421 1.00 56.72 338 ASP A C 1
ATOM 2486 O O . ASP A 1 338 ? -23.583 51.252 -8.976 1.00 56.72 338 ASP A O 1
ATOM 2490 N N . THR A 1 339 ? -24.339 49.149 -9.065 1.00 65.69 339 THR A N 1
ATOM 2491 C CA . THR A 1 339 ? -24.754 49.123 -10.476 1.00 65.69 339 THR A CA 1
ATOM 2492 C C . THR A 1 339 ? -25.458 47.804 -10.783 1.00 65.69 339 THR A C 1
ATOM 2494 O O . THR A 1 339 ? -24.860 46.745 -10.964 1.00 65.69 339 THR A O 1
ATOM 2497 N N . VAL A 1 340 ? -26.776 47.930 -10.855 1.00 55.84 340 VAL A N 1
ATOM 2498 C CA . VAL A 1 340 ? -27.750 47.054 -11.501 1.00 55.84 340 VAL A CA 1
ATOM 2499 C C . VAL A 1 340 ? -27.255 46.592 -12.878 1.00 55.84 340 VAL A C 1
ATOM 2501 O O . VAL A 1 340 ? -27.041 47.420 -13.758 1.00 55.84 340 VAL A O 1
ATOM 2504 N N . SER A 1 341 ? -27.155 45.282 -13.115 1.00 60.44 341 SER A N 1
ATOM 2505 C CA . SER A 1 341 ? -27.331 44.740 -14.469 1.00 60.44 341 SER A CA 1
ATOM 2506 C C . SER A 1 341 ? -27.725 43.267 -14.439 1.00 60.44 341 SER A C 1
ATOM 2508 O O . SER A 1 341 ? -26.920 42.350 -14.289 1.00 60.44 341 SER A O 1
ATOM 2510 N N . SER A 1 342 ? -29.027 43.078 -14.575 1.00 47.19 342 SER A N 1
ATOM 2511 C CA . SER A 1 342 ? -29.724 41.848 -14.904 1.00 47.19 342 SER A CA 1
ATOM 2512 C C . SER A 1 342 ? -29.336 41.379 -16.311 1.00 47.19 342 SER A C 1
ATOM 2514 O O . SER A 1 342 ? -29.557 42.074 -17.299 1.00 47.19 342 SER A O 1
ATOM 2516 N N . SER A 1 343 ? -28.789 40.170 -16.432 1.00 60.09 343 SER A N 1
ATOM 2517 C CA . SER A 1 343 ? -28.646 39.462 -17.711 1.00 60.09 343 SER A CA 1
ATOM 2518 C C . SER A 1 343 ? -28.700 37.948 -17.470 1.00 60.09 343 SER A C 1
ATOM 2520 O O . SER A 1 343 ? -27.956 37.452 -16.624 1.00 60.09 343 SER A O 1
ATOM 2522 N N . PRO A 1 344 ? -29.566 37.193 -18.172 1.00 65.88 344 PRO A N 1
ATOM 2523 C CA . PRO A 1 344 ? -29.675 35.749 -18.003 1.00 65.88 344 PRO A CA 1
ATOM 2524 C C . PRO A 1 344 ? -28.592 35.033 -18.828 1.00 65.88 344 PRO A C 1
ATOM 2526 O O . PRO A 1 344 ? -28.464 35.315 -20.023 1.00 65.88 344 PRO A O 1
ATOM 2529 N N . PRO A 1 345 ? -27.842 34.060 -18.283 1.00 66.00 345 PRO A N 1
ATOM 2530 C CA . PRO A 1 345 ? -26.979 33.226 -19.105 1.00 66.00 345 PRO A CA 1
ATOM 2531 C C . PRO A 1 345 ? -27.821 32.117 -19.748 1.00 66.00 345 PRO A C 1
ATOM 2533 O O . PRO A 1 345 ? -28.013 31.039 -19.192 1.00 66.00 345 PRO A O 1
ATOM 2536 N N . THR A 1 346 ? -28.338 32.395 -20.945 1.00 53.50 346 THR A N 1
ATOM 2537 C CA . THR A 1 346 ? -28.924 31.389 -21.843 1.00 53.50 346 THR A CA 1
ATOM 2538 C C . THR A 1 346 ? -27.859 30.998 -22.861 1.00 53.50 346 THR A C 1
ATOM 2540 O O . THR A 1 346 ? -27.827 31.570 -23.942 1.00 53.50 346 THR A O 1
ATOM 2543 N N . ALA A 1 347 ? -26.943 30.083 -22.537 1.00 53.12 347 ALA A N 1
ATOM 2544 C CA . ALA A 1 347 ? -26.100 29.468 -23.564 1.00 53.12 347 ALA A CA 1
ATOM 2545 C C . ALA A 1 347 ? -25.356 28.228 -23.065 1.00 53.12 347 ALA A C 1
ATOM 2547 O O . ALA A 1 347 ? -24.568 28.285 -22.128 1.00 53.12 347 ALA A O 1
ATOM 2548 N N . SER A 1 348 ? -25.519 27.161 -23.845 1.00 54.25 348 SER A N 1
ATOM 2549 C CA . SER A 1 348 ? -24.585 26.048 -23.993 1.00 54.25 348 SER A CA 1
ATOM 2550 C C . SER A 1 348 ? -24.546 25.038 -22.847 1.00 54.25 348 SER A C 1
ATOM 2552 O O . SER A 1 348 ? -23.642 25.009 -22.012 1.00 54.25 348 SER A O 1
ATOM 2554 N N . ALA A 1 349 ? -25.523 24.128 -22.880 1.00 53.91 349 ALA A N 1
ATOM 2555 C CA . ALA A 1 349 ? -25.390 22.803 -22.299 1.00 53.91 349 ALA A CA 1
ATOM 2556 C C . ALA A 1 349 ? -24.191 22.098 -22.956 1.00 53.91 349 ALA A C 1
ATOM 2558 O O . ALA A 1 349 ? -24.314 21.464 -24.005 1.00 53.91 349 ALA A O 1
ATOM 2559 N N . SER A 1 350 ? -23.013 22.242 -22.348 1.00 57.34 350 SER A N 1
ATOM 2560 C CA . SER A 1 350 ? -21.887 21.348 -22.592 1.00 57.34 350 SER A CA 1
ATOM 2561 C C . SER A 1 350 ? -22.403 19.917 -22.449 1.00 57.34 350 SER A C 1
ATOM 2563 O O . SER A 1 350 ? -23.102 19.648 -21.465 1.00 57.34 350 SER A O 1
ATOM 2565 N N . PRO A 1 351 ? -22.111 19.002 -23.393 1.00 59.78 351 PRO A N 1
ATOM 2566 C CA . PRO A 1 351 ? -22.489 17.611 -23.226 1.00 59.78 351 PRO A CA 1
ATOM 2567 C C . PRO A 1 351 ? -21.885 17.181 -21.898 1.00 59.78 351 PRO A C 1
ATOM 2569 O O . PRO A 1 351 ? -20.663 17.233 -21.738 1.00 59.78 351 PRO A O 1
ATOM 2572 N N . ALA A 1 352 ? -22.739 16.858 -20.923 1.00 51.91 352 ALA A N 1
ATOM 2573 C CA . ALA A 1 352 ? -22.311 16.237 -19.690 1.00 51.91 352 ALA A CA 1
ATOM 2574 C C . ALA A 1 352 ? -21.586 14.976 -20.143 1.00 51.91 352 ALA A C 1
ATOM 2576 O O . ALA A 1 352 ? -22.236 14.002 -20.525 1.00 51.91 352 ALA A O 1
ATOM 2577 N N . ARG A 1 353 ? -20.247 15.057 -20.240 1.00 58.16 353 ARG A N 1
ATOM 2578 C CA . ARG A 1 353 ? -19.372 13.915 -20.485 1.00 58.16 353 ARG A CA 1
ATOM 2579 C C . ARG A 1 353 ? -19.907 12.887 -19.527 1.00 58.16 353 ARG A C 1
ATOM 2581 O O . ARG A 1 353 ? -19.879 13.161 -18.329 1.00 58.16 353 ARG A O 1
ATOM 2588 N N . SER A 1 354 ? -20.522 11.833 -20.062 1.00 59.25 354 SER A N 1
ATOM 2589 C CA . SER A 1 354 ? -21.121 10.776 -19.269 1.00 59.25 354 SER A CA 1
ATOM 2590 C C . SER A 1 354 ? -19.988 10.263 -18.413 1.00 59.25 354 SER A C 1
ATOM 2592 O O . SER A 1 354 ? -19.131 9.529 -18.903 1.00 59.25 354 SER A O 1
ATOM 2594 N N . MET A 1 355 ? -19.896 10.801 -17.196 1.00 59.78 355 MET A N 1
ATOM 2595 C CA . MET A 1 355 ? -18.854 10.448 -16.267 1.00 59.78 355 MET A CA 1
ATOM 2596 C C . MET A 1 355 ? -19.195 9.010 -15.975 1.00 59.78 355 MET A C 1
ATOM 2598 O O . MET A 1 355 ? -20.217 8.704 -15.361 1.00 59.78 355 MET A O 1
ATOM 2602 N N . SER A 1 356 ? -18.409 8.142 -16.596 1.00 74.69 356 SER A N 1
ATOM 2603 C CA . SER A 1 356 ? -18.325 6.727 -16.307 1.00 74.69 356 SER A CA 1
ATOM 2604 C C . SER A 1 356 ? -18.586 6.540 -14.823 1.00 74.69 356 SER A C 1
ATOM 2606 O O . SER A 1 356 ? -17.987 7.221 -13.987 1.00 74.69 356 SER A O 1
ATOM 2608 N N . THR A 1 357 ? -19.561 5.699 -14.521 1.00 87.00 357 THR A N 1
ATOM 2609 C CA . THR A 1 357 ? -20.011 5.498 -13.156 1.00 87.00 357 THR A CA 1
ATOM 2610 C C . THR A 1 357 ? -18.854 4.869 -12.378 1.00 87.00 357 THR A C 1
ATOM 2612 O O . THR A 1 357 ? -18.274 3.902 -12.879 1.00 87.00 357 THR A O 1
ATOM 2615 N N . PRO A 1 358 ? -18.466 5.409 -11.209 1.00 90.38 358 PRO A N 1
ATOM 2616 C CA . PRO A 1 358 ? -17.412 4.805 -10.406 1.00 90.38 358 PRO A CA 1
ATOM 2617 C C . PRO A 1 358 ? -17.792 3.366 -10.016 1.00 90.38 358 PRO A C 1
ATOM 2619 O O . PRO A 1 358 ? -18.979 3.019 -10.021 1.00 90.38 358 PRO A O 1
ATOM 2622 N N . PRO A 1 359 ? -16.815 2.510 -9.679 1.00 94.12 359 PRO A N 1
ATOM 2623 C CA . PRO A 1 359 ? -17.084 1.118 -9.346 1.00 94.12 359 PRO A CA 1
ATOM 2624 C C . PRO A 1 359 ? -17.870 1.017 -8.032 1.00 94.12 359 PRO A C 1
ATOM 2626 O O . PRO A 1 359 ? -17.601 1.760 -7.086 1.00 94.12 359 PRO A O 1
ATOM 2629 N N . SER A 1 360 ? -18.845 0.109 -7.949 1.00 96.00 360 SER A N 1
ATOM 2630 C CA . SER A 1 360 ? -19.615 -0.106 -6.718 1.00 96.00 360 SER A CA 1
ATOM 2631 C C . SER A 1 360 ? -18.711 -0.620 -5.587 1.00 96.00 360 SER A C 1
ATOM 2633 O O . SER A 1 360 ? -17.865 -1.484 -5.838 1.00 96.00 360 SER A O 1
ATOM 2635 N N . PRO A 1 361 ? -18.874 -0.129 -4.346 1.00 97.06 361 PRO A N 1
ATOM 2636 C CA . PRO A 1 361 ? -18.134 -0.644 -3.196 1.00 97.06 361 PRO A CA 1
ATOM 2637 C C . PRO A 1 361 ? -18.386 -2.137 -2.991 1.00 97.06 361 PRO A C 1
ATOM 2639 O O . PRO A 1 361 ? -19.490 -2.626 -3.219 1.00 97.06 361 PRO A O 1
ATOM 2642 N N . ASN A 1 362 ? -17.352 -2.855 -2.550 1.00 96.44 362 ASN A N 1
ATOM 2643 C CA . ASN A 1 362 ? -17.452 -4.275 -2.232 1.00 96.44 362 ASN A CA 1
ATOM 2644 C C . ASN A 1 362 ? -17.480 -4.506 -0.712 1.00 96.44 362 ASN A C 1
ATOM 2646 O O . ASN A 1 362 ? -17.362 -3.583 0.097 1.00 96.44 362 ASN A O 1
ATOM 2650 N N . VAL A 1 363 ? -17.607 -5.771 -0.317 1.00 96.56 363 VAL A N 1
ATOM 2651 C CA . VAL A 1 363 ? -17.661 -6.210 1.087 1.00 96.56 363 VAL A CA 1
ATOM 2652 C C . VAL A 1 363 ? -16.427 -5.742 1.869 1.00 96.56 363 VAL A C 1
ATOM 2654 O O . VAL A 1 363 ? -16.537 -5.329 3.021 1.00 96.56 363 VAL A O 1
ATOM 2657 N N . VAL A 1 364 ? -15.252 -5.725 1.227 1.00 95.94 364 VAL A N 1
ATOM 2658 C CA . VAL A 1 364 ? -13.997 -5.238 1.823 1.00 95.94 364 VAL A CA 1
ATOM 2659 C C . VAL A 1 364 ? -14.037 -3.724 2.042 1.00 95.94 364 VAL A C 1
ATOM 2661 O O . VAL A 1 364 ? -13.607 -3.263 3.101 1.00 95.94 364 VAL A O 1
ATOM 2664 N N . SER A 1 365 ? -14.587 -2.951 1.098 1.00 97.38 365 SER A N 1
ATOM 2665 C CA . SER A 1 365 ? -14.777 -1.501 1.238 1.00 97.38 365 SER A CA 1
ATOM 2666 C C . SER A 1 365 ? -15.636 -1.181 2.461 1.00 97.38 365 SER A C 1
ATOM 2668 O O . SER A 1 365 ? -15.233 -0.400 3.324 1.00 97.38 365 SER A O 1
ATOM 2670 N N . TYR A 1 366 ? -16.786 -1.849 2.588 1.00 98.12 366 TYR A N 1
ATOM 2671 C CA . TYR A 1 366 ? -17.693 -1.655 3.719 1.00 98.12 366 TYR A CA 1
ATOM 2672 C C . TYR A 1 366 ? -17.113 -2.138 5.047 1.00 98.12 366 TYR A C 1
ATOM 2674 O O . TYR A 1 366 ? -17.224 -1.431 6.047 1.00 98.12 366 TYR A O 1
ATOM 2682 N N . ALA A 1 367 ? -16.451 -3.297 5.069 1.00 96.81 367 ALA A N 1
ATOM 2683 C CA . ALA A 1 367 ? -15.785 -3.796 6.270 1.00 96.81 367 ALA A CA 1
ATOM 2684 C C . ALA A 1 367 ? -14.687 -2.833 6.750 1.00 96.81 367 ALA A C 1
ATOM 2686 O O . ALA A 1 367 ? -14.566 -2.587 7.948 1.00 96.81 367 ALA A O 1
ATOM 2687 N N . THR A 1 368 ? -13.922 -2.245 5.824 1.00 96.06 368 THR A N 1
ATOM 2688 C CA . THR A 1 368 ? -12.869 -1.266 6.147 1.00 96.06 368 THR A CA 1
ATOM 2689 C C . THR A 1 368 ? -13.468 0.043 6.669 1.00 96.06 368 THR A C 1
ATOM 2691 O O . THR A 1 368 ? -12.950 0.614 7.629 1.00 96.06 368 THR A O 1
ATOM 2694 N N . LEU A 1 369 ? -14.588 0.502 6.096 1.00 97.75 369 LEU A N 1
ATOM 2695 C CA . LEU A 1 369 ? -15.327 1.664 6.597 1.00 97.75 369 LEU A CA 1
ATOM 2696 C C . LEU A 1 369 ? -15.837 1.435 8.027 1.00 97.75 369 LEU A C 1
ATOM 2698 O O . LEU A 1 369 ? -15.574 2.255 8.904 1.00 97.75 369 LEU A O 1
ATOM 2702 N N . ILE A 1 370 ? -16.524 0.314 8.275 1.00 97.00 370 ILE A N 1
ATOM 2703 C CA . ILE A 1 370 ? -17.041 -0.043 9.606 1.00 97.00 370 ILE A CA 1
ATOM 2704 C C . ILE A 1 370 ? -15.891 -0.136 10.610 1.00 97.00 370 ILE A C 1
ATOM 2706 O O . ILE A 1 370 ? -15.965 0.480 11.670 1.00 97.00 370 ILE A O 1
ATOM 2710 N N . ALA A 1 371 ? -14.796 -0.809 10.247 1.00 95.06 371 ALA A N 1
ATOM 2711 C CA . ALA A 1 371 ? -13.604 -0.873 11.083 1.00 95.06 371 ALA A CA 1
ATOM 2712 C C . ALA A 1 371 ? -13.069 0.531 11.403 1.00 95.06 371 ALA A C 1
ATOM 2714 O O . ALA A 1 371 ? -12.810 0.831 12.563 1.00 95.06 371 ALA A O 1
ATOM 2715 N N . THR A 1 372 ? -12.955 1.424 10.418 1.00 95.75 372 THR A N 1
ATOM 2716 C CA . THR A 1 372 ? -12.473 2.799 10.642 1.00 95.75 372 THR A CA 1
ATOM 2717 C C . THR A 1 372 ? -13.386 3.574 11.600 1.00 95.75 372 THR A C 1
ATOM 2719 O O . THR A 1 372 ? -12.898 4.246 12.509 1.00 95.75 372 THR A O 1
ATOM 2722 N N . LEU A 1 373 ? -14.708 3.438 11.456 1.00 96.81 373 LEU A N 1
ATOM 2723 C CA . LEU A 1 373 ? -15.701 4.058 12.341 1.00 96.81 373 LEU A CA 1
ATOM 2724 C C . LEU A 1 373 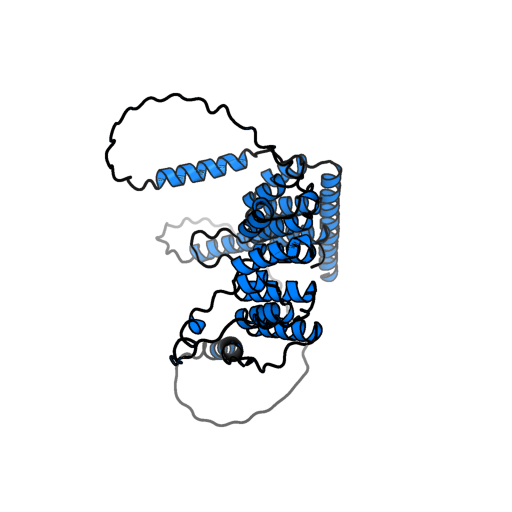? -15.593 3.538 13.782 1.00 96.81 373 LEU A C 1
ATOM 2726 O O . LEU A 1 373 ? -15.549 4.328 14.729 1.00 96.81 373 LEU A O 1
ATOM 2730 N N . GLU A 1 374 ? -15.478 2.219 13.956 1.00 94.94 374 GLU A N 1
ATOM 2731 C CA . GLU A 1 374 ? -15.267 1.580 15.259 1.00 94.94 374 GLU A CA 1
ATOM 2732 C C . GLU A 1 374 ? -13.970 2.081 15.915 1.00 94.94 374 GLU A C 1
ATOM 2734 O O . GLU A 1 374 ? -13.967 2.461 17.091 1.00 94.94 374 GLU A O 1
ATOM 2739 N N . GLN A 1 375 ? -12.876 2.159 15.148 1.00 93.31 375 GLN A N 1
ATOM 2740 C CA . GLN A 1 375 ? -11.561 2.625 15.605 1.00 93.31 375 GLN A CA 1
ATOM 2741 C C . GLN A 1 375 ? -11.533 4.115 15.963 1.00 93.31 375 GLN A C 1
ATOM 2743 O O . GLN A 1 375 ? -10.847 4.499 16.917 1.00 93.31 375 GLN A O 1
ATOM 2748 N N . ALA A 1 376 ? -12.334 4.933 15.284 1.00 94.44 376 ALA A N 1
ATOM 2749 C CA . ALA A 1 376 ? -12.550 6.337 15.621 1.00 94.44 376 ALA A CA 1
ATOM 2750 C C . ALA A 1 376 ? -13.505 6.541 16.816 1.00 94.44 376 ALA A C 1
ATOM 2752 O O . ALA A 1 376 ? -13.564 7.632 17.375 1.00 94.44 376 ALA A O 1
ATOM 2753 N N . GLY A 1 377 ? -14.230 5.498 17.241 1.00 94.25 377 GLY A N 1
ATOM 2754 C CA . GLY A 1 377 ? -15.161 5.550 18.378 1.00 94.25 377 GLY A CA 1
ATOM 2755 C C . GLY A 1 377 ? -16.573 5.993 17.998 1.00 94.25 377 GLY A C 1
ATOM 2756 O O . GLY A 1 377 ? -17.365 6.333 18.871 1.00 94.25 377 GLY A O 1
ATOM 2757 N N . LYS A 1 378 ? -16.900 5.979 16.703 1.00 96.06 378 LYS A N 1
ATOM 2758 C CA . LYS A 1 378 ? -18.212 6.338 16.156 1.00 96.06 378 LYS A CA 1
ATOM 2759 C C . LYS A 1 378 ? -19.076 5.079 15.999 1.00 96.06 378 LYS A C 1
ATOM 2761 O O . LYS A 1 378 ? -19.448 4.685 14.897 1.00 96.06 378 LYS A O 1
ATOM 2766 N N . GLU A 1 379 ? -19.354 4.411 17.118 1.00 95.06 379 GLU A N 1
ATOM 2767 C CA . GLU A 1 379 ? -20.067 3.120 17.159 1.00 95.06 379 GLU A CA 1
ATOM 2768 C C . GLU A 1 379 ? -21.531 3.237 16.694 1.00 95.06 379 GLU A C 1
ATOM 2770 O O . GLU A 1 379 ? -22.023 2.374 15.963 1.00 95.06 379 GLU A O 1
ATOM 2775 N N . SER A 1 380 ? -22.205 4.341 17.043 1.00 95.94 380 SER A N 1
ATOM 2776 C CA . SER A 1 380 ? -23.538 4.699 16.533 1.00 95.94 380 SER A CA 1
ATOM 2777 C C . SER A 1 380 ? -23.540 4.732 15.005 1.00 95.94 380 SER A C 1
ATOM 2779 O O . SER A 1 380 ? -24.341 4.051 14.360 1.00 95.94 380 SER A O 1
ATOM 2781 N N . LEU A 1 381 ? -22.578 5.450 14.428 1.00 96.62 381 LEU A N 1
ATOM 2782 C CA . LEU A 1 381 ? -22.423 5.610 12.991 1.00 96.62 381 LEU A CA 1
ATOM 2783 C C . LEU A 1 381 ? -22.088 4.280 12.302 1.00 96.62 381 LEU A C 1
ATOM 2785 O O . LEU A 1 381 ? -22.710 3.946 11.294 1.00 96.62 381 LEU A O 1
ATOM 2789 N N . ALA A 1 382 ? -21.183 3.482 12.876 1.00 96.81 382 ALA A N 1
ATOM 2790 C CA . ALA A 1 382 ? -20.860 2.140 12.388 1.00 96.81 382 ALA A CA 1
ATOM 2791 C C . ALA A 1 382 ? -22.106 1.237 12.329 1.00 96.81 382 ALA A C 1
ATOM 2793 O O . ALA A 1 382 ? -22.359 0.585 11.313 1.00 96.81 382 ALA A O 1
ATOM 2794 N N . SER A 1 383 ? -22.934 1.251 13.380 1.00 96.38 383 SER A N 1
ATOM 2795 C CA . SER A 1 383 ? -24.180 0.476 13.426 1.00 96.38 383 SER A CA 1
ATOM 2796 C C . SER A 1 383 ? -25.217 0.961 12.402 1.00 96.38 383 SER A C 1
ATOM 2798 O O . SER A 1 383 ? -25.896 0.151 11.765 1.00 96.38 383 SER A O 1
ATOM 2800 N N . ALA A 1 384 ? -25.309 2.277 12.185 1.00 97.19 384 ALA A N 1
ATOM 2801 C CA . ALA A 1 384 ? -26.196 2.872 11.193 1.00 97.19 384 ALA A CA 1
ATOM 2802 C C . ALA A 1 384 ? -25.769 2.517 9.760 1.00 97.19 384 ALA A C 1
ATOM 2804 O O . ALA A 1 384 ? -26.625 2.187 8.937 1.00 97.19 384 ALA A O 1
ATOM 2805 N N . VAL A 1 385 ? -24.460 2.528 9.477 1.00 97.31 385 VAL A N 1
ATOM 2806 C CA . VAL A 1 385 ? -23.895 2.065 8.200 1.00 97.31 385 VAL A CA 1
ATOM 2807 C C . VAL A 1 385 ? -24.229 0.591 7.984 1.00 97.31 385 VAL A C 1
ATOM 2809 O O . VAL A 1 385 ? -24.830 0.262 6.964 1.00 97.31 385 VAL A O 1
ATOM 2812 N N . LEU A 1 386 ? -23.940 -0.281 8.958 1.00 97.12 386 LEU A N 1
ATOM 2813 C CA . LEU A 1 386 ? -24.196 -1.725 8.864 1.00 97.12 386 LEU A CA 1
ATOM 2814 C C . LEU A 1 386 ? -25.676 -2.052 8.601 1.00 97.12 386 LEU A C 1
ATOM 2816 O O . LEU A 1 386 ? -25.992 -2.999 7.883 1.00 97.12 386 LEU A O 1
ATOM 2820 N N . ASN A 1 387 ? -26.598 -1.270 9.163 1.00 97.25 387 ASN A N 1
ATOM 2821 C CA . ASN A 1 387 ? -28.032 -1.462 8.951 1.00 97.25 387 ASN A CA 1
ATOM 2822 C C . ASN A 1 387 ? -28.537 -0.991 7.582 1.00 97.25 387 ASN A C 1
ATOM 2824 O O . ASN A 1 387 ? -29.622 -1.411 7.186 1.00 97.25 387 ASN A O 1
ATOM 2828 N N . ARG A 1 388 ? -27.770 -0.164 6.862 1.00 97.19 388 ARG A N 1
ATOM 2829 C CA . ARG A 1 388 ? -28.101 0.300 5.506 1.00 97.19 388 ARG A CA 1
ATOM 2830 C C . ARG A 1 388 ? -27.458 -0.508 4.386 1.00 97.19 388 ARG A C 1
ATOM 2832 O O . ARG A 1 388 ? -27.836 -0.316 3.232 1.00 97.19 388 ARG A O 1
ATOM 2839 N N . LEU A 1 389 ? -26.487 -1.362 4.696 1.00 97.12 389 LEU A N 1
ATOM 2840 C CA . LEU A 1 389 ? -25.847 -2.197 3.682 1.00 97.12 389 LEU A CA 1
ATOM 2841 C C . LEU A 1 389 ? -26.858 -3.162 3.046 1.00 97.12 389 LEU A C 1
ATOM 2843 O O . LEU A 1 389 ? -27.818 -3.566 3.717 1.00 97.12 389 LEU A O 1
ATOM 2847 N N . PRO A 1 390 ? -26.650 -3.565 1.779 1.00 96.56 390 PRO A N 1
ATOM 2848 C CA . PRO A 1 390 ? -27.466 -4.612 1.194 1.00 96.56 390 PRO A CA 1
ATOM 2849 C C . PRO A 1 390 ? -27.271 -5.931 1.963 1.00 96.56 390 PRO A C 1
ATOM 2851 O O . PRO A 1 390 ? -26.279 -6.145 2.666 1.00 96.56 390 PRO A O 1
ATOM 2854 N N . ALA A 1 391 ? -28.291 -6.792 1.909 1.00 97.31 391 ALA A N 1
ATOM 2855 C CA . ALA A 1 391 ? -28.390 -7.949 2.800 1.00 97.31 391 ALA A CA 1
ATOM 2856 C C . ALA A 1 391 ? -27.206 -8.919 2.658 1.00 97.31 391 ALA A C 1
ATOM 2858 O O . ALA A 1 391 ? -26.757 -9.461 3.664 1.00 97.31 391 ALA A O 1
ATOM 2859 N N . VAL A 1 392 ? -26.683 -9.083 1.438 1.00 97.19 392 VAL A N 1
ATOM 2860 C CA . VAL A 1 392 ? -25.570 -9.992 1.130 1.00 97.19 392 VAL A CA 1
ATOM 2861 C C . VAL A 1 392 ? -24.283 -9.517 1.803 1.00 97.19 392 VAL A C 1
ATOM 2863 O O . VAL A 1 392 ? -23.670 -10.259 2.564 1.00 97.19 392 VAL A O 1
ATOM 2866 N N . GLU A 1 393 ? -23.904 -8.252 1.616 1.00 96.56 393 GLU A N 1
ATOM 2867 C CA . GLU A 1 393 ? -22.697 -7.681 2.215 1.00 96.56 393 GLU A CA 1
ATOM 2868 C C . GLU A 1 393 ? -22.812 -7.622 3.740 1.00 96.56 393 GLU A C 1
ATOM 2870 O O . GLU A 1 393 ? -21.842 -7.888 4.453 1.00 96.56 393 GLU A O 1
ATOM 2875 N N . LYS A 1 394 ? -24.008 -7.319 4.260 1.00 96.94 394 LYS A N 1
ATOM 2876 C CA . LYS A 1 394 ? -24.288 -7.358 5.700 1.00 96.94 394 LYS A CA 1
ATOM 2877 C C . LYS A 1 394 ? -24.082 -8.764 6.270 1.00 96.94 394 LYS A C 1
ATOM 2879 O O . LYS A 1 394 ? -23.460 -8.905 7.326 1.00 96.94 394 LYS A O 1
ATOM 2884 N N . GLU A 1 395 ? -24.591 -9.796 5.601 1.00 97.06 395 GLU A N 1
ATOM 2885 C CA . GLU A 1 395 ? -24.437 -11.193 6.018 1.00 97.06 395 GLU A CA 1
ATOM 2886 C C . GLU A 1 395 ? -22.968 -11.628 5.981 1.00 97.06 395 GLU A C 1
ATOM 2888 O O . GLU A 1 395 ? -22.471 -12.158 6.970 1.00 97.06 395 GLU A O 1
ATOM 2893 N N . GLU A 1 396 ? -22.227 -11.321 4.914 1.00 96.25 396 GLU A N 1
ATOM 2894 C CA . GLU A 1 396 ? -20.808 -11.683 4.807 1.00 96.25 396 GLU A CA 1
ATOM 2895 C C . GLU A 1 396 ? -19.938 -11.016 5.882 1.00 96.25 396 GLU A C 1
ATOM 2897 O O . GLU A 1 396 ? -19.090 -11.671 6.503 1.00 96.25 396 GLU A O 1
ATOM 2902 N N . ILE A 1 397 ? -20.163 -9.725 6.150 1.00 94.94 397 ILE A N 1
ATOM 2903 C CA . ILE A 1 397 ? -19.444 -8.991 7.200 1.00 94.94 397 ILE A CA 1
ATOM 2904 C C . ILE A 1 397 ? -19.770 -9.593 8.569 1.00 94.94 397 ILE A C 1
ATOM 2906 O O . ILE A 1 397 ? -18.859 -9.921 9.333 1.00 94.94 397 ILE A O 1
ATOM 2910 N N . THR A 1 398 ? -21.054 -9.787 8.882 1.00 94.44 398 THR A N 1
ATOM 2911 C CA . THR A 1 398 ? -21.483 -10.326 10.185 1.00 94.44 398 THR A CA 1
ATOM 2912 C C . THR A 1 398 ? -21.039 -11.773 10.402 1.00 94.44 398 THR A C 1
ATOM 2914 O O . THR A 1 398 ? -20.554 -12.098 11.489 1.00 94.44 398 THR A O 1
ATOM 2917 N N . ALA A 1 399 ? -21.109 -12.626 9.376 1.00 93.50 399 ALA A N 1
ATOM 2918 C CA . ALA A 1 399 ? -20.606 -13.996 9.414 1.00 93.50 399 ALA A CA 1
ATOM 2919 C C . ALA A 1 399 ? -19.096 -14.033 9.682 1.00 93.50 399 ALA A C 1
ATOM 2921 O O . ALA A 1 399 ? -18.621 -14.824 10.499 1.00 93.50 399 ALA A O 1
ATOM 2922 N N . SER A 1 400 ? -18.341 -13.130 9.059 1.00 91.19 400 SER A N 1
ATOM 2923 C CA . SER A 1 400 ? -16.893 -13.061 9.233 1.00 91.19 400 SER A CA 1
ATOM 2924 C C . SER A 1 400 ? -16.493 -12.537 10.621 1.00 91.19 400 SER A C 1
ATOM 2926 O O . SER A 1 400 ? -15.568 -13.075 11.236 1.00 91.19 400 SER A O 1
ATOM 2928 N N . TYR A 1 401 ? -17.227 -11.564 11.180 1.00 89.06 401 TYR A N 1
ATOM 2929 C CA . TYR A 1 401 ? -17.078 -11.161 12.587 1.00 89.06 401 TYR A CA 1
ATOM 2930 C C . TYR A 1 401 ? -17.397 -12.326 13.540 1.00 89.06 401 TYR A C 1
ATOM 2932 O O . TYR A 1 401 ? -16.629 -12.590 14.468 1.00 89.06 401 TYR A O 1
ATOM 2940 N N . ALA A 1 402 ? -18.486 -13.066 13.301 1.00 92.44 402 ALA A N 1
ATOM 2941 C CA . ALA A 1 402 ? -18.867 -14.220 14.116 1.00 92.44 402 ALA A CA 1
ATOM 2942 C C . ALA A 1 402 ? -17.797 -15.327 14.082 1.00 92.44 402 ALA A C 1
ATOM 2944 O O . ALA A 1 402 ? -17.400 -15.838 15.133 1.00 92.44 402 ALA A O 1
ATOM 2945 N N . ALA A 1 403 ? -17.265 -15.647 12.899 1.00 91.12 403 ALA A N 1
ATOM 2946 C CA . ALA A 1 403 ? -16.174 -16.604 12.734 1.00 91.12 403 ALA A CA 1
ATOM 2947 C C . ALA A 1 403 ? -14.916 -16.170 13.504 1.00 91.12 403 ALA A C 1
ATOM 2949 O O . ALA A 1 403 ? -14.297 -16.976 14.205 1.00 91.12 403 ALA A O 1
ATOM 2950 N N . LEU A 1 404 ? -14.563 -14.885 13.445 1.00 87.00 404 LEU A N 1
ATOM 2951 C CA . LEU A 1 404 ? -13.402 -14.352 14.149 1.00 87.00 404 LEU A CA 1
ATOM 2952 C C . LEU A 1 404 ? -13.570 -14.397 15.677 1.00 87.00 404 LEU A C 1
ATOM 2954 O O . LEU A 1 404 ? -12.637 -14.789 16.385 1.00 87.00 404 LEU A O 1
ATOM 2958 N N . ILE A 1 405 ? -14.761 -14.064 16.189 1.00 88.31 405 ILE A N 1
ATOM 2959 C CA . ILE A 1 405 ? -15.109 -14.198 17.613 1.00 88.31 405 ILE A CA 1
ATOM 2960 C C . ILE A 1 405 ? -14.985 -15.661 18.058 1.00 88.31 405 ILE A C 1
ATOM 2962 O O . ILE A 1 405 ? -14.405 -15.930 19.112 1.00 88.31 405 ILE A O 1
ATOM 2966 N N . MET A 1 406 ? -15.456 -16.610 17.242 1.00 91.69 406 MET A N 1
ATOM 2967 C CA . MET A 1 406 ? -15.339 -18.048 17.509 1.00 91.69 406 MET A CA 1
ATOM 2968 C C . MET A 1 406 ? -13.882 -18.531 17.542 1.00 91.69 406 MET A C 1
ATOM 2970 O O . MET A 1 406 ? -13.493 -19.284 18.436 1.00 91.69 406 MET A O 1
ATOM 2974 N N . VAL A 1 407 ? -13.035 -18.090 16.607 1.00 90.25 407 VAL A N 1
ATOM 2975 C CA . VAL A 1 407 ? -11.601 -18.433 16.616 1.00 90.25 407 VAL A CA 1
ATOM 2976 C C . VAL A 1 407 ? -10.914 -17.855 17.856 1.00 90.25 407 VAL A C 1
ATOM 2978 O O . VAL A 1 407 ? -10.121 -18.540 18.509 1.00 90.25 407 VAL A O 1
ATOM 2981 N N . TRP A 1 408 ? -11.221 -16.608 18.214 1.00 86.88 408 TRP A N 1
ATOM 2982 C CA . TRP A 1 408 ? -10.611 -15.941 19.361 1.00 86.88 408 TRP A CA 1
ATOM 2983 C C . TRP A 1 408 ? -11.035 -16.556 20.700 1.00 86.88 408 TRP A C 1
ATOM 2985 O O . TRP A 1 408 ? -10.180 -16.806 21.556 1.00 86.88 408 TRP A O 1
ATOM 2995 N N . SER A 1 409 ? -12.323 -16.868 20.868 1.00 91.88 409 SER A N 1
ATOM 2996 C CA . SER A 1 409 ? -12.836 -17.533 22.069 1.00 91.88 409 SER A CA 1
ATOM 2997 C C . SER A 1 409 ? -12.188 -18.909 22.256 1.00 91.88 409 SER A C 1
ATOM 2999 O O . SER A 1 409 ? -11.691 -19.210 23.344 1.00 91.88 409 SER A O 1
ATOM 3001 N N . ASN A 1 410 ? -12.044 -19.689 21.180 1.00 92.56 410 ASN A N 1
ATOM 3002 C CA . ASN A 1 410 ? -11.330 -20.966 21.197 1.00 92.56 410 ASN A CA 1
ATOM 3003 C C . ASN A 1 410 ? -9.856 -20.806 21.602 1.00 92.56 410 ASN A C 1
ATOM 3005 O O . ASN A 1 410 ? -9.352 -21.571 22.427 1.00 92.56 410 ASN A O 1
ATOM 3009 N N . GLN A 1 411 ? -9.150 -19.792 21.089 1.00 91.00 411 GLN A N 1
ATOM 3010 C CA . GLN A 1 411 ? -7.762 -19.525 21.487 1.00 91.00 411 GLN A CA 1
ATOM 3011 C C . GLN A 1 411 ? -7.630 -19.171 22.974 1.00 91.00 411 GLN A C 1
ATOM 3013 O O . GLN A 1 411 ? -6.667 -19.593 23.621 1.00 91.00 411 GLN A O 1
ATOM 3018 N N . ILE A 1 412 ? -8.569 -18.399 23.527 1.00 90.06 412 ILE A N 1
ATOM 3019 C CA . ILE A 1 412 ? -8.590 -18.071 24.958 1.00 90.06 412 ILE A CA 1
ATOM 3020 C C . ILE A 1 412 ? -8.834 -19.328 25.788 1.00 90.06 412 ILE A C 1
ATOM 3022 O O . ILE A 1 412 ? -8.069 -19.586 26.719 1.00 90.06 412 ILE A O 1
ATOM 3026 N N . LEU A 1 413 ? -9.828 -20.141 25.420 1.00 93.56 413 LEU A N 1
ATOM 3027 C CA . LEU A 1 413 ? -10.133 -21.399 26.103 1.00 93.56 413 LEU A CA 1
ATOM 3028 C C . LEU A 1 413 ? -8.937 -22.359 26.077 1.00 93.56 413 LEU A C 1
ATOM 3030 O O . LEU A 1 413 ? -8.583 -22.937 27.104 1.00 93.56 413 LEU A O 1
ATOM 3034 N N . HIS A 1 414 ? -8.242 -22.480 24.942 1.00 93.00 414 HIS A N 1
ATOM 3035 C CA . HIS A 1 414 ? -7.021 -23.284 24.846 1.00 93.00 414 HIS A CA 1
ATOM 3036 C C . HIS A 1 414 ? -5.880 -22.746 25.717 1.00 93.00 414 HIS A C 1
ATOM 3038 O O . HIS A 1 414 ? -5.162 -23.532 26.335 1.00 93.00 414 HIS A O 1
ATOM 3044 N N . LYS A 1 415 ? -5.703 -21.421 25.804 1.00 92.88 415 LYS A N 1
ATOM 3045 C CA . LYS A 1 415 ? -4.697 -20.809 26.689 1.00 92.88 415 LYS A CA 1
ATOM 3046 C C . LYS A 1 415 ? -5.022 -21.018 28.164 1.00 92.88 415 LYS A C 1
ATOM 3048 O O . LYS A 1 415 ? -4.101 -21.234 28.944 1.00 92.88 415 LYS A O 1
ATOM 3053 N N . GLN A 1 416 ? -6.298 -20.967 28.538 1.00 91.94 416 GLN A N 1
ATOM 3054 C CA . GLN A 1 416 ? -6.737 -21.259 29.901 1.00 91.94 416 GLN A CA 1
ATOM 3055 C C . GLN A 1 416 ? -6.510 -22.735 30.241 1.00 91.94 416 GLN A C 1
ATOM 3057 O O . GLN A 1 416 ? -5.891 -23.020 31.258 1.00 91.94 416 GLN A O 1
ATOM 3062 N N . ARG A 1 417 ? -6.877 -23.667 29.350 1.00 94.19 417 ARG A N 1
ATOM 3063 C CA . ARG A 1 417 ? -6.654 -25.112 29.547 1.00 94.19 417 ARG A CA 1
ATOM 3064 C C . ARG A 1 417 ? -5.188 -25.530 29.664 1.00 94.19 417 ARG A C 1
ATOM 3066 O O . ARG A 1 417 ? -4.935 -26.565 30.244 1.00 94.19 417 ARG A O 1
ATOM 3073 N N . ARG A 1 418 ? -4.236 -24.773 29.103 1.00 92.50 418 ARG A N 1
ATOM 3074 C CA . ARG A 1 418 ? -2.792 -25.059 29.243 1.00 92.50 418 ARG A CA 1
ATOM 3075 C C . ARG A 1 418 ? -2.177 -24.543 30.548 1.00 92.50 418 ARG A C 1
ATOM 3077 O O . ARG A 1 418 ? -1.009 -24.816 30.799 1.00 92.50 418 ARG A O 1
ATOM 3084 N N . ARG A 1 419 ? -2.895 -23.707 31.303 1.00 89.75 419 ARG A N 1
ATOM 3085 C CA . ARG A 1 419 ? -2.420 -23.158 32.584 1.00 89.75 419 ARG A CA 1
ATOM 3086 C C . ARG A 1 419 ? -2.851 -23.995 33.788 1.00 89.75 419 ARG A C 1
ATOM 3088 O O . ARG A 1 419 ? -2.274 -23.809 34.854 1.00 89.75 419 ARG A O 1
ATOM 3095 N N . PHE A 1 420 ? -3.849 -24.851 33.603 1.00 80.25 420 PHE A N 1
ATOM 3096 C CA . PHE A 1 420 ? -4.240 -25.908 34.529 1.00 80.25 420 PHE A CA 1
ATOM 3097 C C . PHE A 1 420 ? -3.587 -27.212 34.080 1.00 80.25 420 PHE A C 1
ATOM 3099 O O . PHE A 1 420 ? -3.299 -28.039 34.969 1.00 80.25 420 PHE A O 1
#

Radius of gyration: 33.05 Å; chains: 1; bounding box: 74×78×112 Å

pLDDT: mean 78.79, std 17.96, range [40.28, 98.31]